Protein AF-A0A7C9FE43-F1 (afdb_monomer_lite)

pLDDT: mean 76.36, std 24.39, range [22.86, 98.88]

Structure (mmCIF, N/CA/C/O backbone):
data_AF-A0A7C9FE43-F1
#
_entry.id   AF-A0A7C9FE43-F1
#
loop_
_atom_site.group_PDB
_atom_site.id
_atom_site.type_symbol
_atom_site.label_atom_id
_atom_site.label_alt_id
_atom_site.label_comp_id
_atom_site.label_asym_id
_atom_site.label_entity_id
_atom_site.label_seq_id
_atom_site.pdbx_PDB_ins_code
_atom_site.Cartn_x
_atom_site.Cartn_y
_atom_site.Cartn_z
_atom_site.occupancy
_atom_site.B_iso_or_equiv
_atom_site.auth_seq_id
_atom_site.auth_comp_id
_atom_site.auth_asym_id
_atom_site.auth_atom_id
_atom_site.pdbx_PDB_model_num
ATOM 1 N N . MET A 1 1 ? -50.542 -3.258 -50.858 1.00 32.03 1 MET A N 1
ATOM 2 C CA . MET A 1 1 ? -50.138 -4.333 -49.931 1.00 32.03 1 MET A CA 1
ATOM 3 C C . MET A 1 1 ? -49.337 -3.635 -48.836 1.00 32.03 1 MET A C 1
ATOM 5 O O . MET A 1 1 ? -48.260 -3.156 -49.149 1.00 32.03 1 MET A O 1
ATOM 9 N N . MET A 1 2 ? -49.884 -3.288 -47.663 1.00 29.30 2 MET A N 1
ATOM 10 C CA . MET A 1 2 ? -50.659 -4.118 -46.715 1.00 29.30 2 MET A CA 1
ATOM 11 C C . MET A 1 2 ? -49.982 -5.481 -46.506 1.00 29.30 2 MET A C 1
ATOM 13 O O . MET A 1 2 ? -49.849 -6.200 -47.491 1.00 29.30 2 MET A O 1
ATOM 17 N N . ASP A 1 3 ? -49.538 -5.910 -45.322 1.00 32.34 3 ASP A N 1
ATOM 18 C CA . ASP A 1 3 ? -49.430 -5.277 -43.983 1.00 32.34 3 ASP A CA 1
ATOM 19 C C . ASP A 1 3 ? -48.302 -6.046 -43.201 1.00 32.34 3 ASP A C 1
ATOM 21 O O . ASP A 1 3 ? -47.615 -6.851 -43.826 1.00 32.34 3 ASP A O 1
ATOM 25 N N . HIS A 1 4 ? -47.954 -5.894 -41.911 1.00 30.30 4 HIS A N 1
ATOM 26 C CA . HIS A 1 4 ? -48.598 -5.265 -40.746 1.00 30.30 4 HIS A CA 1
ATOM 27 C C . HIS A 1 4 ? -47.570 -4.720 -39.716 1.00 30.30 4 HIS A C 1
ATOM 29 O O . HIS A 1 4 ? -46.370 -4.701 -39.981 1.00 30.30 4 HIS A O 1
ATOM 35 N N . CYS A 1 5 ? -48.020 -4.299 -38.523 1.00 26.03 5 CYS A N 1
ATOM 36 C CA . CYS A 1 5 ? -47.181 -3.852 -37.391 1.00 26.03 5 CYS A CA 1
ATOM 37 C C . CYS A 1 5 ? -47.751 -4.346 -36.028 1.00 26.03 5 CYS A C 1
ATOM 39 O O . CYS A 1 5 ? -48.853 -4.902 -36.045 1.00 26.03 5 CYS A O 1
ATOM 41 N N . PRO A 1 6 ? -47.061 -4.191 -34.858 1.00 49.69 6 PRO A N 1
ATOM 42 C CA . PRO A 1 6 ? -47.099 -2.897 -34.144 1.00 49.69 6 PRO A CA 1
ATOM 43 C C . PRO A 1 6 ? -45.821 -2.419 -33.375 1.00 49.69 6 PRO A C 1
ATOM 45 O O . PRO A 1 6 ? -44.986 -1.721 -33.936 1.00 49.69 6 PRO A O 1
ATOM 48 N N . GLU A 1 7 ? -45.716 -2.589 -32.044 1.00 31.44 7 GLU A N 1
ATOM 49 C CA . GLU A 1 7 ? -44.931 -1.692 -31.154 1.00 31.44 7 GLU A CA 1
ATOM 50 C C . GLU A 1 7 ? -44.484 -2.375 -29.834 1.00 31.44 7 GLU A C 1
ATOM 52 O O . GLU A 1 7 ? -44.991 -3.449 -29.533 1.00 31.44 7 GLU A O 1
ATOM 57 N N . LYS A 1 8 ? -43.602 -1.847 -28.954 1.00 27.59 8 LYS A N 1
ATOM 58 C CA . LYS A 1 8 ? -43.123 -0.467 -28.619 1.00 27.59 8 LYS A CA 1
ATOM 59 C C . LYS A 1 8 ? -41.571 -0.363 -28.642 1.00 27.59 8 LYS A C 1
ATOM 61 O O . LYS A 1 8 ? -40.914 -1.383 -28.766 1.00 27.59 8 LYS A O 1
ATOM 66 N N . ARG A 1 9 ? -40.883 0.799 -28.723 1.00 30.06 9 ARG A N 1
ATOM 67 C CA . ARG A 1 9 ? -40.822 2.084 -27.946 1.00 30.06 9 ARG A CA 1
ATOM 68 C C . ARG A 1 9 ? -40.290 1.915 -26.497 1.00 30.06 9 ARG A C 1
ATOM 70 O O . ARG A 1 9 ? -40.691 0.978 -25.831 1.00 30.06 9 ARG A O 1
ATOM 77 N N . ARG A 1 10 ? -39.438 2.794 -25.930 1.00 28.23 10 ARG A N 1
ATOM 78 C CA . ARG A 1 10 ? -39.111 4.209 -26.256 1.00 28.23 10 ARG A CA 1
ATOM 79 C C . ARG A 1 10 ? -37.710 4.625 -25.715 1.00 28.23 10 ARG A C 1
ATOM 81 O O . ARG A 1 10 ? -37.203 3.991 -24.801 1.00 28.23 10 ARG A O 1
ATOM 88 N N . ARG A 1 11 ? -37.114 5.707 -26.250 1.00 29.09 11 ARG A N 1
ATOM 89 C CA . ARG A 1 11 ? -35.860 6.360 -25.774 1.00 29.09 11 ARG A CA 1
ATOM 90 C C . ARG A 1 11 ? -36.154 7.584 -24.880 1.00 29.09 11 ARG A C 1
ATOM 92 O O . ARG A 1 11 ? -37.236 8.144 -25.028 1.00 29.09 11 ARG A O 1
ATOM 99 N N . CYS A 1 12 ? -35.160 8.059 -24.111 1.00 24.59 12 CYS A N 1
ATOM 100 C CA . CYS A 1 12 ? -34.662 9.461 -24.075 1.00 24.59 12 CYS A CA 1
ATOM 101 C C . CYS A 1 12 ? -33.356 9.531 -23.232 1.00 24.59 12 CYS A C 1
ATOM 103 O O . CYS A 1 12 ? -33.316 8.913 -22.179 1.00 24.59 12 CYS A O 1
ATOM 105 N N . LEU A 1 13 ? -32.193 10.031 -23.688 1.00 27.45 13 LEU A N 1
ATOM 106 C CA . LEU A 1 13 ? -31.734 11.376 -24.129 1.00 27.45 13 LEU A CA 1
ATOM 107 C C . LEU A 1 13 ? -31.234 12.295 -22.984 1.00 27.45 13 LEU A C 1
ATOM 109 O O . LEU A 1 13 ? -32.020 12.785 -22.183 1.00 27.45 13 LEU A O 1
ATOM 113 N N . GLN A 1 14 ? -29.919 12.562 -22.965 1.00 24.42 14 GLN A N 1
ATOM 114 C CA . GLN A 1 14 ? -29.228 13.550 -22.114 1.00 24.42 14 GLN A CA 1
ATOM 115 C C . GLN A 1 14 ? -28.867 14.820 -22.912 1.00 24.42 14 GLN A C 1
ATOM 117 O O . GLN A 1 14 ? -28.597 14.739 -24.111 1.00 24.42 14 GLN A O 1
ATOM 122 N N . ARG A 1 15 ? -28.731 15.972 -22.234 1.00 26.06 15 ARG A N 1
ATOM 123 C CA . ARG A 1 15 ? -27.962 17.142 -22.711 1.00 26.06 15 ARG A CA 1
ATOM 124 C C . ARG A 1 15 ? -27.208 17.823 -21.557 1.00 26.06 15 ARG A 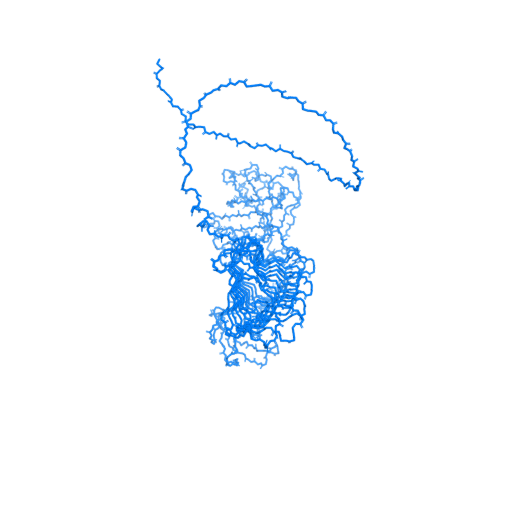C 1
ATOM 126 O O . ARG A 1 15 ? -27.689 17.844 -20.431 1.00 26.06 15 ARG A O 1
ATOM 133 N N . LYS A 1 16 ? -26.023 18.363 -21.869 1.00 27.00 16 LYS A N 1
ATOM 134 C CA . LYS A 1 16 ? -25.124 19.138 -20.985 1.00 27.00 16 LYS A CA 1
ATOM 135 C C . LYS A 1 16 ? -25.452 20.645 -21.043 1.00 27.00 16 LYS A C 1
ATOM 137 O O . LYS A 1 16 ? -25.851 21.087 -22.117 1.00 27.00 16 LYS A O 1
ATOM 142 N N . LEU A 1 17 ? -25.130 21.424 -19.993 1.00 26.48 17 LEU A N 1
ATOM 143 C CA . LEU A 1 17 ? -24.025 22.426 -19.985 1.00 26.48 17 LEU A CA 1
ATOM 144 C C . LEU A 1 17 ? -24.059 23.422 -18.792 1.00 26.48 17 LEU A C 1
ATOM 146 O O . LEU A 1 17 ? -25.024 24.155 -18.635 1.00 26.48 17 LEU A O 1
ATOM 150 N N . CYS A 1 18 ? -22.917 23.498 -18.090 1.00 22.86 18 CYS A N 1
ATOM 151 C CA . CYS A 1 18 ? -22.259 24.656 -17.436 1.00 22.86 18 CYS A CA 1
ATOM 152 C C . CYS A 1 18 ? -22.906 25.482 -16.279 1.00 22.86 18 CYS A C 1
ATOM 154 O O . CYS A 1 18 ? -24.117 25.457 -16.093 1.00 22.86 18 CYS A O 1
ATOM 156 N N . PRO A 1 19 ? -22.072 26.169 -15.447 1.00 40.12 19 PRO A N 1
ATOM 157 C CA . PRO A 1 19 ? -22.417 26.553 -14.065 1.00 40.12 19 PRO A CA 1
ATOM 158 C C . PRO A 1 19 ? -22.415 28.074 -13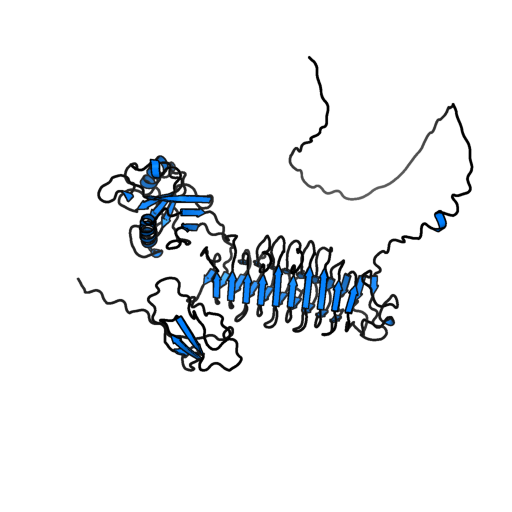.781 1.00 40.12 19 PRO A C 1
ATOM 160 O O . PRO A 1 19 ? -21.889 28.849 -14.575 1.00 40.12 19 PRO A O 1
ATOM 163 N N . PHE A 1 20 ? -22.908 28.493 -12.603 1.00 25.77 20 PHE A N 1
ATOM 164 C CA . PHE A 1 20 ? -22.722 29.853 -12.058 1.00 25.77 20 PHE A CA 1
ATOM 165 C C . PHE A 1 20 ? -22.604 29.889 -10.517 1.00 25.77 20 PHE A C 1
ATOM 167 O O . PHE A 1 20 ? -22.938 28.923 -9.835 1.00 25.77 20 PHE A O 1
ATOM 174 N N . ASN A 1 21 ? -22.066 31.003 -10.002 1.00 26.09 21 ASN A N 1
ATOM 175 C CA . ASN A 1 21 ? -21.496 31.167 -8.655 1.00 26.09 21 ASN A CA 1
ATOM 176 C C . ASN A 1 21 ? -22.487 31.415 -7.497 1.00 26.09 21 ASN A C 1
ATOM 178 O O . ASN A 1 21 ? -23.630 31.823 -7.685 1.00 26.09 21 ASN A O 1
ATOM 182 N N . PHE A 1 22 ? -21.958 31.240 -6.279 1.00 25.00 22 PHE A N 1
ATOM 183 C CA . PHE A 1 22 ? -22.541 31.625 -4.988 1.00 25.00 22 PHE A CA 1
ATOM 184 C C . PHE A 1 22 ? -22.913 33.115 -4.886 1.00 25.00 22 PHE A C 1
ATOM 186 O O . PHE A 1 22 ? -22.130 33.975 -5.282 1.00 25.00 22 PHE A O 1
ATOM 193 N N . PHE A 1 23 ? -24.008 33.404 -4.173 1.00 26.48 23 PHE A N 1
ATOM 194 C CA . PHE A 1 23 ? -24.143 34.604 -3.339 1.00 26.48 23 PHE A CA 1
ATOM 195 C C . PHE A 1 23 ? -24.966 34.292 -2.079 1.00 26.48 23 PHE A C 1
ATOM 197 O O . PHE A 1 23 ? -25.892 33.481 -2.110 1.00 26.48 23 PHE A O 1
ATOM 204 N N . THR A 1 24 ? -24.598 34.911 -0.961 1.00 27.69 24 THR A N 1
ATOM 205 C CA . THR A 1 24 ? -25.235 34.767 0.356 1.00 27.69 24 THR A CA 1
ATOM 206 C C . THR A 1 24 ? -26.388 35.756 0.538 1.00 27.69 24 THR A C 1
ATOM 208 O O . THR A 1 24 ? -26.347 36.863 0.008 1.00 27.69 24 THR A O 1
ATOM 211 N N . LEU A 1 25 ? -27.391 35.398 1.348 1.00 27.55 25 LEU A N 1
ATOM 212 C CA . LEU A 1 25 ? -28.402 36.337 1.846 1.00 27.55 25 LEU A CA 1
ATOM 213 C C . LEU A 1 25 ? -28.779 36.019 3.295 1.00 27.55 25 LEU A C 1
ATOM 215 O O . LEU A 1 25 ? -28.784 34.861 3.710 1.00 27.55 25 LEU A O 1
ATOM 219 N N . ASN A 1 26 ? -29.059 37.070 4.063 1.00 27.86 26 ASN A N 1
ATOM 220 C CA . ASN A 1 26 ? -29.187 37.033 5.515 1.00 27.86 26 ASN A CA 1
ATOM 221 C C . ASN A 1 26 ? -30.472 37.761 5.958 1.00 27.86 26 ASN A C 1
ATOM 223 O O . ASN A 1 26 ? -30.780 38.822 5.430 1.00 27.86 26 ASN A O 1
ATOM 227 N N . ASN A 1 27 ? -31.140 37.208 6.975 1.00 28.42 27 ASN A N 1
ATOM 228 C CA . ASN A 1 27 ? -32.114 37.831 7.886 1.00 28.42 27 ASN A CA 1
ATOM 229 C C . ASN A 1 27 ? -33.459 38.464 7.409 1.00 28.42 27 ASN A C 1
ATOM 231 O O . ASN A 1 27 ? -33.511 39.451 6.690 1.00 28.42 27 ASN A O 1
ATOM 235 N N . GLN A 1 28 ? -34.525 37.991 8.083 1.00 26.64 28 GLN A N 1
ATOM 236 C CA . GLN A 1 28 ? -35.617 38.764 8.729 1.00 26.64 28 GLN A CA 1
ATOM 237 C C . GLN A 1 28 ? -36.642 39.550 7.877 1.00 26.64 28 GLN A C 1
ATOM 239 O O . GLN A 1 28 ? -36.395 40.680 7.470 1.00 26.64 28 GLN A O 1
ATOM 244 N N . SER A 1 29 ? -37.895 39.062 7.817 1.00 29.25 29 SER A N 1
ATOM 245 C CA . SER A 1 29 ? -39.047 39.626 8.580 1.00 29.25 29 SER A CA 1
ATOM 246 C C . SER A 1 29 ? -40.421 39.023 8.172 1.00 29.25 29 SER A C 1
ATOM 248 O O . SER A 1 29 ? -40.570 38.392 7.130 1.00 29.25 29 SER A O 1
ATOM 250 N N . LYS A 1 30 ? -41.420 39.162 9.057 1.00 27.11 30 LYS A N 1
ATOM 251 C CA . LYS A 1 30 ? -42.842 38.704 9.022 1.00 27.11 30 LYS A CA 1
ATOM 252 C C . LYS A 1 30 ? -43.744 39.929 9.365 1.00 27.11 30 LYS A C 1
ATOM 254 O O . LYS A 1 30 ? -43.145 40.919 9.788 1.00 27.11 30 LYS A O 1
ATOM 259 N N . PRO A 1 31 ? -45.109 39.895 9.419 1.00 45.41 31 PRO A N 1
ATOM 260 C CA . PRO A 1 31 ? -46.165 38.996 8.876 1.00 45.41 31 PRO A CA 1
ATOM 261 C C . PRO A 1 31 ? -47.388 39.783 8.255 1.00 45.41 31 PRO A C 1
ATOM 263 O O . PRO A 1 31 ? -47.229 40.934 7.877 1.00 45.41 31 PRO A O 1
ATOM 266 N N . ILE A 1 32 ? -48.612 39.189 8.277 1.00 25.94 32 ILE A N 1
ATOM 267 C CA . ILE A 1 32 ? -49.992 39.757 8.072 1.00 25.94 32 ILE A CA 1
ATOM 268 C C . ILE A 1 32 ? -50.468 39.752 6.592 1.00 25.94 32 ILE A C 1
ATOM 270 O O . ILE A 1 32 ? -49.798 40.337 5.757 1.00 25.94 32 ILE A O 1
ATOM 274 N N . VAL A 1 33 ? -51.520 39.061 6.094 1.00 25.91 33 VAL A N 1
ATOM 275 C CA . VAL A 1 33 ? -52.865 38.550 6.524 1.00 25.91 33 VAL A CA 1
ATOM 276 C C . VAL A 1 33 ? -54.065 39.462 6.176 1.00 25.91 33 VAL A C 1
ATOM 278 O O . VAL A 1 33 ? -54.309 40.435 6.878 1.00 25.91 33 VAL A O 1
ATOM 281 N N . CYS A 1 34 ? -54.867 39.055 5.169 1.00 23.19 34 CYS A N 1
ATOM 282 C CA . CYS A 1 34 ? -56.352 39.123 5.048 1.00 23.19 34 CYS A CA 1
ATOM 283 C C . CYS A 1 34 ? -56.783 38.413 3.728 1.00 23.19 34 CYS A C 1
ATOM 285 O O . CYS A 1 34 ? -56.113 38.587 2.719 1.00 23.19 34 CYS A O 1
ATOM 287 N N . MET A 1 35 ? -57.686 37.412 3.720 1.00 23.66 35 MET A N 1
ATOM 288 C CA . MET A 1 35 ? -59.164 37.494 3.536 1.00 23.66 35 MET A CA 1
ATOM 289 C C . MET A 1 35 ? -59.616 38.170 2.212 1.00 23.66 35 MET A C 1
ATOM 291 O O . MET A 1 35 ? -59.070 39.203 1.865 1.00 23.66 35 MET A O 1
ATOM 295 N N . LYS A 1 36 ? -60.635 37.722 1.447 1.00 26.50 36 LYS A N 1
ATOM 296 C CA . LYS A 1 36 ? -61.649 36.639 1.573 1.00 26.50 36 LYS A CA 1
ATOM 297 C C . LYS A 1 36 ? -62.398 36.485 0.221 1.00 26.50 36 LYS A C 1
ATOM 299 O O . LYS A 1 36 ? -62.630 37.510 -0.409 1.00 26.50 36 LYS A O 1
ATOM 304 N N . ASN A 1 37 ? -62.876 35.287 -0.157 1.00 26.22 37 ASN A N 1
ATOM 305 C CA . ASN A 1 37 ? -64.311 34.984 -0.416 1.00 26.22 37 ASN A CA 1
ATOM 306 C C . ASN A 1 37 ? -64.568 33.675 -1.194 1.00 26.22 37 ASN A C 1
ATOM 308 O O . ASN A 1 37 ? -63.862 33.327 -2.133 1.00 26.22 37 ASN A O 1
ATOM 312 N N . HIS A 1 38 ? -65.645 32.988 -0.798 1.00 27.55 38 HIS A N 1
ATOM 313 C CA . HIS A 1 38 ? -66.269 31.860 -1.501 1.00 27.55 38 HIS A CA 1
ATOM 314 C C . HIS A 1 38 ? -67.332 32.344 -2.497 1.00 27.55 38 HIS A C 1
ATOM 316 O O . HIS A 1 38 ? -67.939 33.378 -2.240 1.00 27.55 38 HIS A O 1
ATOM 322 N N . TYR A 1 39 ? -67.669 31.521 -3.499 1.00 25.41 39 TYR A N 1
ATOM 323 C CA . TYR A 1 39 ? -69.067 31.233 -3.868 1.00 25.41 39 TYR A CA 1
ATOM 324 C C . TYR A 1 39 ? -69.173 29.877 -4.609 1.00 25.41 39 TYR A C 1
ATOM 326 O O . TYR A 1 39 ? -68.462 29.618 -5.575 1.00 25.41 39 TYR A O 1
ATOM 334 N N . THR A 1 40 ? -70.063 29.009 -4.126 1.00 31.44 40 THR A N 1
ATOM 335 C CA . THR A 1 40 ? -70.701 27.862 -4.823 1.00 31.44 40 THR A CA 1
ATOM 336 C C . THR A 1 40 ? -72.190 28.248 -5.052 1.00 31.44 40 THR A C 1
ATOM 338 O O . THR A 1 40 ? -72.526 29.363 -4.651 1.00 31.44 40 THR A O 1
ATOM 341 N N . PRO A 1 41 ? -73.132 27.446 -5.617 1.00 44.09 41 PRO A N 1
ATOM 342 C CA . PRO A 1 41 ? -73.087 26.040 -6.063 1.00 44.09 41 PRO A CA 1
ATOM 343 C C . PRO A 1 41 ? -73.805 25.754 -7.417 1.00 44.09 41 PRO A C 1
ATOM 345 O O . PRO A 1 41 ? -74.392 26.647 -8.013 1.00 44.09 41 PRO A O 1
ATOM 348 N N . GLN A 1 42 ? -73.824 24.492 -7.879 1.00 26.81 42 GLN A N 1
ATOM 349 C CA . GLN A 1 42 ? -75.039 23.646 -8.004 1.00 26.81 42 GLN A CA 1
ATOM 350 C C . GLN A 1 42 ? -74.748 22.275 -8.670 1.00 26.81 42 GLN A C 1
ATOM 352 O O . GLN A 1 42 ? -73.785 22.109 -9.410 1.00 26.81 42 GLN A O 1
ATOM 357 N N . ASN A 1 43 ? -75.590 21.293 -8.335 1.00 31.25 43 ASN A N 1
ATOM 358 C CA . ASN A 1 43 ? -75.670 19.890 -8.805 1.00 31.25 43 ASN A CA 1
ATOM 359 C C . ASN A 1 43 ? -77.090 19.713 -9.448 1.00 31.25 43 ASN A C 1
ATOM 361 O O . ASN A 1 43 ? -77.821 20.706 -9.377 1.00 31.25 43 ASN A O 1
ATOM 365 N N . PRO A 1 44 ? -77.583 18.561 -9.994 1.00 51.41 44 PRO A N 1
ATOM 366 C CA . PRO A 1 44 ? -77.239 17.162 -9.653 1.00 51.41 44 PRO A CA 1
ATOM 367 C C . PRO A 1 44 ? -77.312 16.104 -10.800 1.00 51.41 44 PRO A C 1
ATOM 369 O O . PRO A 1 44 ? -77.649 16.417 -11.937 1.00 51.41 44 PRO A O 1
ATOM 372 N N . THR A 1 45 ? -77.065 14.824 -10.452 1.00 32.19 45 THR A N 1
ATOM 373 C CA . THR A 1 45 ? -77.731 13.539 -10.863 1.00 32.19 45 THR A CA 1
ATOM 374 C C . THR A 1 45 ? -76.720 12.376 -10.932 1.00 32.19 45 THR A C 1
ATOM 376 O O . THR A 1 45 ? -75.546 12.615 -11.173 1.00 32.19 45 THR A O 1
ATOM 379 N N . HIS A 1 46 ? -77.080 11.088 -10.815 1.00 31.98 46 HIS A N 1
ATOM 380 C CA . HIS A 1 46 ? -77.858 10.335 -9.801 1.00 31.98 46 HIS A CA 1
ATOM 381 C C . HIS A 1 46 ? -77.529 8.819 -9.995 1.00 31.98 46 HIS A C 1
ATOM 383 O O . HIS A 1 46 ? -77.060 8.467 -11.071 1.00 31.98 46 HIS A O 1
ATOM 389 N N . LEU A 1 47 ? -77.844 7.944 -9.013 1.00 30.08 47 LEU A N 1
ATOM 390 C CA . LEU A 1 47 ? -77.586 6.469 -8.915 1.00 30.08 47 LEU A CA 1
ATOM 391 C C . LEU A 1 47 ? -76.280 6.096 -8.164 1.00 30.08 47 LEU A C 1
ATOM 393 O O . LEU A 1 47 ? -75.208 6.540 -8.548 1.00 30.08 47 LEU A O 1
ATOM 397 N N . GLY A 1 48 ? -76.247 5.268 -7.109 1.00 30.95 48 GLY A N 1
ATOM 398 C CA . GLY A 1 48 ? -77.315 4.642 -6.313 1.00 30.95 48 GLY A CA 1
ATOM 399 C C . GLY A 1 48 ? -77.163 3.120 -6.175 1.00 30.95 48 GLY A C 1
ATOM 400 O O . GLY A 1 48 ? -77.490 2.415 -7.119 1.00 30.95 48 GLY A O 1
ATOM 401 N N . LEU A 1 49 ? -76.714 2.625 -5.008 1.00 31.34 49 LEU A N 1
ATOM 402 C CA . LEU A 1 49 ? -76.923 1.262 -4.465 1.00 31.34 49 LEU A CA 1
ATOM 403 C C . LEU A 1 49 ? -76.375 1.180 -3.019 1.00 31.34 49 LEU A C 1
ATOM 405 O O . LEU A 1 49 ? -75.535 1.995 -2.638 1.00 31.34 49 LEU A O 1
ATOM 409 N N . ALA A 1 50 ? -76.875 0.253 -2.190 1.00 33.22 50 ALA A N 1
ATOM 410 C CA . ALA A 1 50 ? -76.787 0.358 -0.726 1.00 33.22 50 ALA A CA 1
ATOM 411 C C . ALA A 1 50 ? -76.352 -0.926 0.023 1.00 33.22 50 ALA A C 1
ATOM 413 O O . ALA A 1 50 ? -76.979 -1.964 -0.145 1.00 33.22 50 ALA A O 1
ATOM 414 N N . TRP A 1 51 ? -75.407 -0.749 0.970 1.00 28.36 51 TRP A N 1
ATOM 415 C CA . TRP A 1 51 ? -75.288 -1.429 2.287 1.00 28.36 51 TRP A CA 1
ATOM 416 C C . TRP A 1 51 ? -74.996 -2.959 2.343 1.00 28.36 51 TRP A C 1
ATOM 418 O O . TRP A 1 51 ? -75.166 -3.649 1.344 1.00 28.36 51 TRP A O 1
ATOM 428 N N . PRO A 1 52 ? -74.539 -3.528 3.497 1.00 44.69 52 PRO A N 1
ATOM 429 C CA . PRO A 1 52 ? -74.367 -2.915 4.826 1.00 44.69 52 PRO A CA 1
ATOM 430 C C . PRO A 1 52 ? -72.966 -3.019 5.479 1.00 44.69 52 PRO A C 1
ATOM 432 O O . PRO A 1 52 ? -72.218 -3.986 5.318 1.00 44.69 52 PRO A O 1
ATOM 435 N N . LEU A 1 53 ? -72.668 -2.061 6.366 1.00 38.75 53 LEU A N 1
ATOM 436 C CA . LEU A 1 53 ? -71.563 -2.141 7.329 1.00 38.75 53 LEU A CA 1
ATOM 437 C C . LEU A 1 53 ? -71.868 -3.186 8.419 1.00 38.75 53 LEU A C 1
ATOM 439 O O . LEU A 1 53 ? -72.722 -2.941 9.269 1.00 38.75 53 LEU A O 1
ATOM 443 N N . ARG A 1 54 ? -71.131 -4.309 8.476 1.00 34.16 54 ARG A N 1
ATOM 444 C CA . ARG A 1 54 ? -71.041 -5.121 9.719 1.00 34.16 54 ARG A CA 1
ATOM 445 C C . ARG A 1 54 ? -69.804 -6.015 9.906 1.00 34.16 54 ARG A C 1
ATOM 447 O O . ARG A 1 54 ? -69.766 -6.779 10.863 1.00 34.16 54 ARG A O 1
ATOM 454 N N . LYS A 1 55 ? -68.780 -5.916 9.045 1.00 35.59 55 LYS A N 1
ATOM 455 C CA . LYS A 1 55 ? -67.518 -6.690 9.165 1.00 35.59 55 LYS A CA 1
ATOM 456 C C . LYS A 1 55 ? -66.241 -5.853 9.345 1.00 35.59 55 LYS A C 1
ATOM 458 O O . LYS A 1 55 ? -65.169 -6.424 9.499 1.00 35.59 55 LYS A O 1
ATOM 463 N N . LEU A 1 56 ? -66.333 -4.519 9.371 1.00 35.59 56 LEU A N 1
ATOM 464 C CA . LEU A 1 56 ? -65.146 -3.647 9.401 1.00 35.59 56 LEU A CA 1
ATOM 465 C C . LEU A 1 56 ? -64.544 -3.405 10.802 1.00 35.59 56 LEU A C 1
ATOM 467 O O . LEU A 1 56 ? -63.463 -2.837 10.895 1.00 35.59 56 LEU A O 1
ATOM 471 N N . LEU A 1 57 ? -65.214 -3.830 11.883 1.00 33.69 57 LEU A N 1
ATOM 472 C CA . LEU A 1 57 ? -64.802 -3.502 13.258 1.00 33.69 57 LEU A CA 1
ATOM 473 C C . LEU A 1 57 ? -63.848 -4.519 13.918 1.00 33.69 57 LEU A C 1
ATOM 475 O O . LEU A 1 57 ? -63.267 -4.199 14.947 1.00 33.69 57 LEU A O 1
ATOM 479 N N . LEU A 1 58 ? -63.663 -5.720 13.346 1.00 32.25 58 LEU A N 1
ATOM 480 C CA . LEU A 1 58 ? -62.717 -6.724 13.877 1.00 32.25 58 LEU A CA 1
ATOM 481 C C . LEU A 1 58 ? -61.357 -6.755 13.161 1.00 32.25 58 LEU A C 1
ATOM 483 O O . LEU A 1 58 ? -60.412 -7.327 13.692 1.00 32.25 58 LEU A O 1
ATOM 487 N N . VAL A 1 59 ? -61.224 -6.137 11.983 1.00 36.25 59 VAL A N 1
ATOM 488 C CA . VAL A 1 59 ? -59.950 -6.140 11.235 1.00 36.25 59 VAL A CA 1
ATOM 489 C C . VAL A 1 59 ? -58.956 -5.119 11.811 1.00 36.25 59 VAL A C 1
ATOM 491 O O . VAL A 1 59 ? -57.756 -5.370 11.827 1.00 36.25 59 VAL A O 1
ATOM 494 N N . PHE A 1 60 ? -59.440 -4.013 12.387 1.00 37.34 60 PHE A N 1
ATOM 495 C CA . PHE A 1 60 ? -58.591 -2.985 13.009 1.00 37.34 60 PHE A CA 1
ATOM 496 C C . PHE A 1 60 ? -58.013 -3.354 14.387 1.00 37.34 60 PHE A C 1
ATOM 498 O O . PHE A 1 60 ? -57.150 -2.639 14.881 1.00 37.34 60 PHE A O 1
ATOM 505 N N . LEU A 1 61 ? -58.430 -4.475 14.986 1.00 36.69 61 LEU A N 1
ATOM 506 C CA . LEU A 1 61 ? -57.834 -5.029 16.214 1.00 36.69 61 LEU A CA 1
ATOM 507 C C . LEU A 1 61 ? -56.723 -6.062 15.937 1.00 36.69 61 LEU A C 1
ATOM 509 O O . LEU A 1 61 ? -56.112 -6.563 16.876 1.00 36.69 61 LEU A O 1
ATOM 513 N N . LEU A 1 62 ? -56.457 -6.373 14.660 1.00 39.84 62 LEU A N 1
ATOM 514 C CA . LEU A 1 62 ? -55.442 -7.340 14.218 1.00 39.84 62 LEU A CA 1
ATOM 515 C C . LEU A 1 62 ? -54.424 -6.777 13.210 1.00 39.84 62 LEU A C 1
ATOM 517 O O . LEU A 1 62 ? -53.475 -7.479 12.862 1.00 39.84 62 LEU A O 1
ATOM 521 N N . LEU A 1 63 ? -54.527 -5.499 12.817 1.00 43.72 63 LEU A N 1
ATOM 522 C CA . LEU A 1 63 ? -53.330 -4.748 12.425 1.00 43.72 63 LEU A CA 1
ATOM 523 C C . LEU A 1 63 ? -52.533 -4.451 13.697 1.00 43.72 63 LEU A C 1
ATOM 525 O O . LEU A 1 63 ? -52.682 -3.399 14.317 1.00 43.72 63 LEU A O 1
ATOM 529 N N . GLY A 1 64 ? -51.726 -5.431 14.109 1.00 42.22 64 GLY A N 1
ATOM 530 C CA . GLY A 1 64 ? -50.820 -5.285 15.240 1.00 42.22 64 GLY A CA 1
ATOM 531 C C . GLY A 1 64 ? -49.929 -4.060 15.060 1.00 42.22 64 GLY A C 1
ATOM 532 O O . GLY A 1 64 ? -49.580 -3.699 13.934 1.00 42.22 64 GLY A O 1
ATOM 533 N N . CYS A 1 65 ? -49.548 -3.429 16.173 1.00 43.31 65 CYS A N 1
ATOM 534 C CA . CYS A 1 65 ? -48.577 -2.349 16.122 1.00 43.31 65 CYS A CA 1
ATOM 535 C C . CYS A 1 65 ? -47.252 -2.904 15.590 1.00 43.31 65 CYS A C 1
ATOM 537 O O . CYS A 1 65 ? -46.409 -3.362 16.360 1.00 43.31 65 CYS A O 1
ATOM 539 N N . THR A 1 66 ? -47.004 -2.747 14.289 1.00 43.25 66 THR A N 1
ATOM 540 C CA . THR A 1 66 ? -45.652 -2.509 13.780 1.00 43.25 66 THR A CA 1
ATOM 541 C C . THR A 1 66 ? -45.249 -1.104 14.216 1.00 43.25 66 THR A C 1
ATOM 543 O O . THR A 1 66 ? -45.026 -0.203 13.407 1.00 43.25 66 THR A O 1
ATOM 546 N N . CYS A 1 67 ? -45.216 -0.925 15.537 1.00 40.09 67 CYS A N 1
ATOM 547 C CA . CYS A 1 67 ? -44.469 0.095 16.226 1.00 40.09 67 CYS A CA 1
ATOM 548 C C . CYS A 1 67 ? -43.066 -0.043 15.647 1.00 40.09 67 CYS A C 1
ATOM 550 O O . CYS A 1 67 ? -42.406 -1.054 15.886 1.00 40.09 67 CYS A O 1
ATOM 552 N N . ALA A 1 68 ? -42.669 0.892 14.781 1.00 41.03 68 ALA A N 1
ATOM 553 C CA . ALA A 1 68 ? -41.361 0.831 14.156 1.00 41.03 68 ALA A CA 1
ATOM 554 C C . ALA A 1 68 ? -40.335 0.795 15.289 1.00 41.03 68 ALA A C 1
ATOM 556 O O . ALA A 1 68 ? -40.246 1.760 16.054 1.00 41.03 68 ALA A O 1
ATOM 557 N N . LEU A 1 69 ? -39.630 -0.335 15.414 1.00 43.19 69 LEU A N 1
ATOM 558 C CA . LEU A 1 69 ? -38.538 -0.544 16.358 1.00 43.19 69 LEU A CA 1
ATOM 559 C C . LEU A 1 69 ? -37.415 0.419 15.973 1.00 43.19 69 LEU A C 1
ATOM 561 O O . LEU A 1 69 ? -36.496 0.091 15.226 1.00 43.19 69 LEU A O 1
ATOM 565 N N . HIS A 1 70 ? -37.552 1.656 16.440 1.00 49.59 70 HIS A N 1
ATOM 566 C CA . HIS A 1 70 ? -36.478 2.625 16.442 1.00 49.59 70 HIS A CA 1
ATOM 567 C C . HIS A 1 70 ? -35.395 2.051 17.345 1.00 49.59 70 HIS A C 1
ATOM 569 O O . HIS A 1 70 ? -35.697 1.592 18.446 1.00 49.59 70 HIS A O 1
ATOM 575 N N . ALA A 1 71 ? -34.155 2.055 16.861 1.00 57.38 71 ALA A N 1
ATOM 576 C CA . ALA A 1 71 ? -33.023 1.566 17.631 1.00 57.38 71 ALA A CA 1
ATOM 577 C C . ALA A 1 71 ? -32.959 2.327 18.959 1.00 57.38 71 ALA A C 1
ATOM 579 O O . ALA A 1 71 ? -32.757 3.545 18.971 1.00 57.38 71 ALA A O 1
ATOM 580 N N . GLN A 1 72 ? -33.176 1.616 20.062 1.00 80.06 72 GLN A N 1
ATOM 581 C CA . GLN A 1 72 ? -33.127 2.206 21.385 1.00 80.06 72 GLN A CA 1
ATOM 582 C C . GLN A 1 72 ? -31.660 2.445 21.743 1.00 80.06 72 GLN A C 1
ATOM 584 O O . GLN A 1 72 ? -30.817 1.562 21.579 1.00 80.06 72 GLN A O 1
ATOM 589 N N . THR A 1 73 ? -31.335 3.650 22.211 1.00 91.94 73 THR A N 1
ATOM 590 C CA . THR A 1 73 ? -30.036 3.877 22.846 1.00 91.94 73 THR A CA 1
ATOM 591 C C . THR A 1 73 ? -30.108 3.322 24.260 1.00 91.94 73 THR A C 1
ATOM 593 O O . THR A 1 73 ? -30.930 3.770 25.061 1.00 91.94 73 THR A O 1
ATOM 596 N N . THR A 1 74 ? -29.254 2.350 24.560 1.00 95.62 74 THR A N 1
ATOM 597 C CA . THR A 1 74 ? -29.037 1.840 25.913 1.00 95.62 74 THR A CA 1
ATOM 598 C C . THR A 1 74 ? -27.687 2.332 26.412 1.00 95.62 74 THR A C 1
ATOM 600 O O . THR A 1 74 ? -26.675 2.279 25.709 1.00 95.62 74 THR A O 1
ATOM 603 N N . THR A 1 75 ? -27.683 2.884 27.619 1.00 97.12 75 THR A N 1
ATOM 604 C CA . THR A 1 75 ? -26.536 3.599 28.176 1.00 97.12 75 THR A CA 1
ATOM 605 C C . THR A 1 75 ? -25.991 2.808 29.348 1.00 97.12 75 THR A C 1
ATOM 607 O O . THR A 1 75 ? -26.745 2.419 30.243 1.00 97.12 75 THR A O 1
ATOM 610 N N . TRP A 1 76 ? -24.680 2.592 29.363 1.00 98.19 76 TRP A N 1
ATOM 611 C CA . TRP A 1 76 ? -24.001 1.984 30.496 1.00 98.19 76 TRP A CA 1
ATOM 612 C C . TRP A 1 76 ? -24.055 2.917 31.713 1.00 98.19 76 TRP A C 1
ATOM 614 O O . TRP A 1 76 ? -23.618 4.067 31.655 1.00 98.19 76 TRP A O 1
ATOM 624 N N . THR A 1 77 ? -24.588 2.418 32.824 1.00 96.88 77 THR A N 1
ATOM 625 C CA . THR A 1 77 ? -24.676 3.115 34.115 1.00 96.88 77 THR A CA 1
ATOM 626 C C . THR A 1 77 ? -23.614 2.639 35.103 1.00 96.88 77 THR A C 1
ATOM 628 O O . THR A 1 77 ? -23.285 3.379 36.027 1.00 96.88 77 THR A O 1
ATOM 631 N N . GLY A 1 78 ? -23.095 1.413 34.937 1.00 96.25 78 GLY A N 1
ATOM 632 C CA . GLY A 1 78 ? -22.126 0.791 35.850 1.00 96.25 78 GLY A CA 1
ATOM 633 C C . GLY A 1 78 ? -22.611 0.686 37.302 1.00 96.25 78 GLY A C 1
ATOM 634 O O . GLY A 1 78 ? -21.796 0.646 38.224 1.00 96.25 78 GLY A O 1
ATOM 635 N N . ALA A 1 79 ? -23.928 0.707 37.531 1.00 95.88 79 ALA A N 1
ATOM 636 C CA . ALA A 1 79 ? -24.505 0.900 38.862 1.00 95.88 79 ALA A CA 1
ATOM 637 C C . ALA A 1 79 ? -24.278 -0.274 39.834 1.00 95.88 79 ALA A C 1
ATOM 639 O O . ALA A 1 79 ? -24.449 -0.102 41.037 1.00 95.88 79 ALA A O 1
ATOM 640 N N . THR A 1 80 ? -23.916 -1.461 39.335 1.00 96.75 80 THR A N 1
ATOM 641 C CA . THR A 1 80 ? -23.706 -2.674 40.145 1.00 96.75 80 THR A CA 1
ATOM 642 C C . THR A 1 80 ? -22.250 -3.131 40.144 1.00 96.75 80 THR A C 1
ATOM 644 O O . THR A 1 80 ? -21.676 -3.345 41.209 1.00 96.75 80 THR A O 1
ATOM 647 N N . ASN A 1 81 ? -21.647 -3.310 38.968 1.00 97.19 81 ASN A N 1
ATOM 648 C CA . ASN A 1 81 ? -20.280 -3.817 38.807 1.00 97.19 81 ASN A CA 1
ATOM 649 C C . ASN A 1 81 ? -19.733 -3.448 37.406 1.00 97.19 81 ASN A C 1
ATOM 651 O O . ASN A 1 81 ? -20.320 -2.626 36.706 1.00 97.19 81 ASN A O 1
ATOM 655 N N . ILE A 1 82 ? -18.604 -4.037 37.001 1.00 97.88 82 ILE A N 1
ATOM 656 C CA . ILE A 1 82 ? -17.985 -3.826 35.677 1.00 97.88 82 ILE A CA 1
ATOM 657 C C . ILE A 1 82 ? -18.506 -4.766 34.577 1.00 97.88 82 ILE A C 1
ATOM 659 O O . ILE A 1 82 ? -18.126 -4.604 33.424 1.00 97.88 82 ILE A O 1
ATOM 663 N N . ASP A 1 83 ? -19.303 -5.782 34.901 1.00 97.94 83 ASP A N 1
ATOM 664 C CA . ASP A 1 83 ? -19.591 -6.893 33.991 1.00 97.94 83 ASP A CA 1
ATOM 665 C C . ASP A 1 83 ? -20.723 -6.565 33.010 1.00 97.94 83 ASP A C 1
ATOM 667 O O . ASP A 1 83 ? -21.835 -6.209 33.416 1.00 97.94 83 ASP A O 1
ATOM 671 N N . TRP A 1 84 ? -20.430 -6.677 31.711 1.00 98.00 84 TRP A N 1
ATOM 672 C CA . TRP A 1 84 ? -21.340 -6.316 30.618 1.00 98.00 84 TRP A CA 1
ATOM 673 C C . TRP A 1 84 ? -22.701 -7.024 30.714 1.00 98.00 84 TRP A C 1
ATOM 675 O O . TRP A 1 84 ? -23.736 -6.421 30.425 1.00 98.00 84 TRP A O 1
ATOM 685 N N . ASP A 1 85 ? -22.708 -8.275 31.175 1.00 97.50 85 ASP A N 1
ATOM 686 C CA . ASP A 1 85 ? -23.902 -9.126 31.218 1.00 97.50 85 ASP A CA 1
ATOM 687 C C . ASP A 1 85 ? -24.789 -8.893 32.454 1.00 97.50 85 ASP A C 1
ATOM 689 O O . ASP A 1 85 ? -25.860 -9.488 32.571 1.00 97.50 85 ASP A O 1
ATOM 693 N N . THR A 1 86 ? -24.391 -8.011 33.376 1.00 97.75 86 THR A N 1
ATOM 694 C CA . THR A 1 86 ? -25.207 -7.639 34.541 1.00 97.75 86 THR A CA 1
ATOM 695 C C . THR A 1 86 ? -26.296 -6.627 34.121 1.00 97.75 86 THR A C 1
ATOM 697 O O . THR A 1 86 ? -25.968 -5.476 33.821 1.00 97.75 86 THR A O 1
ATOM 700 N N . PRO A 1 87 ? -27.605 -6.981 34.127 1.00 97.81 87 PRO A N 1
ATOM 701 C CA . PRO A 1 87 ? -28.666 -6.132 33.559 1.00 97.81 87 PRO A CA 1
ATOM 702 C C . PRO A 1 87 ? -28.795 -4.758 34.228 1.00 97.81 87 PRO A C 1
ATOM 704 O O . PRO A 1 87 ? -29.080 -3.763 33.567 1.00 97.81 87 PRO A O 1
ATOM 707 N N . THR A 1 88 ? -28.528 -4.693 35.533 1.00 97.19 88 THR A N 1
ATOM 708 C CA . THR A 1 88 ? -28.598 -3.479 36.359 1.00 97.19 88 THR A CA 1
ATOM 709 C C . THR A 1 88 ? -27.486 -2.463 36.071 1.00 97.19 88 THR A C 1
ATOM 711 O O . THR A 1 88 ? -27.537 -1.350 36.594 1.00 97.19 88 THR A O 1
ATOM 714 N N . ASN A 1 89 ? -26.502 -2.792 35.224 1.00 97.38 89 ASN A N 1
ATOM 715 C CA . ASN A 1 89 ? -25.520 -1.834 34.704 1.00 97.38 89 ASN A CA 1
ATOM 716 C C . ASN A 1 89 ? -26.006 -1.070 33.457 1.00 97.38 89 ASN A C 1
ATOM 718 O O . ASN A 1 89 ? -25.248 -0.268 32.912 1.00 97.38 89 ASN A O 1
ATOM 722 N N . TRP A 1 90 ? -27.241 -1.293 33.000 1.00 97.31 90 TRP A N 1
ATOM 723 C CA . TRP A 1 90 ? -27.804 -0.674 31.798 1.00 97.31 90 TRP A CA 1
ATOM 724 C C . TRP A 1 90 ? -29.007 0.209 32.126 1.00 97.31 90 TRP A C 1
ATOM 726 O O . TRP A 1 90 ? -29.816 -0.120 32.993 1.00 97.31 90 TRP A O 1
ATOM 736 N N . SER A 1 91 ? -29.168 1.325 31.408 1.00 96.06 91 SER A N 1
ATOM 737 C CA . SER A 1 91 ? -30.267 2.281 31.628 1.00 96.06 91 SER A CA 1
ATOM 738 C C . SER A 1 91 ? -31.665 1.691 31.392 1.00 96.06 91 SER A C 1
ATOM 740 O O . SER A 1 91 ? -32.651 2.212 31.908 1.00 96.06 91 SER A O 1
ATOM 742 N N . THR A 1 92 ? -31.750 0.586 30.650 1.00 95.19 92 THR A N 1
ATOM 743 C CA . THR A 1 92 ? -32.968 -0.196 30.391 1.00 95.19 92 THR A CA 1
ATOM 744 C C . THR A 1 92 ? -33.212 -1.317 31.408 1.00 95.19 92 THR A C 1
ATOM 746 O O . THR A 1 92 ? -34.237 -1.991 31.323 1.00 95.19 92 THR A O 1
ATOM 749 N N . ASN A 1 93 ? -32.286 -1.537 32.350 1.00 95.38 93 ASN A N 1
ATOM 750 C CA . ASN A 1 93 ? -32.234 -2.702 33.240 1.00 95.38 93 ASN A CA 1
ATOM 751 C C . ASN A 1 93 ? -32.221 -4.058 32.489 1.00 95.38 93 ASN A C 1
ATOM 753 O O . ASN A 1 93 ? -32.752 -5.059 32.974 1.00 95.38 93 ASN A O 1
ATOM 757 N N . ALA A 1 94 ? -31.641 -4.082 31.284 1.00 96.38 94 ALA A N 1
ATOM 758 C CA . ALA A 1 94 ? -31.532 -5.248 30.409 1.00 96.38 94 ALA A CA 1
ATOM 759 C C . ALA A 1 94 ? -30.217 -5.205 29.610 1.00 96.38 94 ALA A C 1
ATOM 761 O O . ALA A 1 94 ? -29.771 -4.130 29.211 1.00 96.38 94 ALA A O 1
ATOM 762 N N . VAL A 1 95 ? -29.613 -6.371 29.354 1.00 97.19 95 VAL A N 1
ATOM 763 C CA . VAL A 1 95 ? -28.383 -6.476 28.546 1.00 97.19 95 VAL A CA 1
ATOM 764 C C . VAL A 1 95 ? -28.682 -6.094 27.082 1.00 97.19 95 VAL A C 1
ATOM 766 O O . VAL A 1 95 ? -29.696 -6.552 26.549 1.00 97.19 95 VAL A O 1
ATOM 769 N N . PRO A 1 96 ? -27.836 -5.278 26.420 1.00 97.06 96 PRO A N 1
ATOM 770 C CA . PRO A 1 96 ? -28.041 -4.840 25.042 1.00 97.06 96 PRO A CA 1
ATOM 771 C C . PRO A 1 96 ? -28.121 -5.991 24.040 1.00 97.06 96 PRO A C 1
ATOM 773 O O . PRO A 1 96 ? -27.383 -6.974 24.131 1.00 97.06 96 PRO A O 1
ATOM 776 N N . THR A 1 97 ? -28.974 -5.820 23.036 1.00 95.75 97 THR A N 1
ATOM 777 C CA . THR A 1 97 ? -29.188 -6.758 21.933 1.00 95.75 97 THR A CA 1
ATOM 778 C C . THR A 1 97 ? -28.797 -6.142 20.590 1.00 95.75 97 THR A C 1
ATOM 780 O O . THR A 1 97 ? -28.519 -4.948 20.479 1.00 95.75 97 THR A O 1
ATOM 783 N N . VAL A 1 98 ? -28.852 -6.947 19.525 1.00 95.31 98 VAL A N 1
ATOM 784 C CA . VAL A 1 98 ? -28.516 -6.548 18.146 1.00 95.31 98 VAL A CA 1
ATOM 785 C C . VAL A 1 98 ? -29.323 -5.350 17.613 1.00 95.31 98 VAL A C 1
ATOM 787 O O . VAL A 1 98 ? -28.924 -4.730 16.632 1.00 95.31 98 VAL A O 1
ATOM 790 N N . ASN A 1 99 ? -30.440 -5.000 18.257 1.00 94.31 99 ASN A N 1
ATOM 791 C CA . ASN A 1 99 ? -31.280 -3.860 17.881 1.00 94.31 99 ASN A CA 1
ATOM 792 C C . ASN A 1 99 ? -30.883 -2.548 18.580 1.00 94.31 99 ASN A C 1
ATOM 794 O O . ASN A 1 99 ? -31.329 -1.477 18.160 1.00 94.31 99 ASN A O 1
ATOM 798 N N . ASP A 1 100 ? -30.053 -2.623 19.621 1.00 95.56 100 ASP A N 1
ATOM 799 C CA . ASP A 1 100 ? -29.758 -1.516 20.526 1.00 95.56 100 ASP A CA 1
ATOM 800 C C . ASP A 1 100 ? -28.453 -0.807 20.149 1.00 95.56 100 ASP A C 1
ATOM 802 O O . ASP A 1 100 ? -27.433 -1.438 19.855 1.00 95.56 100 ASP A O 1
ATOM 806 N N . ASN A 1 101 ? -28.469 0.526 20.185 1.00 95.38 101 ASN A N 1
ATOM 807 C CA . ASN A 1 101 ? -27.249 1.325 20.126 1.00 95.38 101 ASN A CA 1
ATOM 808 C C . ASN A 1 101 ? -26.680 1.433 21.543 1.00 95.38 101 ASN A C 1
ATOM 810 O O . ASN A 1 101 ? -27.345 1.966 22.430 1.00 95.38 101 ASN A O 1
ATOM 814 N N . VAL A 1 102 ? -25.456 0.961 21.760 1.00 97.31 102 VAL A N 1
ATOM 815 C CA . VAL A 1 102 ? -24.792 1.056 23.064 1.00 97.31 102 VAL A CA 1
ATOM 816 C C . VAL A 1 102 ? -24.032 2.366 23.192 1.00 97.31 102 VAL A C 1
ATOM 818 O O . VAL A 1 102 ? -23.238 2.716 22.322 1.00 97.31 102 VAL A O 1
ATOM 821 N N . GLU A 1 103 ? -24.206 3.044 24.323 1.00 97.88 103 GLU A N 1
ATOM 822 C CA . GLU A 1 103 ? -23.402 4.196 24.719 1.00 97.88 103 GLU A CA 1
ATOM 823 C C . GLU A 1 103 ? -22.702 3.950 26.063 1.00 97.88 103 GLU A C 1
ATOM 825 O O . GLU A 1 103 ? -23.346 3.651 27.068 1.00 97.88 103 GLU A O 1
ATOM 830 N N . VAL A 1 104 ? -21.377 4.100 26.085 1.00 98.12 104 VAL A N 1
ATOM 831 C CA . VAL A 1 104 ? -20.541 4.040 27.290 1.00 98.12 104 VAL A CA 1
ATOM 832 C C . VAL A 1 104 ? -20.097 5.464 27.650 1.00 98.12 104 VAL A C 1
ATOM 834 O O . VAL A 1 104 ? -19.215 6.008 26.975 1.00 98.12 104 VAL A O 1
ATOM 837 N N . PRO A 1 105 ? -20.711 6.103 28.663 1.00 97.50 105 PRO A N 1
ATOM 838 C CA . PRO A 1 105 ? -20.334 7.434 29.118 1.00 97.50 105 PRO A CA 1
ATOM 839 C C . PRO A 1 105 ? -19.142 7.403 30.083 1.00 97.50 105 PRO A C 1
ATOM 841 O O . PRO A 1 105 ? -18.794 6.369 30.653 1.00 97.50 105 PRO A O 1
ATOM 844 N N . SER A 1 106 ? -18.527 8.564 30.309 1.00 93.44 106 SER A N 1
ATOM 845 C CA . SER A 1 106 ? -17.386 8.723 31.226 1.00 93.44 106 SER A CA 1
ATOM 846 C C . SER A 1 106 ? -17.764 8.810 32.710 1.00 93.44 106 SER A C 1
ATOM 848 O O . SER A 1 106 ? -16.900 8.667 33.568 1.00 93.44 106 SER A O 1
ATOM 850 N N . ALA A 1 107 ? -19.041 9.037 33.029 1.00 86.81 107 ALA A N 1
ATOM 851 C CA . ALA A 1 107 ? -19.515 9.249 34.401 1.00 86.81 107 ALA A CA 1
ATOM 852 C C . ALA A 1 107 ? -19.523 8.003 35.329 1.00 86.81 107 ALA A C 1
ATOM 854 O O . ALA A 1 107 ? -19.294 8.179 36.527 1.00 86.81 107 ALA A O 1
ATOM 855 N N . PRO A 1 108 ? -19.795 6.765 34.861 1.00 85.06 108 PRO A N 1
ATOM 856 C CA . PRO A 1 108 ? -19.791 5.572 35.708 1.00 85.06 108 PRO A CA 1
ATOM 857 C C . PRO A 1 108 ? -18.411 5.240 36.280 1.00 85.06 108 PRO A C 1
ATOM 859 O O . PRO A 1 108 ? -17.439 5.117 35.535 1.00 85.06 108 PRO A O 1
ATOM 862 N N . ALA A 1 109 ? -18.346 5.011 37.595 1.00 83.69 109 ALA A N 1
ATOM 863 C CA . ALA A 1 109 ? -17.125 4.564 38.271 1.00 83.69 109 ALA A CA 1
ATOM 864 C C . ALA A 1 109 ? -16.715 3.139 37.853 1.00 83.69 109 ALA A C 1
ATOM 866 O O . ALA A 1 109 ? -15.534 2.864 37.648 1.00 83.69 109 ALA A O 1
ATOM 867 N N . ASN A 1 110 ? -17.692 2.244 37.677 1.00 96.19 110 ASN A N 1
ATOM 868 C CA . ASN A 1 110 ? -17.470 0.933 37.075 1.00 96.19 110 ASN A CA 1
ATOM 869 C C . ASN A 1 110 ? -17.584 1.071 35.553 1.00 96.19 110 ASN A C 1
ATOM 871 O O . ASN A 1 110 ? -18.691 1.185 35.030 1.00 96.19 110 ASN A O 1
ATOM 875 N N . GLN A 1 111 ? -16.461 1.081 34.841 1.00 97.25 111 GLN A N 1
ATOM 876 C CA . GLN A 1 111 ? -16.436 1.074 33.373 1.00 97.25 111 GLN A CA 1
ATOM 877 C C . GLN A 1 111 ? -16.540 -0.374 32.838 1.00 97.25 111 GLN A C 1
ATOM 879 O O . GLN A 1 111 ? -16.049 -1.296 33.496 1.00 97.25 111 GLN A O 1
ATOM 884 N N . PRO A 1 112 ? -17.201 -0.608 31.688 1.00 98.12 112 PRO A N 1
ATOM 885 C CA . PRO A 1 112 ? -17.589 -1.947 31.251 1.00 98.12 112 PRO A CA 1
ATOM 886 C C . PRO A 1 112 ? -16.417 -2.844 30.842 1.00 98.12 112 PRO A C 1
ATOM 888 O O . PRO A 1 112 ? -15.501 -2.446 30.115 1.00 98.12 112 PRO A O 1
ATOM 891 N N . THR A 1 113 ? -16.526 -4.111 31.235 1.00 98.31 113 THR A N 1
ATOM 892 C CA . THR A 1 113 ? -15.739 -5.236 30.735 1.00 98.31 113 THR A CA 1
ATOM 893 C C . THR A 1 113 ? -16.673 -6.279 30.126 1.00 98.31 113 THR A C 1
ATOM 895 O O . THR A 1 113 ? -17.564 -6.798 30.795 1.00 98.31 113 THR A O 1
ATOM 898 N N . LEU A 1 114 ? -16.463 -6.588 28.849 1.00 98.38 114 LEU A N 1
ATOM 899 C CA . LEU A 1 114 ? -17.209 -7.583 28.085 1.00 98.38 114 LEU A CA 1
ATOM 900 C C . LEU A 1 114 ? -16.431 -8.904 28.097 1.00 98.38 114 LEU A C 1
ATOM 902 O O . LEU A 1 114 ? -15.324 -8.991 27.558 1.00 98.38 114 LEU A O 1
ATOM 906 N N . ASN A 1 115 ? -17.015 -9.921 28.736 1.00 96.88 115 ASN A N 1
ATOM 907 C CA . ASN A 1 115 ? -16.364 -11.206 29.020 1.00 96.88 115 ASN A CA 1
ATOM 908 C C . ASN A 1 115 ? -16.878 -12.381 28.170 1.00 96.88 115 ASN A C 1
ATOM 910 O O . ASN A 1 115 ? -16.251 -13.440 28.150 1.00 96.88 115 ASN A O 1
ATOM 914 N N . THR A 1 116 ? -18.004 -12.203 27.482 1.00 96.38 116 THR A N 1
ATOM 915 C CA . THR A 1 116 ? -18.770 -13.248 26.785 1.00 96.38 116 THR A CA 1
ATOM 916 C C . THR A 1 116 ? -19.084 -12.821 25.342 1.00 96.38 116 THR A C 1
ATOM 918 O O . THR A 1 116 ? -18.463 -11.899 24.813 1.00 96.38 116 THR A O 1
ATOM 921 N N . ALA A 1 117 ? -20.018 -13.492 24.662 1.00 97.62 117 ALA A N 1
ATOM 922 C CA . ALA A 1 117 ? -20.476 -13.079 23.339 1.00 97.62 117 ALA A CA 1
ATOM 923 C C . ALA A 1 117 ? -21.665 -12.106 23.435 1.00 97.62 117 ALA A C 1
ATOM 925 O O . ALA A 1 117 ? -22.724 -12.478 23.935 1.00 97.62 117 ALA A O 1
ATOM 926 N N . ALA A 1 118 ? -21.518 -10.905 22.872 1.00 97.62 118 ALA A N 1
ATOM 927 C CA . ALA A 1 118 ? -22.580 -9.909 22.755 1.00 97.62 118 ALA A CA 1
ATOM 928 C C . ALA A 1 118 ? -22.762 -9.470 21.294 1.00 97.62 118 ALA A C 1
ATOM 930 O O . ALA A 1 118 ? -21.810 -9.392 20.517 1.00 97.62 118 ALA A O 1
ATOM 931 N N . SER A 1 119 ? -23.997 -9.155 20.910 1.00 97.38 119 SER A N 1
ATOM 932 C CA . SER A 1 119 ? -24.325 -8.564 19.607 1.00 97.38 119 SER A CA 1
ATOM 933 C C . SER A 1 119 ? -25.102 -7.281 19.836 1.00 97.38 119 SER A C 1
ATOM 935 O O . SER A 1 119 ? -26.090 -7.312 20.563 1.00 97.38 119 SER A O 1
ATOM 937 N N . VAL A 1 120 ? -24.674 -6.179 19.222 1.00 96.69 120 VAL A N 1
ATOM 938 C CA . VAL A 1 120 ? -25.291 -4.848 19.368 1.00 96.69 120 VAL A CA 1
ATOM 939 C C . VAL A 1 120 ? -25.429 -4.173 18.012 1.00 96.69 120 VAL A C 1
ATOM 941 O O . VAL A 1 120 ? -24.709 -4.523 17.079 1.00 96.69 120 VAL A O 1
ATOM 944 N N . LYS A 1 121 ? -26.330 -3.197 17.877 1.00 94.75 121 LYS A N 1
ATOM 945 C CA . LYS A 1 121 ? -26.515 -2.504 16.595 1.00 94.75 121 LYS A CA 1
ATOM 946 C C . LYS A 1 121 ? -25.297 -1.661 16.235 1.00 94.75 121 LYS A C 1
ATOM 948 O O . LYS A 1 121 ? -24.798 -1.743 15.117 1.00 94.75 121 LYS A O 1
ATOM 953 N N . GLY A 1 122 ? -24.854 -0.857 17.198 1.00 95.19 122 GLY A N 1
ATOM 954 C CA . GLY A 1 122 ? -23.768 0.114 17.106 1.00 95.19 122 GLY A CA 1
ATOM 955 C C . GLY A 1 122 ? -23.202 0.402 18.498 1.00 95.19 122 GLY A C 1
ATOM 956 O O . GLY A 1 122 ? -23.875 0.159 19.501 1.00 95.19 122 GLY A O 1
ATOM 957 N N . LEU A 1 123 ? -21.976 0.918 18.567 1.00 97.50 123 LEU A N 1
ATOM 958 C CA . LEU A 1 123 ? -21.286 1.214 19.829 1.00 97.50 123 LEU A CA 1
ATOM 959 C C . LEU A 1 123 ? -20.713 2.633 19.824 1.00 97.50 123 LEU A C 1
ATOM 961 O O . LEU A 1 123 ? -19.992 3.008 18.903 1.00 97.50 123 LEU A O 1
ATOM 965 N N . ARG A 1 124 ? -20.939 3.387 20.900 1.00 97.75 124 ARG A N 1
ATOM 966 C CA . ARG A 1 124 ? -20.211 4.615 21.214 1.00 97.75 124 ARG A CA 1
ATOM 967 C C . ARG A 1 124 ? -19.498 4.498 22.556 1.00 97.75 124 ARG A C 1
ATOM 969 O O . ARG A 1 124 ? -20.145 4.292 23.575 1.00 97.75 124 ARG A O 1
ATOM 976 N N . VAL A 1 125 ? -18.187 4.719 22.569 1.00 98.44 125 VAL A N 1
ATOM 977 C CA . VAL A 1 125 ? -17.407 4.963 23.792 1.00 98.44 125 VAL A CA 1
ATOM 978 C C . VAL A 1 125 ? -17.094 6.455 23.844 1.00 98.44 125 VAL A C 1
ATOM 980 O O . VAL A 1 125 ? -16.403 6.962 22.964 1.00 98.44 125 VAL A O 1
ATOM 983 N N . GLN A 1 126 ? -17.649 7.175 24.821 1.00 98.06 126 GLN A N 1
ATOM 984 C CA . GLN A 1 126 ? -17.485 8.628 24.942 1.00 98.06 126 GLN A CA 1
ATOM 985 C C . GLN A 1 126 ? -16.076 9.022 25.416 1.00 98.06 126 GLN A C 1
ATOM 987 O O . GLN A 1 126 ? -15.340 8.220 25.989 1.00 98.06 126 GLN A O 1
ATOM 992 N N . SER A 1 127 ? -15.708 10.294 25.233 1.00 96.69 127 SER A N 1
ATOM 993 C CA . SER A 1 127 ? -14.438 10.822 25.739 1.00 96.69 127 SER A CA 1
ATOM 994 C C . SER A 1 127 ? -14.353 10.714 27.265 1.00 96.69 127 SER A C 1
ATOM 996 O O . SER A 1 127 ? -15.287 11.081 27.978 1.00 96.69 127 SER A O 1
ATOM 998 N N . GLY A 1 128 ? -13.241 10.162 27.756 1.00 95.75 128 GLY A N 1
ATOM 999 C CA . GLY A 1 128 ? -13.034 9.812 29.167 1.00 95.75 128 GLY A CA 1
ATOM 1000 C C . GLY A 1 128 ? -13.633 8.466 29.604 1.00 95.75 128 GLY A C 1
ATOM 1001 O 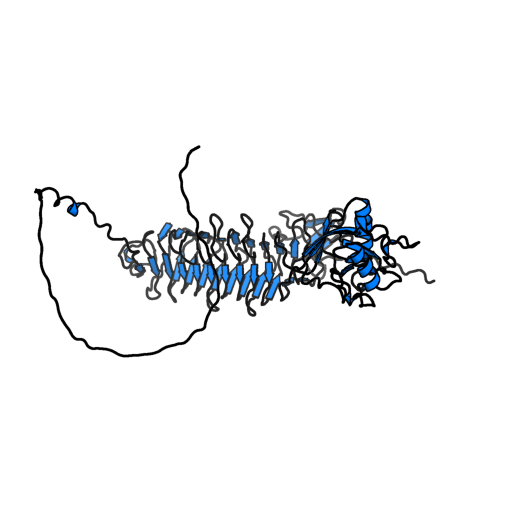O . GLY A 1 128 ? -13.338 8.020 30.708 1.00 95.75 128 GLY A O 1
ATOM 1002 N N . ALA A 1 129 ? -14.436 7.799 28.768 1.00 98.12 129 ALA A N 1
ATOM 1003 C CA . ALA A 1 129 ? -14.942 6.455 29.043 1.00 98.12 129 ALA A CA 1
ATOM 1004 C C . ALA A 1 129 ? -13.917 5.371 28.663 1.00 98.12 129 ALA A C 1
ATOM 1006 O O . ALA A 1 129 ? -12.981 5.617 27.896 1.00 98.12 129 ALA A O 1
ATOM 1007 N N . THR A 1 130 ? -14.101 4.157 29.186 1.00 97.94 130 THR A N 1
ATOM 1008 C CA . THR A 1 130 ? -13.269 2.986 28.879 1.00 97.94 130 THR A CA 1
ATOM 1009 C C . THR A 1 130 ? -14.134 1.761 28.596 1.00 97.94 130 THR A C 1
ATOM 1011 O O . THR A 1 130 ? -15.050 1.470 29.352 1.00 97.94 130 THR A O 1
ATOM 1014 N N . LEU A 1 131 ? -13.820 1.000 27.549 1.00 98.44 131 LEU A N 1
ATOM 1015 C CA . LEU A 1 131 ? -14.383 -0.334 27.318 1.00 98.44 131 LEU A CA 1
ATOM 1016 C C . LEU A 1 131 ? -13.256 -1.358 27.176 1.00 98.44 131 LEU A C 1
ATOM 1018 O O . LEU A 1 131 ? -12.328 -1.170 26.385 1.00 98.44 131 LEU A O 1
ATOM 1022 N N . ILE A 1 132 ? -13.356 -2.464 27.908 1.00 98.50 132 ILE A N 1
ATOM 1023 C CA . ILE A 1 132 ? -12.428 -3.593 27.805 1.00 98.50 132 ILE A CA 1
ATOM 1024 C C . ILE A 1 132 ? -13.190 -4.812 27.285 1.00 98.50 132 ILE A C 1
ATOM 1026 O O . ILE A 1 132 ? -14.204 -5.201 27.852 1.00 98.50 132 ILE A O 1
ATOM 1030 N N . LEU A 1 133 ? -12.690 -5.454 26.232 1.00 98.56 133 LEU A N 1
ATOM 1031 C CA . LEU A 1 133 ? -13.071 -6.824 25.894 1.00 98.56 133 LEU A CA 1
ATOM 1032 C C . LEU A 1 133 ? -11.996 -7.748 26.460 1.00 98.56 133 LEU A C 1
ATOM 1034 O O . LEU A 1 133 ? -10.805 -7.544 26.195 1.00 98.56 133 LEU A O 1
ATOM 1038 N N . SER A 1 134 ? -12.401 -8.749 27.239 1.00 98.06 134 SER A N 1
ATOM 1039 C CA . SER A 1 134 ? -11.493 -9.794 27.722 1.00 98.06 134 SER A CA 1
ATOM 1040 C C . SER A 1 134 ? -11.095 -10.739 26.577 1.00 98.06 134 SER A C 1
ATOM 1042 O O . SER A 1 134 ? -11.627 -10.647 25.472 1.00 98.06 134 SER A O 1
ATOM 1044 N N . ALA A 1 135 ? -10.171 -11.674 26.821 1.00 96.50 135 ALA A N 1
ATOM 1045 C CA . ALA A 1 135 ? -9.765 -12.658 25.811 1.00 96.50 135 ALA A CA 1
ATOM 1046 C C . ALA A 1 135 ? -10.909 -13.590 25.352 1.00 96.50 135 ALA A C 1
ATOM 1048 O O . ALA A 1 135 ? -10.845 -14.140 24.255 1.00 96.50 135 ALA A O 1
ATOM 1049 N N . THR A 1 136 ? -11.958 -13.752 26.166 1.00 96.38 136 THR A N 1
ATOM 1050 C CA . THR A 1 136 ? -13.179 -14.506 25.825 1.00 96.38 136 THR A CA 1
ATOM 1051 C C . THR A 1 136 ? -14.308 -13.618 25.297 1.00 96.38 136 THR A C 1
ATOM 1053 O O . THR A 1 136 ? -15.320 -14.139 24.831 1.00 96.38 136 THR A O 1
ATOM 1056 N N . GLY A 1 137 ? -14.143 -12.292 25.343 1.00 97.88 137 GLY A N 1
ATOM 1057 C CA . GLY A 1 137 ? -15.119 -11.341 24.832 1.00 97.88 137 GLY A CA 1
ATOM 1058 C C . GLY A 1 137 ? -15.256 -11.416 23.310 1.00 97.88 137 GLY A C 1
ATOM 1059 O O . GLY A 1 137 ? -14.261 -11.406 22.586 1.00 97.88 137 GLY A O 1
ATOM 1060 N N . ASN A 1 138 ? -16.487 -11.468 22.810 1.00 98.12 138 ASN A N 1
ATOM 1061 C CA . ASN A 1 138 ? -16.795 -11.481 21.382 1.00 98.12 138 ASN A CA 1
ATOM 1062 C C . ASN A 1 138 ? -17.935 -10.500 21.084 1.00 98.12 138 ASN A C 1
ATOM 1064 O O . ASN A 1 138 ? -19.097 -10.799 21.349 1.00 98.12 138 ASN A O 1
ATOM 1068 N N . LEU A 1 139 ? -17.604 -9.330 20.541 1.00 98.38 139 LEU A N 1
ATOM 1069 C CA . LEU A 1 139 ? -18.562 -8.285 20.197 1.00 98.38 139 LEU A CA 1
ATOM 1070 C C . LEU A 1 139 ? -18.869 -8.301 18.696 1.00 98.38 139 LEU A C 1
ATOM 1072 O O . LEU A 1 139 ? -17.979 -8.118 17.864 1.00 98.38 139 LEU A O 1
ATOM 1076 N N . MET A 1 140 ? -20.143 -8.456 18.349 1.00 97.69 140 MET A N 1
ATOM 1077 C CA . MET A 1 140 ? -20.627 -8.391 16.971 1.00 97.69 140 MET A CA 1
ATOM 1078 C C . MET A 1 140 ? -21.455 -7.126 16.728 1.00 97.69 140 MET A C 1
ATOM 1080 O O . MET A 1 140 ? -22.380 -6.834 17.484 1.00 97.69 140 MET A O 1
ATOM 1084 N N . LEU A 1 141 ? -21.153 -6.415 15.639 1.00 96.69 141 LEU A N 1
ATOM 1085 C CA . LEU A 1 141 ? -21.904 -5.255 15.155 1.00 96.69 141 LEU A CA 1
ATOM 1086 C C . LEU A 1 141 ? -22.319 -5.483 13.685 1.00 96.69 141 LEU A C 1
ATOM 1088 O O . LEU A 1 141 ? -21.535 -5.208 12.770 1.00 96.69 141 LEU A O 1
ATOM 1092 N N . PRO A 1 142 ? -23.506 -6.067 13.422 1.00 92.44 142 PRO A N 1
ATOM 1093 C CA . PRO A 1 142 ? -23.914 -6.482 12.078 1.00 92.44 142 PRO A CA 1
ATOM 1094 C C . PRO A 1 142 ? -24.650 -5.400 11.268 1.00 92.44 142 PRO A C 1
ATOM 1096 O O . PRO A 1 142 ? -24.955 -5.640 10.106 1.00 92.44 142 PRO A O 1
ATOM 1099 N N . ASP A 1 143 ? -24.932 -4.238 11.865 1.00 87.06 143 ASP A N 1
ATOM 1100 C CA . ASP A 1 143 ? -25.787 -3.190 11.286 1.00 87.06 143 ASP A CA 1
ATOM 1101 C C . ASP A 1 143 ? -25.048 -1.849 11.147 1.00 87.06 143 ASP A C 1
ATOM 1103 O O . ASP A 1 143 ? -24.977 -1.287 10.049 1.00 87.06 143 ASP A O 1
ATOM 1107 N N . ALA A 1 144 ? -24.505 -1.340 12.261 1.00 92.00 144 ALA A N 1
ATOM 1108 C CA . ALA A 1 144 ? -23.761 -0.089 12.358 1.00 92.00 144 ALA A CA 1
ATOM 1109 C C . ALA A 1 144 ? -22.326 -0.324 12.877 1.00 92.00 144 ALA A C 1
ATOM 1111 O O . ALA A 1 144 ? -21.989 -1.382 13.402 1.00 92.00 144 ALA A O 1
ATOM 1112 N N . GLY A 1 145 ? -21.455 0.666 12.685 1.00 94.00 145 GLY A N 1
ATOM 1113 C CA . GLY A 1 145 ? -20.075 0.645 13.161 1.00 94.00 145 GLY A CA 1
ATOM 1114 C C . GLY A 1 145 ? -19.942 1.088 14.618 1.00 94.00 145 GLY A C 1
ATOM 1115 O O . GLY A 1 145 ? -20.914 1.170 15.375 1.00 94.00 145 GLY A O 1
ATOM 1116 N N . MET A 1 146 ? -18.711 1.417 14.997 1.00 96.50 146 MET A N 1
ATOM 1117 C CA . MET A 1 146 ? -18.368 1.915 16.327 1.00 96.50 146 MET A CA 1
ATOM 1118 C C . MET A 1 146 ? -17.689 3.288 16.278 1.00 96.50 146 MET A C 1
ATOM 1120 O O . MET A 1 146 ? -16.863 3.549 15.406 1.00 96.50 146 MET A O 1
ATOM 1124 N N . SER A 1 147 ? -18.008 4.140 17.253 1.00 97.31 147 SER A N 1
ATOM 1125 C CA . SER A 1 147 ? -17.364 5.433 17.502 1.00 97.31 147 SER A CA 1
ATOM 1126 C C . SER A 1 147 ? -16.592 5.368 18.818 1.00 97.31 147 SER A C 1
ATOM 1128 O O . SER A 1 147 ? -17.188 5.137 19.871 1.00 97.31 147 SER A O 1
ATOM 1130 N N . ASN A 1 148 ? -15.278 5.575 18.778 1.00 98.25 148 ASN A N 1
ATOM 1131 C CA . ASN A 1 148 ? -14.422 5.582 19.962 1.00 98.25 148 ASN A CA 1
ATOM 1132 C C . ASN A 1 148 ? -13.821 6.972 20.191 1.00 98.25 148 ASN A C 1
ATOM 1134 O O . ASN A 1 148 ? -12.836 7.346 19.554 1.00 98.25 148 ASN A O 1
ATOM 1138 N N . ASP A 1 149 ? -14.408 7.707 21.133 1.00 97.88 149 ASP A N 1
ATOM 1139 C CA . ASP A 1 149 ? -13.910 8.989 21.636 1.00 97.88 149 ASP A CA 1
ATOM 1140 C C . ASP A 1 149 ? -13.095 8.823 22.941 1.00 97.88 149 ASP A C 1
ATOM 1142 O O . ASP A 1 149 ? -12.402 9.748 23.367 1.00 97.88 149 ASP A O 1
ATOM 1146 N N . GLY A 1 150 ? -13.182 7.649 23.582 1.00 97.88 150 GLY A N 1
ATOM 1147 C CA . GLY A 1 150 ? -12.508 7.292 24.836 1.00 97.88 150 GLY A CA 1
ATOM 1148 C C . GLY A 1 150 ? -11.371 6.284 24.652 1.00 97.88 150 GLY A C 1
ATOM 1149 O O . GLY A 1 150 ? -10.590 6.374 23.705 1.00 97.88 150 GLY A O 1
ATOM 1150 N N . THR A 1 151 ? -11.259 5.329 25.578 1.00 98.38 151 THR A N 1
ATOM 1151 C CA . THR A 1 151 ? -10.299 4.215 25.500 1.00 98.38 151 THR A CA 1
ATOM 1152 C C . THR A 1 151 ? -11.020 2.899 25.233 1.00 98.38 151 THR A C 1
ATOM 1154 O O . THR A 1 151 ? -11.912 2.515 25.983 1.00 98.38 151 THR A O 1
ATOM 1157 N N . LEU A 1 152 ? -10.593 2.149 24.219 1.00 98.62 152 LEU A N 1
ATOM 1158 C CA . LEU A 1 152 ? -11.103 0.806 23.961 1.00 98.62 152 LEU A CA 1
ATOM 1159 C C . LEU A 1 152 ? -9.954 -0.191 23.848 1.00 98.62 152 LEU A C 1
ATOM 1161 O O . LEU A 1 152 ? -9.063 -0.031 23.017 1.00 98.62 152 LEU A O 1
ATOM 1165 N N . THR A 1 153 ? -9.992 -1.231 24.680 1.00 98.69 153 THR A N 1
ATOM 1166 C CA . THR A 1 153 ? -8.994 -2.308 24.699 1.00 98.69 153 THR A CA 1
ATOM 1167 C C . THR A 1 153 ? -9.637 -3.623 24.277 1.00 98.69 153 THR A C 1
ATOM 1169 O O . THR A 1 153 ? -10.439 -4.188 25.015 1.00 98.69 153 THR A O 1
ATOM 1172 N N . ASN A 1 154 ? -9.272 -4.132 23.102 1.00 98.75 154 ASN A N 1
ATOM 1173 C CA . ASN A 1 154 ? -9.713 -5.429 22.607 1.00 98.75 154 ASN A CA 1
ATOM 1174 C C . ASN A 1 154 ? -8.667 -6.514 22.892 1.00 98.75 154 ASN A C 1
ATOM 1176 O O . ASN A 1 154 ? -7.621 -6.534 22.246 1.00 98.75 154 ASN A O 1
ATOM 1180 N N . ASN A 1 155 ? -8.959 -7.436 23.812 1.00 98.56 155 ASN A N 1
ATOM 1181 C CA . ASN A 1 155 ? -8.201 -8.685 23.965 1.00 98.56 155 ASN A CA 1
ATOM 1182 C C . ASN A 1 155 ? -8.896 -9.880 23.290 1.00 98.56 155 ASN A C 1
ATOM 1184 O O . ASN A 1 155 ? -8.273 -10.931 23.163 1.00 98.56 155 ASN A O 1
ATOM 1188 N N . GLY A 1 156 ? -10.162 -9.733 22.892 1.00 98.44 156 GLY A N 1
ATOM 1189 C CA . GLY A 1 156 ? -11.009 -10.790 22.346 1.00 98.44 156 GLY A CA 1
ATOM 1190 C C . GLY A 1 156 ? -11.290 -10.582 20.860 1.00 98.44 156 GLY A C 1
ATOM 1191 O O . GLY A 1 156 ? -10.388 -10.274 20.085 1.00 98.44 156 GLY A O 1
ATOM 1192 N N . THR A 1 157 ? -12.539 -10.748 20.432 1.00 98.62 157 THR A N 1
ATOM 1193 C CA . THR A 1 157 ? -12.947 -10.533 19.036 1.00 98.62 157 THR A CA 1
ATOM 1194 C C . THR A 1 157 ? -13.938 -9.378 18.907 1.00 98.62 157 THR A C 1
ATOM 1196 O O . THR A 1 157 ? -14.920 -9.310 19.639 1.00 98.62 157 THR A O 1
ATOM 1199 N N . ILE A 1 158 ? -13.713 -8.499 17.930 1.00 98.62 158 ILE A N 1
ATOM 1200 C CA . ILE A 1 158 ? -14.685 -7.518 17.438 1.00 98.62 158 ILE A CA 1
ATOM 1201 C C . ILE A 1 158 ? -14.952 -7.836 15.968 1.00 98.62 158 ILE A C 1
ATOM 1203 O O . ILE A 1 158 ? -14.024 -7.840 15.160 1.00 98.62 158 ILE A O 1
ATOM 1207 N N . THR A 1 159 ? -16.209 -8.087 15.609 1.00 97.88 159 THR A N 1
ATOM 1208 C CA . THR A 1 159 ? -16.630 -8.328 14.220 1.00 97.88 159 THR A CA 1
ATOM 1209 C C . THR A 1 159 ? -17.667 -7.298 13.798 1.00 97.88 159 THR A C 1
ATOM 1211 O O . THR A 1 159 ? -18.773 -7.269 14.330 1.00 97.88 159 THR A O 1
ATOM 1214 N N . ILE A 1 160 ? -17.322 -6.482 12.806 1.00 96.50 160 ILE A N 1
ATOM 1215 C CA . ILE A 1 160 ? -18.161 -5.422 12.248 1.00 96.50 160 ILE A CA 1
ATOM 1216 C C . ILE A 1 160 ? -18.549 -5.812 10.819 1.00 96.50 160 ILE A C 1
ATOM 1218 O O . ILE A 1 160 ? -17.678 -6.036 9.980 1.00 96.50 160 ILE A O 1
ATOM 1222 N N . SER A 1 161 ? -19.848 -5.888 10.532 1.00 91.75 161 SER A N 1
ATOM 1223 C CA . SER A 1 161 ? -20.405 -6.173 9.196 1.00 91.75 161 SER A CA 1
ATOM 1224 C C . SER A 1 161 ? -21.375 -5.067 8.773 1.00 91.75 161 SER A C 1
ATOM 1226 O O . SER A 1 161 ? -22.519 -5.325 8.422 1.00 91.75 161 SER A O 1
ATOM 1228 N N . THR A 1 162 ? -20.926 -3.821 8.886 1.00 82.19 162 THR A N 1
ATOM 1229 C CA . THR A 1 162 ? -21.787 -2.635 8.955 1.00 82.19 162 THR A CA 1
ATOM 1230 C C . THR A 1 162 ? -22.257 -2.104 7.596 1.00 82.19 162 THR A C 1
ATOM 1232 O O . THR A 1 162 ? -21.562 -2.232 6.593 1.00 82.19 162 THR A O 1
ATOM 1235 N N . THR A 1 163 ? -23.397 -1.406 7.584 1.00 82.88 163 THR A N 1
ATOM 1236 C CA . THR A 1 163 ? -23.825 -0.520 6.481 1.00 82.88 163 THR A CA 1
ATOM 1237 C C . THR A 1 163 ? -23.675 0.975 6.807 1.00 82.88 163 THR A C 1
ATOM 1239 O O . THR A 1 163 ? -24.056 1.832 6.008 1.00 82.88 163 THR A O 1
ATOM 1242 N N . SER A 1 164 ? -23.089 1.319 7.959 1.00 85.81 164 SER A N 1
ATOM 1243 C CA . SER A 1 164 ? -22.659 2.684 8.289 1.00 85.81 164 SER A CA 1
ATOM 1244 C C . SER A 1 164 ? -21.487 3.147 7.422 1.00 85.81 164 SER A C 1
ATOM 1246 O O . SER A 1 164 ? -20.870 2.366 6.695 1.00 85.81 164 SER A O 1
ATOM 1248 N N . GLN A 1 165 ? -21.188 4.447 7.509 1.00 89.25 165 GLN A N 1
ATOM 1249 C CA . GLN A 1 165 ? -20.078 5.061 6.788 1.00 89.25 165 GLN A CA 1
ATOM 1250 C C . GLN A 1 165 ? -18.766 4.347 7.115 1.00 89.25 165 GLN A C 1
ATOM 1252 O O . GLN A 1 165 ? -18.169 3.757 6.226 1.00 89.25 165 GLN A O 1
ATOM 1257 N N . ASP A 1 166 ? -18.365 4.312 8.381 1.00 94.31 166 ASP A N 1
ATOM 1258 C CA . ASP A 1 166 ? -17.114 3.675 8.786 1.00 94.31 166 ASP A CA 1
ATOM 1259 C C . ASP A 1 166 ? -17.368 2.459 9.680 1.00 94.31 166 ASP A C 1
ATOM 1261 O O . ASP A 1 166 ? -18.392 2.387 10.367 1.00 94.31 166 ASP A O 1
ATOM 1265 N N . GLY A 1 167 ? -16.439 1.500 9.662 1.00 96.31 167 GLY A N 1
ATOM 1266 C CA . GLY A 1 167 ? -16.421 0.379 10.602 1.00 96.31 167 GLY A CA 1
ATOM 1267 C C . GLY A 1 167 ? -16.024 0.847 11.998 1.00 96.31 167 GLY A C 1
ATOM 1268 O O . GLY A 1 167 ? -16.790 0.696 12.946 1.00 96.31 167 GLY A O 1
ATOM 1269 N N . VAL A 1 168 ? -14.849 1.472 12.098 1.00 97.75 168 VAL A N 1
ATOM 1270 C CA . VAL A 1 168 ? -14.343 2.130 13.309 1.00 97.75 168 VAL A CA 1
ATOM 1271 C C . VAL A 1 168 ? -14.081 3.603 13.013 1.00 97.75 168 VAL A C 1
ATOM 1273 O O . VAL A 1 168 ? -13.184 3.929 12.239 1.00 97.75 168 VAL A O 1
ATOM 1276 N N . TYR A 1 169 ? -14.820 4.491 13.668 1.00 97.69 169 TYR A N 1
ATOM 1277 C CA . TYR A 1 169 ? -14.542 5.923 13.724 1.00 97.69 169 TYR A CA 1
ATOM 1278 C C . TYR A 1 169 ? -13.809 6.223 15.037 1.00 97.69 169 TYR A C 1
ATOM 1280 O O . TYR A 1 169 ? -14.391 6.111 16.116 1.00 97.69 169 TYR A O 1
ATOM 1288 N N . ASN A 1 170 ? -12.515 6.535 14.972 1.00 98.56 170 ASN A N 1
ATOM 1289 C CA . ASN A 1 170 ? -11.667 6.708 16.150 1.00 98.56 170 ASN A CA 1
ATOM 1290 C C . ASN A 1 170 ? -11.222 8.165 16.313 1.00 98.56 170 ASN A C 1
ATOM 1292 O O . ASN A 1 170 ? -10.556 8.722 15.439 1.00 98.56 170 ASN A O 1
ATOM 1296 N N . THR A 1 171 ? -11.541 8.755 17.465 1.00 98.12 171 THR A N 1
ATOM 1297 C CA . THR A 1 171 ? -11.016 10.055 17.910 1.00 98.12 171 THR A CA 1
ATOM 1298 C C . THR A 1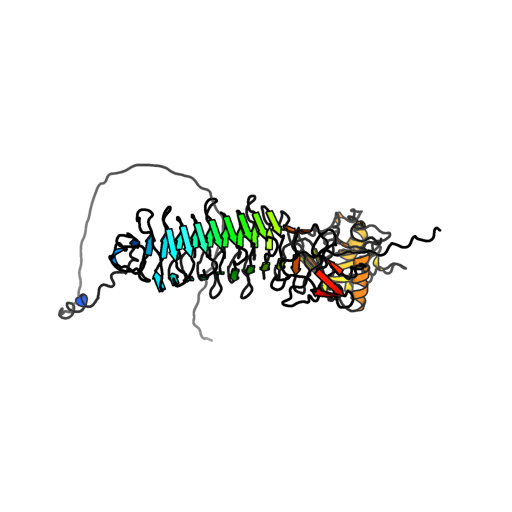 171 ? -10.176 9.939 19.191 1.00 98.12 171 THR A C 1
ATOM 1300 O O . THR A 1 171 ? -9.330 10.798 19.433 1.00 98.12 171 THR A O 1
ATOM 1303 N N . GLY A 1 172 ? -10.351 8.853 19.958 1.00 98.06 172 GLY A N 1
ATOM 1304 C CA . GLY A 1 172 ? -9.598 8.521 21.171 1.00 98.06 172 GLY A CA 1
ATOM 1305 C C . GLY A 1 172 ? -8.516 7.449 20.968 1.00 98.06 172 GLY A C 1
ATOM 1306 O O . GLY A 1 172 ? -7.821 7.417 19.949 1.00 98.06 172 GLY A O 1
ATOM 1307 N N . LEU A 1 173 ? -8.359 6.566 21.958 1.00 98.56 173 LEU A N 1
ATOM 1308 C CA . LEU A 1 173 ? -7.367 5.489 21.993 1.00 98.56 173 LEU A CA 1
ATOM 1309 C C . LEU A 1 173 ? -8.024 4.127 21.729 1.00 98.56 173 LEU A C 1
ATOM 1311 O O . LEU A 1 173 ? -8.819 3.651 22.538 1.00 98.56 173 LEU A O 1
ATOM 1315 N N . PHE A 1 174 ? -7.646 3.466 20.638 1.00 98.81 174 PHE A N 1
ATOM 1316 C CA . PHE A 1 174 ? -8.030 2.087 20.335 1.00 98.81 174 PHE A CA 1
ATOM 1317 C C . PHE A 1 174 ? -6.804 1.168 20.424 1.00 98.81 174 PHE A C 1
ATOM 1319 O O . PHE A 1 174 ? -5.791 1.405 19.765 1.00 98.81 174 PHE A O 1
ATOM 1326 N N . GLN A 1 175 ? -6.889 0.110 21.230 1.00 98.75 175 GLN A N 1
ATOM 1327 C CA . GLN A 1 175 ? -5.827 -0.877 21.425 1.00 98.75 175 GLN A CA 1
ATOM 1328 C C . GLN A 1 175 ? -6.332 -2.283 21.097 1.00 98.75 175 GLN A C 1
ATOM 1330 O O . GLN A 1 175 ? -7.139 -2.841 21.836 1.00 98.75 175 GLN A O 1
ATOM 1335 N N . ASN A 1 176 ? -5.816 -2.890 20.031 1.00 98.81 176 ASN A N 1
ATOM 1336 C CA . ASN A 1 176 ? -6.035 -4.303 19.730 1.00 98.81 176 ASN A CA 1
ATOM 1337 C C . ASN A 1 176 ? -4.847 -5.112 20.265 1.00 98.81 176 ASN A C 1
ATOM 1339 O O . ASN A 1 176 ? -3.761 -5.056 19.696 1.00 98.81 176 ASN A O 1
ATOM 1343 N N . LYS A 1 177 ? -5.027 -5.801 21.393 1.00 98.62 177 LYS A N 1
ATOM 1344 C CA . LYS A 1 177 ? -3.972 -6.515 22.137 1.00 98.62 177 LYS A CA 1
ATOM 1345 C C . LYS A 1 177 ? -3.533 -7.807 21.431 1.00 98.62 177 LYS A C 1
ATOM 1347 O O . LYS A 1 177 ? -4.195 -8.193 20.477 1.00 98.62 177 LYS A O 1
ATOM 1352 N N . PRO A 1 178 ? -2.446 -8.493 21.847 1.00 97.81 178 PRO A N 1
ATOM 1353 C CA . PRO A 1 178 ? -1.895 -9.636 21.102 1.00 97.81 178 PRO A CA 1
ATOM 1354 C C . PRO A 1 178 ? -2.879 -10.773 20.779 1.00 97.81 178 PRO A C 1
ATOM 1356 O O . PRO A 1 178 ? -2.772 -11.397 19.727 1.00 97.81 178 PRO A O 1
ATOM 1359 N N . THR A 1 179 ? -3.856 -11.033 21.652 1.00 96.69 179 THR A N 1
ATOM 1360 C CA . THR A 1 179 ? -4.947 -12.000 21.415 1.00 96.69 179 THR A CA 1
ATOM 1361 C C . THR A 1 179 ? -6.141 -11.398 20.663 1.00 96.69 179 THR A C 1
ATOM 1363 O O . THR A 1 179 ? -6.987 -12.130 20.152 1.00 96.69 179 THR A O 1
ATOM 1366 N N . GLY A 1 180 ? -6.199 -10.069 20.579 1.00 98.62 180 GLY A N 1
ATOM 1367 C CA . GLY A 1 180 ? -7.264 -9.289 19.974 1.00 98.62 180 GLY A CA 1
ATOM 1368 C C . GLY A 1 180 ? -7.377 -9.506 18.467 1.00 98.62 180 GLY A C 1
ATOM 1369 O O . GLY A 1 180 ? -6.403 -9.387 17.721 1.00 98.62 180 GLY A O 1
ATOM 1370 N N . THR A 1 181 ? -8.589 -9.786 18.003 1.00 98.75 181 THR A N 1
ATOM 1371 C CA . THR A 1 181 ? -8.954 -9.814 16.586 1.00 98.75 181 THR A CA 1
ATOM 1372 C C . THR A 1 181 ? -10.022 -8.764 16.302 1.00 98.75 181 THR A C 1
ATOM 1374 O O . THR A 1 181 ? -11.069 -8.751 16.942 1.00 98.75 181 THR A O 1
ATOM 1377 N N . LEU A 1 182 ? -9.785 -7.918 15.305 1.00 98.69 182 LEU A N 1
ATOM 1378 C CA . LEU A 1 182 ? -10.761 -7.002 14.723 1.00 98.69 182 LEU A CA 1
ATOM 1379 C C . LEU A 1 182 ? -11.040 -7.447 13.283 1.00 98.69 182 LEU A C 1
ATOM 1381 O O . LEU A 1 182 ? -10.105 -7.572 12.495 1.00 98.69 182 LEU A O 1
ATOM 1385 N N . ARG A 1 183 ? -12.306 -7.674 12.922 1.00 98.12 183 ARG A N 1
ATOM 1386 C CA . ARG A 1 183 ? -12.746 -7.922 11.538 1.00 98.12 183 ARG A CA 1
ATOM 1387 C C . ARG A 1 183 ? -13.745 -6.858 11.108 1.00 98.12 183 ARG A C 1
ATOM 1389 O O . ARG A 1 183 ? -14.682 -6.580 11.851 1.00 98.12 183 ARG A O 1
ATOM 1396 N N . ILE A 1 184 ? -13.567 -6.286 9.919 1.00 97.38 184 ILE A N 1
ATOM 1397 C CA . ILE A 1 184 ? -14.430 -5.225 9.384 1.00 97.38 184 ILE A CA 1
ATOM 1398 C C . ILE A 1 184 ? -14.789 -5.519 7.930 1.00 97.38 184 ILE A C 1
ATOM 1400 O O . ILE A 1 184 ? -13.915 -5.585 7.069 1.00 97.38 184 ILE A O 1
ATOM 1404 N N . ASN A 1 185 ? -16.082 -5.625 7.643 1.00 94.25 185 ASN A N 1
ATOM 1405 C CA . ASN A 1 185 ? -16.627 -5.830 6.305 1.00 94.25 185 ASN A CA 1
ATOM 1406 C C . ASN A 1 185 ? -17.837 -4.911 6.069 1.00 94.25 185 ASN A C 1
ATOM 1408 O O . ASN A 1 185 ? -18.521 -4.532 7.020 1.00 94.25 185 ASN A O 1
ATOM 1412 N N . LYS A 1 186 ? -18.096 -4.573 4.797 1.00 92.25 186 LYS A N 1
ATOM 1413 C CA . LYS A 1 186 ? -19.235 -3.768 4.297 1.00 92.25 186 LYS A CA 1
ATOM 1414 C C . LYS A 1 186 ? -19.329 -2.242 4.556 1.00 92.25 186 LYS A C 1
ATOM 1416 O O . LYS A 1 186 ? -20.235 -1.670 3.942 1.00 92.25 186 LYS A O 1
ATOM 1421 N N . PRO A 1 187 ? -18.455 -1.519 5.302 1.00 93.06 187 PRO A N 1
ATOM 1422 C CA . PRO A 1 187 ? -18.606 -0.065 5.428 1.00 93.06 187 PRO A CA 1
ATOM 1423 C C . PRO A 1 187 ? -18.511 0.601 4.051 1.00 93.06 187 PRO A C 1
ATOM 1425 O O . PRO A 1 187 ? -17.670 0.215 3.238 1.00 93.06 187 PRO A O 1
ATOM 1428 N N . TRP A 1 188 ? -19.355 1.597 3.769 1.00 89.56 188 TRP A N 1
ATOM 1429 C CA . TRP A 1 188 ? -19.357 2.282 2.461 1.00 89.56 188 TRP A CA 1
ATOM 1430 C C . TRP A 1 188 ? -18.388 3.474 2.387 1.00 89.56 188 TRP A C 1
ATOM 1432 O O . TRP A 1 188 ? -18.007 3.886 1.290 1.00 89.56 188 TRP A O 1
ATOM 1442 N N . GLY A 1 189 ? -17.962 3.976 3.545 1.00 91.94 189 GLY A N 1
ATOM 1443 C CA . GLY A 1 189 ? -16.775 4.793 3.793 1.00 91.94 189 GLY A CA 1
ATOM 1444 C C . GLY A 1 189 ? -15.578 3.897 4.124 1.00 91.94 189 GLY A C 1
ATOM 1445 O O . GLY A 1 189 ? -15.189 3.090 3.282 1.00 91.94 189 GLY A O 1
ATOM 1446 N N . ASN A 1 190 ? -14.956 4.040 5.296 1.00 95.56 190 ASN A N 1
ATOM 1447 C CA . ASN A 1 190 ? -13.677 3.389 5.602 1.00 95.56 190 ASN A CA 1
ATOM 1448 C C . ASN A 1 190 ? -13.809 2.166 6.526 1.00 95.56 190 ASN A C 1
ATOM 1450 O O . ASN A 1 190 ? -14.737 2.062 7.326 1.00 95.56 190 ASN A O 1
ATOM 1454 N N . GLY A 1 191 ? -12.842 1.247 6.479 1.00 97.19 191 GLY A N 1
ATOM 1455 C CA . GLY A 1 191 ? -12.704 0.213 7.510 1.00 97.19 191 GLY A CA 1
ATOM 1456 C C . GLY A 1 191 ? -12.422 0.847 8.875 1.00 97.19 191 GLY A C 1
ATOM 1457 O O . GLY A 1 191 ? -13.236 0.750 9.791 1.00 97.19 191 GLY A O 1
ATOM 1458 N N . ILE A 1 192 ? -11.304 1.567 8.974 1.00 98.25 192 ILE A N 1
ATOM 1459 C CA . ILE A 1 192 ? -10.936 2.399 10.127 1.00 98.25 192 ILE A CA 1
ATOM 1460 C C . ILE A 1 192 ? -10.711 3.835 9.647 1.00 98.25 192 ILE A C 1
ATOM 1462 O O . ILE A 1 192 ? -9.898 4.058 8.751 1.00 98.25 192 ILE A O 1
ATOM 1466 N N . TRP A 1 193 ? -11.368 4.812 10.271 1.00 98.00 193 TRP A N 1
ATOM 1467 C CA . TRP A 1 193 ? -11.033 6.231 10.157 1.00 98.00 193 TRP A CA 1
ATOM 1468 C C . TRP A 1 193 ? -10.468 6.720 11.495 1.00 98.00 193 TRP A C 1
ATOM 1470 O O . TRP A 1 193 ? -11.194 6.868 12.475 1.00 98.00 193 TRP A O 1
ATOM 1480 N N . ASN A 1 194 ? -9.156 6.950 11.539 1.00 98.25 194 ASN A N 1
ATOM 1481 C CA . ASN A 1 194 ? -8.460 7.541 12.683 1.00 98.25 194 ASN A CA 1
ATOM 1482 C C . ASN A 1 194 ? -8.384 9.057 12.444 1.00 98.25 194 ASN A C 1
ATOM 1484 O O . ASN A 1 194 ? -7.655 9.488 11.553 1.00 98.25 194 ASN A O 1
ATOM 1488 N N . LEU A 1 195 ? -9.226 9.845 13.118 1.00 96.25 195 LEU A N 1
ATOM 1489 C CA . LEU A 1 195 ? -9.719 11.136 12.613 1.00 96.25 195 LEU A CA 1
ATOM 1490 C C . LEU A 1 195 ? -8.754 12.327 12.726 1.00 96.25 195 LEU A C 1
ATOM 1492 O O . LEU A 1 195 ? -8.829 13.248 11.914 1.00 96.25 195 LEU A O 1
ATOM 1496 N N . ASN A 1 196 ? -7.918 12.383 13.761 1.00 92.50 196 ASN A N 1
ATOM 1497 C CA . ASN A 1 196 ? -7.213 13.612 14.147 1.00 92.50 196 ASN A CA 1
ATOM 1498 C C . ASN A 1 196 ? -5.876 13.337 14.857 1.00 92.50 196 ASN A C 1
ATOM 1500 O O . ASN A 1 196 ? -5.595 12.210 15.252 1.00 92.50 196 ASN A O 1
ATOM 1504 N N . SER A 1 197 ? -5.058 14.368 15.071 1.00 92.50 197 SER A N 1
ATOM 1505 C CA . SER A 1 197 ? -3.714 14.229 15.658 1.00 92.50 197 SER A CA 1
ATOM 1506 C C . SER A 1 197 ? -3.677 13.629 17.073 1.00 92.50 197 SER A C 1
ATOM 1508 O O . SER A 1 197 ? -2.668 13.030 17.434 1.00 92.50 197 SER A O 1
ATOM 1510 N N . SER A 1 198 ? -4.755 13.741 17.859 1.00 92.00 198 SER A N 1
ATOM 1511 C CA . SER A 1 198 ? -4.899 13.076 19.167 1.00 92.00 198 SER A CA 1
ATOM 1512 C C . SER A 1 198 ? -5.342 11.608 19.070 1.00 92.00 198 SER A C 1
ATOM 1514 O O . SER A 1 198 ? -5.071 10.821 19.978 1.00 92.00 198 SER A O 1
ATOM 1516 N N . SER A 1 199 ? -6.003 11.222 17.977 1.00 97.38 199 SER A N 1
ATOM 1517 C CA . SER A 1 199 ? -6.531 9.871 17.787 1.00 97.38 199 SER A CA 1
ATOM 1518 C C . SER A 1 199 ? -5.407 8.855 17.578 1.00 97.38 199 SER A C 1
ATOM 1520 O O . SER A 1 199 ? -4.491 9.054 16.773 1.00 97.38 199 SER A O 1
ATOM 1522 N N . THR A 1 200 ? -5.456 7.766 18.343 1.00 98.56 200 THR A N 1
ATOM 1523 C CA . THR A 1 200 ? -4.387 6.767 18.414 1.00 98.56 200 THR A CA 1
ATOM 1524 C C . THR A 1 200 ? -4.943 5.361 18.224 1.00 98.56 200 THR A C 1
ATOM 1526 O O . THR A 1 200 ? -5.817 4.928 18.974 1.00 98.56 200 THR A O 1
ATOM 1529 N N . VAL A 1 201 ? -4.386 4.621 17.265 1.00 98.88 201 VAL A N 1
ATOM 1530 C CA . VAL A 1 201 ? -4.645 3.190 17.056 1.00 98.88 201 VAL A CA 1
ATOM 1531 C C . VAL A 1 201 ? -3.356 2.408 17.284 1.00 98.88 201 VAL A C 1
ATOM 1533 O O . VAL A 1 201 ? -2.350 2.651 16.617 1.00 98.88 201 VAL A O 1
ATOM 1536 N N . ILE A 1 202 ? -3.389 1.440 18.200 1.00 98.88 202 ILE A N 1
ATOM 1537 C CA . ILE A 1 202 ? -2.286 0.508 18.459 1.00 98.88 202 ILE A CA 1
ATOM 1538 C C . ILE A 1 202 ? -2.770 -0.909 18.156 1.00 98.88 202 ILE A C 1
ATOM 1540 O O . ILE A 1 202 ? -3.714 -1.392 18.780 1.00 98.88 202 ILE A O 1
ATOM 1544 N N . ASN A 1 203 ? -2.105 -1.585 17.222 1.00 98.88 203 ASN A N 1
ATOM 1545 C CA . ASN A 1 203 ? -2.330 -2.991 16.924 1.00 98.88 203 ASN A CA 1
ATOM 1546 C C . ASN A 1 203 ? -1.149 -3.846 17.388 1.00 98.88 203 ASN A C 1
ATOM 1548 O O . ASN A 1 203 ? -0.032 -3.697 16.904 1.00 98.88 203 ASN A O 1
ATOM 1552 N N . GLU A 1 204 ? -1.415 -4.760 18.306 1.00 98.50 204 GLU A N 1
ATOM 1553 C CA . GLU A 1 204 ? -0.526 -5.829 18.760 1.00 98.50 204 GLU A CA 1
ATOM 1554 C C . GLU A 1 204 ? -1.068 -7.213 18.347 1.00 98.50 204 GLU A C 1
ATOM 1556 O O . GLU A 1 204 ? -0.303 -8.173 18.343 1.00 98.50 204 GLU A O 1
ATOM 1561 N N . GLY A 1 205 ? -2.360 -7.312 18.007 1.00 98.38 205 GLY A N 1
ATOM 1562 C CA . GLY A 1 205 ? -3.043 -8.518 17.527 1.00 98.38 205 GLY A CA 1
ATOM 1563 C C . GLY A 1 205 ? -3.367 -8.473 16.031 1.00 98.38 205 GLY A C 1
ATOM 1564 O O . GLY A 1 205 ? -2.572 -7.999 15.222 1.00 98.38 205 GLY A O 1
ATOM 1565 N N . LYS A 1 206 ? -4.541 -8.973 15.633 1.00 98.75 206 LYS A N 1
ATOM 1566 C CA . LYS A 1 206 ? -4.936 -9.103 14.219 1.00 98.75 206 LYS A CA 1
ATOM 1567 C C . LYS A 1 206 ? -6.036 -8.128 13.811 1.00 98.75 206 LYS A C 1
ATOM 1569 O O . LYS A 1 206 ? -7.074 -8.060 14.464 1.00 98.75 206 LYS A O 1
ATOM 1574 N N . ILE A 1 207 ? -5.847 -7.442 12.689 1.00 98.81 207 ILE A N 1
ATOM 1575 C CA . ILE A 1 207 ? -6.858 -6.620 12.017 1.00 98.81 207 ILE A CA 1
ATOM 1576 C C . ILE A 1 207 ? -7.106 -7.206 10.625 1.00 98.81 207 ILE A C 1
ATOM 1578 O O . ILE A 1 207 ? -6.169 -7.365 9.847 1.00 98.81 207 ILE A O 1
ATOM 1582 N N . PHE A 1 208 ? -8.363 -7.496 10.300 1.00 98.31 208 PHE A N 1
ATOM 1583 C CA . PHE A 1 208 ? -8.819 -7.917 8.976 1.00 98.31 208 PHE A CA 1
ATOM 1584 C C . PHE A 1 208 ? -9.854 -6.921 8.455 1.00 98.31 208 PHE A C 1
ATOM 1586 O O . PHE A 1 208 ? -10.833 -6.623 9.140 1.00 98.31 208 PHE A O 1
ATOM 1593 N N . ILE A 1 209 ? -9.655 -6.408 7.245 1.00 97.94 209 ILE A N 1
ATOM 1594 C CA . ILE A 1 209 ? -10.542 -5.429 6.618 1.00 97.94 209 ILE A CA 1
ATOM 1595 C C . ILE A 1 209 ? -10.853 -5.901 5.198 1.00 97.94 209 ILE A C 1
ATOM 1597 O O . ILE A 1 209 ? -9.954 -6.034 4.375 1.00 97.94 209 ILE A O 1
ATOM 1601 N N . GLY A 1 210 ? -12.126 -6.165 4.916 1.00 95.00 210 GLY A N 1
ATOM 1602 C CA . GLY A 1 210 ? -12.594 -6.623 3.607 1.00 95.00 210 GLY A CA 1
ATOM 1603 C C . GLY A 1 210 ? -12.208 -8.060 3.242 1.00 95.00 210 GLY A C 1
ATOM 1604 O O . GLY A 1 210 ? -12.110 -8.403 2.061 1.00 95.00 210 GLY A O 1
ATOM 1605 N N . ASP A 1 211 ? -11.976 -8.905 4.251 1.00 90.44 211 ASP A N 1
ATOM 1606 C CA . ASP A 1 211 ? -11.565 -10.306 4.098 1.00 90.44 211 ASP A CA 1
ATOM 1607 C C . ASP A 1 211 ? -12.646 -11.188 3.450 1.00 90.44 211 ASP A C 1
ATOM 1609 O O . ASP A 1 211 ? -12.322 -12.125 2.714 1.00 90.44 211 ASP A O 1
ATOM 1613 N N . THR A 1 212 ? -13.919 -10.841 3.647 1.00 89.50 212 THR A N 1
ATOM 1614 C CA . THR A 1 212 ? -15.087 -11.586 3.154 1.00 89.50 212 THR A CA 1
ATOM 1615 C C . THR A 1 212 ? -15.978 -10.766 2.224 1.00 89.50 212 THR A C 1
ATOM 1617 O O . THR A 1 212 ? -16.535 -11.330 1.286 1.00 89.50 212 THR A O 1
ATOM 1620 N N . ASP A 1 213 ? -16.064 -9.448 2.414 1.00 87.31 213 ASP A N 1
ATOM 1621 C CA . ASP A 1 213 ? -16.929 -8.556 1.635 1.00 87.31 213 ASP A CA 1
ATOM 1622 C C . ASP A 1 213 ? -16.246 -7.207 1.360 1.00 87.31 213 ASP A C 1
ATOM 1624 O O . ASP A 1 213 ? -15.287 -6.837 2.030 1.00 87.31 213 ASP A O 1
ATOM 1628 N N . ASN A 1 214 ? -16.714 -6.444 0.370 1.00 81.00 214 ASN A N 1
ATOM 1629 C CA . ASN A 1 214 ? -16.036 -5.198 -0.014 1.00 81.00 214 ASN A CA 1
ATOM 1630 C C . ASN A 1 214 ? -16.026 -4.156 1.119 1.00 81.00 214 ASN A C 1
ATOM 1632 O O . ASN A 1 214 ? -17.022 -3.971 1.821 1.00 81.00 214 ASN A O 1
ATOM 1636 N N . THR A 1 215 ? -14.929 -3.404 1.219 1.00 80.31 215 THR A N 1
ATOM 1637 C CA . THR A 1 215 ? -14.891 -2.136 1.961 1.00 80.31 215 THR A CA 1
ATOM 1638 C C . THR A 1 215 ? -14.998 -0.960 0.997 1.00 80.31 215 THR A C 1
ATOM 1640 O O . THR A 1 215 ? -14.684 -1.077 -0.187 1.00 80.31 215 THR A O 1
ATOM 1643 N N . GLY A 1 216 ? -15.539 0.154 1.480 1.00 80.56 216 GLY A N 1
ATOM 1644 C CA . GLY A 1 216 ? -15.977 1.287 0.676 1.00 80.56 216 GLY A CA 1
ATOM 1645 C C . GLY A 1 216 ? -14.836 2.079 0.055 1.00 80.56 216 GLY A C 1
ATOM 1646 O O . GLY A 1 216 ? -14.277 1.679 -0.960 1.00 80.56 216 GLY A O 1
ATOM 1647 N N . VAL A 1 217 ? -14.529 3.241 0.620 1.00 87.69 217 VAL A N 1
ATOM 1648 C CA . VAL A 1 217 ? -13.447 4.115 0.162 1.00 87.69 217 VAL A CA 1
ATOM 1649 C C . VAL A 1 217 ? -12.099 3.497 0.528 1.00 87.69 217 VAL A C 1
ATOM 1651 O O . VAL A 1 217 ? -11.440 2.957 -0.361 1.00 87.69 217 VAL A O 1
ATOM 1654 N N . SER A 1 218 ? -11.712 3.526 1.808 1.00 94.88 218 SER A N 1
ATOM 1655 C CA . SER A 1 218 ? -10.386 3.070 2.251 1.00 94.88 218 SER A CA 1
ATOM 1656 C C . SER A 1 218 ? -10.457 1.910 3.239 1.00 94.88 218 SER A C 1
ATOM 1658 O O . SER A 1 218 ? -11.403 1.809 4.018 1.00 94.88 218 SER A O 1
ATOM 1660 N N . GLY A 1 219 ? -9.425 1.069 3.283 1.00 97.25 219 GLY A N 1
ATOM 1661 C CA . GLY A 1 219 ? -9.274 0.107 4.378 1.00 97.25 219 GLY A CA 1
ATOM 1662 C C . GLY A 1 219 ? -8.987 0.833 5.695 1.00 97.25 219 GLY A C 1
ATOM 1663 O O . GLY A 1 219 ? -9.751 0.736 6.653 1.00 97.25 219 GLY A O 1
ATOM 1664 N N . ILE A 1 220 ? -7.927 1.640 5.706 1.00 98.50 220 ILE A N 1
ATOM 1665 C CA . ILE A 1 220 ? -7.538 2.536 6.795 1.00 98.50 220 ILE A CA 1
ATOM 1666 C C . ILE A 1 220 ? -7.357 3.945 6.222 1.00 98.50 220 ILE A C 1
ATOM 1668 O O . ILE A 1 220 ? -6.592 4.137 5.278 1.00 98.50 220 ILE A O 1
ATOM 1672 N N . LEU A 1 221 ? -8.029 4.927 6.821 1.00 98.00 221 LEU A N 1
ATOM 1673 C CA . LEU A 1 221 ? -7.842 6.355 6.583 1.00 98.00 221 LEU A CA 1
ATOM 1674 C C . LEU A 1 221 ? -7.263 6.990 7.856 1.00 98.00 221 LEU A C 1
ATOM 1676 O O . LEU A 1 221 ? -7.954 7.080 8.874 1.00 98.00 221 LEU A O 1
ATOM 1680 N N . ASN A 1 222 ? -5.988 7.385 7.824 1.00 98.50 222 ASN A N 1
ATOM 1681 C CA . ASN A 1 222 ? -5.246 7.804 9.015 1.00 98.50 222 ASN A CA 1
ATOM 1682 C C . ASN A 1 222 ? -4.852 9.287 9.012 1.00 98.50 222 ASN A C 1
ATOM 1684 O O . ASN A 1 222 ? -3.913 9.678 8.325 1.00 98.50 222 ASN A O 1
ATOM 1688 N N . TYR A 1 223 ? -5.499 10.068 9.876 1.00 98.00 223 TYR A N 1
ATOM 1689 C CA . TYR A 1 223 ? -5.158 11.450 10.233 1.00 98.00 223 TYR A CA 1
ATOM 1690 C C . TYR A 1 223 ? -4.515 11.570 11.632 1.00 98.00 223 TYR A C 1
ATOM 1692 O O . TYR A 1 223 ? -4.098 12.661 12.026 1.00 98.00 223 TYR A O 1
ATOM 1700 N N . GLY A 1 224 ? -4.404 10.467 12.377 1.00 97.81 224 GLY A N 1
ATOM 1701 C CA . GLY A 1 224 ? -3.800 10.412 13.710 1.00 97.81 224 GLY A CA 1
ATOM 1702 C C . GLY A 1 224 ? -2.530 9.570 13.779 1.00 97.81 224 GLY A C 1
ATOM 1703 O O . GLY A 1 224 ? -1.824 9.399 12.788 1.00 97.81 224 GLY A O 1
ATOM 1704 N N . THR A 1 225 ? -2.246 9.026 14.960 1.00 98.56 225 THR A N 1
ATOM 1705 C CA . THR A 1 225 ? -1.151 8.068 15.152 1.00 98.56 225 THR A CA 1
ATOM 1706 C C . THR A 1 225 ? -1.665 6.647 14.954 1.00 98.56 225 THR A C 1
ATOM 1708 O O . THR A 1 225 ? -2.549 6.199 15.684 1.00 98.56 225 THR A O 1
ATOM 1711 N N . PHE A 1 226 ? -1.091 5.912 14.003 1.00 98.81 226 PHE A N 1
ATOM 1712 C CA . PHE A 1 226 ? -1.350 4.487 13.814 1.00 98.81 226 PHE A CA 1
ATOM 1713 C C . PHE A 1 226 ? -0.058 3.697 14.039 1.00 98.81 226 PHE A C 1
ATOM 1715 O O . PHE A 1 226 ? 0.983 4.003 13.460 1.00 98.81 226 PHE A O 1
ATOM 1722 N N . THR A 1 227 ? -0.094 2.667 14.882 1.00 98.75 227 THR A N 1
ATOM 1723 C CA . THR A 1 227 ? 1.071 1.816 15.157 1.00 98.75 227 THR A CA 1
ATOM 1724 C C . THR A 1 227 ? 0.712 0.340 15.092 1.00 98.75 227 THR A C 1
ATOM 1726 O O . THR A 1 227 ? -0.028 -0.160 15.936 1.00 98.75 227 THR A O 1
ATOM 1729 N N . ASN A 1 228 ? 1.307 -0.384 14.147 1.00 98.75 228 ASN A N 1
ATOM 1730 C CA . ASN A 1 228 ? 1.319 -1.843 14.131 1.00 98.75 228 ASN A CA 1
ATOM 1731 C C . ASN A 1 228 ? 2.597 -2.342 14.825 1.00 98.75 228 ASN A C 1
ATOM 1733 O O . ASN A 1 228 ? 3.694 -2.117 14.324 1.00 98.75 228 ASN A O 1
ATOM 1737 N N . LYS A 1 229 ? 2.483 -2.968 15.996 1.00 97.69 229 LYS A N 1
ATOM 1738 C CA . LYS A 1 229 ? 3.610 -3.499 16.783 1.00 97.69 229 LYS A CA 1
ATOM 1739 C C . LYS A 1 229 ? 4.115 -4.828 16.208 1.00 97.69 229 LYS A C 1
ATOM 1741 O O . LYS A 1 229 ? 3.506 -5.386 15.306 1.00 97.69 229 LYS A O 1
ATOM 1746 N N . ALA A 1 230 ? 5.226 -5.346 16.736 1.00 90.56 230 ALA A N 1
ATOM 1747 C CA . ALA A 1 230 ? 5.929 -6.515 16.188 1.00 90.56 230 ALA A CA 1
ATOM 1748 C C . ALA A 1 230 ? 5.077 -7.797 16.068 1.00 90.56 230 ALA A C 1
ATOM 1750 O O . ALA A 1 230 ? 5.239 -8.554 15.115 1.00 90.56 230 ALA A O 1
ATOM 1751 N N . THR A 1 231 ? 4.150 -8.027 17.000 1.00 91.19 231 THR A N 1
ATOM 1752 C CA . THR A 1 231 ? 3.185 -9.143 16.955 1.00 91.19 231 THR A CA 1
ATOM 1753 C C . THR A 1 231 ? 1.946 -8.843 16.105 1.00 91.19 231 THR A C 1
ATOM 1755 O O . THR A 1 231 ? 1.148 -9.741 15.850 1.00 91.19 231 THR A O 1
ATOM 1758 N N . GLY A 1 232 ? 1.777 -7.589 15.682 1.00 96.94 232 GLY A N 1
ATOM 1759 C CA . GLY A 1 232 ? 0.596 -7.095 14.997 1.00 96.94 232 GLY A CA 1
ATOM 1760 C C . GLY A 1 232 ? 0.526 -7.536 13.537 1.00 96.94 232 GLY A C 1
ATOM 1761 O O . GLY A 1 232 ? 1.460 -7.338 12.753 1.00 96.94 232 GLY A O 1
ATOM 1762 N N . GLU A 1 233 ? -0.618 -8.092 13.155 1.00 98.06 233 GLU A N 1
ATOM 1763 C CA . GLU A 1 233 ? -0.971 -8.431 11.780 1.00 98.06 233 GLU A CA 1
ATOM 1764 C C . GLU A 1 233 ? -2.090 -7.516 11.270 1.00 98.06 233 GLU A C 1
ATOM 1766 O O . GLU A 1 233 ? -3.123 -7.369 11.924 1.00 98.06 233 GLU A O 1
ATOM 1771 N N . ILE A 1 234 ? -1.922 -6.957 10.073 1.00 98.81 234 ILE A N 1
ATOM 1772 C CA . ILE A 1 234 ? -2.960 -6.211 9.355 1.00 98.81 234 ILE A CA 1
ATOM 1773 C C . ILE A 1 234 ? -3.158 -6.856 7.985 1.00 98.81 234 ILE A C 1
ATOM 1775 O O . ILE A 1 234 ? -2.207 -6.994 7.217 1.00 98.81 234 ILE A O 1
ATOM 1779 N N . HIS A 1 235 ? -4.398 -7.215 7.671 1.00 97.94 235 HIS A N 1
ATOM 1780 C CA . HIS A 1 235 ? -4.817 -7.802 6.401 1.00 97.94 235 HIS A CA 1
ATOM 1781 C C . HIS A 1 235 ? -5.915 -6.926 5.793 1.00 97.94 235 HIS A C 1
ATOM 1783 O O . HIS A 1 235 ? -6.941 -6.708 6.438 1.00 97.94 235 HIS A O 1
ATOM 1789 N N . ILE A 1 236 ? -5.702 -6.392 4.586 1.00 97.81 236 ILE A N 1
ATOM 1790 C CA . ILE A 1 236 ? -6.677 -5.522 3.902 1.00 97.81 236 ILE A CA 1
ATOM 1791 C C . ILE A 1 236 ? -6.910 -6.004 2.473 1.00 97.81 236 ILE A C 1
ATOM 1793 O O . ILE A 1 236 ? -5.987 -6.034 1.662 1.00 97.81 236 ILE A O 1
ATOM 1797 N N . ASP A 1 237 ? -8.158 -6.296 2.136 1.00 93.88 237 ASP A N 1
ATOM 1798 C CA . ASP A 1 237 ? -8.601 -6.688 0.801 1.00 93.88 237 ASP A CA 1
ATOM 1799 C C . ASP A 1 237 ? -9.839 -5.870 0.385 1.00 93.88 237 ASP A C 1
ATOM 1801 O O . ASP A 1 237 ? -10.510 -5.237 1.205 1.00 93.88 237 ASP A O 1
ATOM 1805 N N . ARG A 1 238 ? -10.159 -5.872 -0.915 1.00 91.25 238 ARG A N 1
ATOM 1806 C CA . ARG A 1 238 ? -11.444 -5.379 -1.463 1.00 91.25 238 ARG A CA 1
ATOM 1807 C C . ARG A 1 238 ? -11.853 -3.926 -1.127 1.00 91.25 238 ARG A C 1
ATOM 1809 O O . ARG A 1 238 ? -13.043 -3.608 -1.193 1.00 91.25 238 ARG A O 1
ATOM 1816 N N . SER A 1 239 ? -10.925 -3.025 -0.796 1.00 91.56 239 SER A N 1
ATOM 1817 C CA . SER A 1 239 ? -11.205 -1.575 -0.736 1.00 91.56 239 SER A CA 1
ATOM 1818 C C . SER A 1 239 ? -11.377 -0.995 -2.147 1.00 91.56 239 SER A C 1
ATOM 1820 O O . SER A 1 239 ? -10.607 -1.339 -3.046 1.00 91.56 239 SER A O 1
ATOM 1822 N N . ARG A 1 240 ? -12.358 -0.109 -2.390 1.00 88.19 240 ARG A N 1
ATOM 1823 C CA . ARG A 1 240 ? -12.576 0.455 -3.746 1.00 88.19 240 ARG A CA 1
ATOM 1824 C C . ARG A 1 240 ? -11.545 1.521 -4.122 1.00 88.19 240 ARG A C 1
ATOM 1826 O O . ARG A 1 240 ? -11.253 1.672 -5.304 1.00 88.19 240 ARG A O 1
ATOM 1833 N N . SER A 1 241 ? -11.012 2.248 -3.140 1.00 89.31 241 SER A N 1
ATOM 1834 C CA . SER A 1 241 ? -9.882 3.171 -3.291 1.00 89.31 241 SER A CA 1
ATOM 1835 C C . SER A 1 241 ? -8.642 2.572 -2.609 1.00 89.31 241 SER A C 1
ATOM 1837 O O . SER A 1 241 ? -8.355 1.394 -2.818 1.00 89.31 241 SER A O 1
ATOM 1839 N N . ASN A 1 242 ? -7.882 3.352 -1.841 1.00 91.88 242 ASN A N 1
ATOM 1840 C CA . ASN A 1 242 ? -6.638 2.914 -1.210 1.00 91.88 242 ASN A CA 1
ATOM 1841 C C . ASN A 1 242 ? -6.875 1.966 -0.024 1.00 91.88 242 ASN A C 1
ATOM 1843 O O . ASN A 1 242 ? -7.742 2.212 0.809 1.00 91.88 242 ASN A O 1
ATOM 1847 N N . ALA A 1 243 ? -6.060 0.924 0.129 1.00 96.44 243 ALA A N 1
ATOM 1848 C CA . ALA A 1 243 ? -6.121 0.088 1.330 1.00 96.44 243 ALA A CA 1
ATOM 1849 C C . ALA A 1 243 ? -5.609 0.841 2.572 1.00 96.44 243 ALA A C 1
ATOM 1851 O O . ALA A 1 243 ? -6.284 0.825 3.596 1.00 96.44 243 ALA A O 1
ATOM 1852 N N . ILE A 1 244 ? -4.486 1.562 2.475 1.00 98.12 244 ILE A N 1
ATOM 1853 C CA . ILE A 1 244 ? -4.028 2.519 3.496 1.00 98.12 244 ILE A CA 1
ATOM 1854 C C . ILE A 1 244 ? -3.857 3.900 2.853 1.00 98.12 244 ILE A C 1
ATOM 1856 O O . ILE A 1 244 ? -2.987 4.099 2.008 1.00 98.12 244 ILE A O 1
ATOM 1860 N N . ALA A 1 245 ? -4.682 4.855 3.279 1.00 96.81 245 ALA A N 1
ATOM 1861 C CA . ALA A 1 245 ? -4.571 6.275 2.969 1.00 96.81 245 ALA A CA 1
ATOM 1862 C C . ALA A 1 245 ? -4.064 7.012 4.217 1.00 96.81 245 ALA A C 1
ATOM 1864 O O . ALA A 1 245 ? -4.787 7.135 5.208 1.00 96.81 245 ALA A O 1
ATOM 1865 N N . ASN A 1 246 ? -2.816 7.475 4.193 1.00 97.75 246 ASN A N 1
ATOM 1866 C CA . ASN A 1 246 ? -2.160 8.080 5.349 1.00 97.75 246 ASN A CA 1
ATOM 1867 C C . ASN A 1 246 ? -1.929 9.585 5.149 1.00 97.75 246 ASN A C 1
ATOM 1869 O O . ASN A 1 246 ? -1.371 10.014 4.144 1.00 97.75 246 ASN A O 1
ATOM 1873 N N . THR A 1 247 ? -2.324 10.399 6.122 1.00 96.56 247 THR A N 1
ATOM 1874 C CA . THR A 1 247 ? -2.109 11.856 6.140 1.00 96.56 247 THR A CA 1
ATOM 1875 C C . THR A 1 247 ? -1.381 12.320 7.408 1.00 96.56 247 THR A C 1
ATOM 1877 O O . THR A 1 247 ? -1.323 13.518 7.672 1.00 96.56 247 THR A O 1
ATOM 1880 N N . SER A 1 248 ? -0.878 11.387 8.219 1.00 97.50 248 SER A N 1
ATOM 1881 C CA . SER A 1 248 ? -0.267 11.635 9.530 1.00 97.50 248 SER A CA 1
ATOM 1882 C C . SER A 1 248 ? 0.760 10.531 9.835 1.00 97.50 248 SER A C 1
ATOM 1884 O O . SER A 1 248 ? 1.386 10.026 8.905 1.00 97.50 248 SER A O 1
ATOM 1886 N N . SER A 1 249 ? 0.972 10.158 11.098 1.00 97.50 249 SER A N 1
ATOM 1887 C CA . SER A 1 249 ? 1.975 9.154 11.482 1.00 97.50 249 SER A CA 1
ATOM 1888 C C . SER A 1 249 ? 1.449 7.720 11.382 1.00 97.50 249 SER A C 1
ATOM 1890 O O . SER A 1 249 ? 0.478 7.357 12.052 1.00 97.50 249 SER A O 1
ATOM 1892 N N . PHE A 1 250 ? 2.126 6.886 10.590 1.00 98.69 250 PHE A N 1
ATOM 1893 C CA . PHE A 1 250 ? 1.909 5.443 10.512 1.00 98.69 250 PHE A CA 1
ATOM 1894 C C . PHE A 1 250 ? 3.236 4.693 10.712 1.00 98.69 250 PHE A C 1
ATOM 1896 O O . PHE A 1 250 ? 4.166 4.822 9.917 1.00 98.69 250 PHE A O 1
ATOM 1903 N N . THR A 1 251 ? 3.320 3.853 11.743 1.00 98.62 251 THR A N 1
ATOM 1904 C CA . THR A 1 251 ? 4.502 3.021 12.029 1.00 98.62 251 THR A CA 1
ATOM 1905 C C . THR A 1 251 ? 4.147 1.540 11.961 1.00 98.62 251 THR A C 1
ATOM 1907 O O . THR A 1 251 ? 3.247 1.081 12.666 1.00 98.62 251 THR A O 1
ATOM 1910 N N . ASN A 1 252 ? 4.876 0.772 11.152 1.00 98.31 252 ASN A N 1
ATOM 1911 C CA . ASN A 1 252 ? 4.796 -0.683 11.104 1.00 98.31 252 ASN A CA 1
ATOM 1912 C C . ASN A 1 252 ? 6.073 -1.321 11.655 1.00 98.31 252 ASN A C 1
ATOM 1914 O O . ASN A 1 252 ? 7.133 -1.177 11.063 1.00 98.31 252 ASN A O 1
ATOM 1918 N N . SER A 1 253 ? 5.953 -2.087 12.734 1.00 92.69 253 SER A N 1
ATOM 1919 C CA . SER A 1 253 ? 6.973 -3.013 13.244 1.00 92.69 253 SER A CA 1
ATOM 1920 C C . SER A 1 253 ? 6.588 -4.485 13.035 1.00 92.69 253 SER A C 1
ATOM 1922 O O . SER A 1 253 ? 7.398 -5.364 13.313 1.00 92.69 253 SER A O 1
ATOM 1924 N N . GLY A 1 254 ? 5.352 -4.759 12.601 1.00 88.00 254 GLY A N 1
ATOM 1925 C CA . GLY A 1 254 ? 4.783 -6.099 12.430 1.00 88.00 254 GLY A CA 1
ATOM 1926 C C . GLY A 1 254 ? 4.569 -6.477 10.964 1.00 88.00 254 GLY A C 1
ATOM 1927 O O . GLY A 1 254 ? 5.353 -6.113 10.085 1.00 88.00 254 GLY A O 1
ATOM 1928 N N . THR A 1 255 ? 3.492 -7.217 10.688 1.00 92.62 255 THR A N 1
ATOM 1929 C CA . THR A 1 255 ? 3.130 -7.665 9.333 1.00 92.62 255 THR A CA 1
ATOM 1930 C C . THR A 1 255 ? 1.916 -6.921 8.784 1.00 92.62 255 THR A C 1
ATOM 1932 O O . THR A 1 255 ? 0.874 -6.855 9.430 1.00 92.62 255 THR A O 1
ATOM 1935 N N . ILE A 1 256 ? 2.026 -6.439 7.548 1.00 97.94 256 ILE A N 1
ATOM 1936 C CA . ILE A 1 256 ? 0.939 -5.870 6.749 1.00 97.94 256 ILE A CA 1
ATOM 1937 C C . ILE A 1 256 ? 0.835 -6.662 5.440 1.00 97.94 256 ILE A C 1
ATOM 1939 O O . ILE A 1 256 ? 1.807 -6.777 4.694 1.00 97.94 256 ILE A O 1
ATOM 1943 N N . THR A 1 257 ? -0.344 -7.195 5.137 1.00 91.88 257 THR A N 1
ATOM 1944 C CA . THR A 1 257 ? -0.658 -7.869 3.871 1.00 91.88 257 THR A CA 1
ATOM 1945 C C . THR A 1 257 ? -1.860 -7.188 3.228 1.00 91.88 257 THR A C 1
ATOM 1947 O O . THR A 1 257 ? -2.887 -6.997 3.870 1.00 91.88 257 THR A O 1
ATOM 1950 N N . ILE A 1 258 ? -1.733 -6.781 1.966 1.00 95.06 258 ILE A N 1
ATOM 1951 C CA . ILE A 1 258 ? -2.746 -5.986 1.269 1.00 95.06 258 ILE A CA 1
ATOM 1952 C C . ILE A 1 258 ? -3.018 -6.568 -0.111 1.00 95.06 258 ILE A C 1
ATOM 1954 O O . ILE A 1 258 ? -2.121 -6.590 -0.954 1.00 95.06 258 ILE A O 1
ATOM 1958 N N . GLY A 1 259 ? -4.262 -6.965 -0.367 1.00 89.50 259 GLY A N 1
ATOM 1959 C CA . GLY A 1 259 ? -4.719 -7.435 -1.671 1.00 89.50 259 GLY A CA 1
ATOM 1960 C C . GLY A 1 259 ? -4.374 -8.888 -1.996 1.00 89.50 259 GLY A C 1
ATOM 1961 O O . GLY A 1 259 ? -4.370 -9.255 -3.168 1.00 89.50 259 GLY A O 1
ATOM 1962 N N . ALA A 1 260 ? -4.032 -9.700 -0.991 1.00 86.75 260 ALA A N 1
ATOM 1963 C CA . ALA A 1 260 ? -3.635 -11.094 -1.189 1.00 86.75 260 ALA A CA 1
ATOM 1964 C C . ALA A 1 260 ? -4.800 -12.001 -1.621 1.00 86.75 260 ALA A C 1
ATOM 1966 O O . ALA A 1 260 ? -4.557 -13.032 -2.248 1.00 86.75 260 ALA A O 1
ATOM 1967 N N . LEU A 1 261 ? -6.042 -11.626 -1.299 1.00 87.25 261 LEU A N 1
ATOM 1968 C CA . LEU A 1 261 ? -7.254 -12.253 -1.825 1.00 87.25 261 LEU A CA 1
ATOM 1969 C C . LEU A 1 261 ? -7.779 -11.471 -3.031 1.00 87.25 261 LEU A C 1
ATOM 1971 O O . LEU A 1 261 ? -8.056 -12.059 -4.074 1.00 87.25 261 LEU A O 1
ATOM 1975 N N . VAL A 1 262 ? -7.931 -10.150 -2.882 1.00 87.25 262 VAL A N 1
ATOM 1976 C CA . VAL A 1 262 ? -8.403 -9.244 -3.939 1.00 87.25 262 VAL A CA 1
ATOM 1977 C C . VAL A 1 262 ? -7.757 -7.865 -3.751 1.00 87.25 262 VAL A C 1
ATOM 1979 O O . VAL A 1 262 ? -8.066 -7.188 -2.761 1.00 87.25 262 VAL A O 1
ATOM 1982 N N . PRO A 1 263 ? -6.914 -7.406 -4.698 1.00 86.50 263 PRO A N 1
ATOM 1983 C CA . PRO A 1 263 ? -6.295 -6.086 -4.650 1.00 86.50 263 PRO A CA 1
ATOM 1984 C C . PRO A 1 263 ? -7.288 -4.929 -4.462 1.00 86.50 263 PRO A C 1
ATOM 1986 O O . PRO A 1 263 ? -8.400 -4.981 -4.996 1.00 86.50 263 PRO A O 1
ATOM 1989 N N . PRO A 1 264 ? -6.895 -3.860 -3.744 1.00 88.81 264 PRO A N 1
ATOM 1990 C CA . PRO A 1 264 ? -7.676 -2.630 -3.694 1.00 88.81 264 PRO A CA 1
ATOM 1991 C C . PRO A 1 264 ? -7.759 -1.973 -5.083 1.00 88.81 264 PRO A C 1
ATOM 1993 O O . PRO A 1 264 ? -6.832 -2.084 -5.887 1.00 88.81 264 PRO A O 1
ATOM 1996 N N . GLY A 1 265 ? -8.849 -1.251 -5.365 1.00 81.56 265 GLY A N 1
ATOM 1997 C CA . GLY A 1 265 ? -9.024 -0.532 -6.641 1.00 81.56 265 GLY A CA 1
ATOM 1998 C C . GLY A 1 265 ? -8.087 0.678 -6.803 1.00 81.56 265 GLY A C 1
ATOM 1999 O O . GLY A 1 265 ? -7.706 1.056 -7.921 1.00 81.56 265 GLY A O 1
ATOM 2000 N N . GLY A 1 266 ? -7.686 1.270 -5.675 1.00 84.31 266 GLY A N 1
ATOM 2001 C CA . GLY A 1 266 ? -6.627 2.268 -5.571 1.00 84.31 266 GLY A CA 1
ATOM 2002 C C . GLY A 1 266 ? -5.261 1.640 -5.284 1.00 84.31 266 GLY A C 1
ATOM 2003 O O . GLY A 1 266 ? -4.908 0.582 -5.805 1.00 84.31 266 GLY A O 1
ATOM 2004 N N . ASN A 1 267 ? -4.476 2.328 -4.465 1.00 85.94 267 ASN A N 1
ATOM 2005 C CA . ASN A 1 267 ? -3.138 1.922 -4.055 1.00 85.94 267 ASN A CA 1
ATOM 2006 C C . ASN A 1 267 ? -3.200 1.014 -2.811 1.00 85.94 267 ASN A C 1
ATOM 2008 O O . ASN A 1 267 ? -4.143 1.073 -2.022 1.00 85.94 267 ASN A O 1
ATOM 2012 N N . ALA A 1 268 ? -2.195 0.166 -2.601 1.00 91.00 268 ALA A N 1
ATOM 2013 C CA . ALA A 1 268 ? -2.053 -0.558 -1.342 1.00 91.00 268 ALA A CA 1
ATOM 2014 C C . ALA A 1 268 ? -1.733 0.406 -0.189 1.00 91.00 268 ALA A C 1
ATOM 2016 O O . ALA A 1 268 ? -2.382 0.361 0.852 1.00 91.00 268 ALA A O 1
ATOM 2017 N N . ILE A 1 269 ? -0.765 1.302 -0.386 1.00 93.25 269 ILE A N 1
ATOM 2018 C CA . ILE A 1 269 ? -0.376 2.317 0.600 1.00 93.25 269 ILE A CA 1
ATOM 2019 C C . ILE A 1 269 ? -0.123 3.627 -0.139 1.00 93.25 269 ILE A C 1
ATOM 2021 O O . ILE A 1 269 ? 0.544 3.623 -1.172 1.00 93.25 269 ILE A O 1
ATOM 2025 N N . GLU A 1 270 ? -0.637 4.737 0.384 1.00 90.56 270 GLU A N 1
ATOM 2026 C CA . GLU A 1 270 ? -0.346 6.074 -0.129 1.00 90.56 270 GLU A CA 1
ATOM 2027 C C . GLU A 1 270 ? -0.304 7.119 0.993 1.00 90.56 270 GLU A C 1
ATOM 2029 O O . GLU A 1 270 ? -1.269 7.271 1.748 1.00 90.56 270 GLU A O 1
ATOM 2034 N N . ASN A 1 271 ? 0.795 7.874 1.063 1.00 92.81 271 ASN A N 1
ATOM 2035 C CA . ASN A 1 271 ? 0.865 9.107 1.849 1.00 92.81 271 ASN A CA 1
ATOM 2036 C C . ASN A 1 271 ? 0.299 10.293 1.051 1.00 92.81 271 ASN A C 1
ATOM 2038 O O . ASN A 1 271 ? 0.700 10.523 -0.089 1.00 92.81 271 ASN A O 1
ATOM 2042 N N . LEU A 1 272 ? -0.607 11.058 1.666 1.00 90.69 272 LEU A N 1
ATOM 2043 C CA . LEU A 1 272 ? -1.468 12.061 1.021 1.00 90.69 272 LEU A CA 1
ATOM 2044 C C . LEU A 1 272 ? -1.389 13.471 1.642 1.00 90.69 272 LEU A C 1
ATOM 2046 O O . LEU A 1 272 ? -2.106 14.368 1.201 1.00 90.69 272 LEU A O 1
ATOM 2050 N N . ALA A 1 273 ? -0.539 13.699 2.649 1.00 91.44 273 ALA A N 1
ATOM 2051 C CA . ALA A 1 273 ? -0.327 15.019 3.255 1.00 91.44 273 ALA A CA 1
ATOM 2052 C C . ALA A 1 273 ? 1.157 15.303 3.512 1.00 91.44 273 ALA A C 1
ATOM 2054 O O . ALA A 1 273 ? 1.943 14.384 3.712 1.00 91.44 273 ALA A O 1
ATOM 2055 N N . ASP A 1 274 ? 1.544 16.579 3.532 1.00 91.19 274 ASP A N 1
ATOM 2056 C CA . ASP A 1 274 ? 2.954 16.996 3.628 1.00 91.19 274 ASP A CA 1
ATOM 2057 C C . ASP A 1 274 ? 3.583 16.690 5.003 1.00 91.19 274 ASP A C 1
ATOM 2059 O O . ASP A 1 274 ? 4.800 16.601 5.125 1.00 91.19 274 ASP A O 1
ATOM 2063 N N . VAL A 1 275 ? 2.745 16.471 6.024 1.00 93.19 275 VAL A N 1
ATOM 2064 C CA . VAL A 1 275 ? 3.130 16.015 7.374 1.00 93.19 275 VAL A CA 1
ATOM 2065 C C . VAL A 1 275 ? 3.006 14.498 7.564 1.00 93.19 275 VAL A C 1
ATOM 2067 O O . VAL A 1 275 ? 3.262 14.001 8.659 1.00 93.19 275 VAL A O 1
ATOM 2070 N N . ALA A 1 276 ? 2.571 13.756 6.540 1.00 95.38 276 ALA A N 1
ATOM 2071 C CA . ALA A 1 276 ? 2.404 12.313 6.641 1.00 95.38 276 ALA A CA 1
ATOM 2072 C C . ALA A 1 276 ? 3.768 11.628 6.758 1.00 95.38 276 ALA A C 1
ATOM 2074 O O . ALA A 1 276 ? 4.674 11.906 5.974 1.00 95.38 276 ALA A O 1
ATOM 2075 N N . THR A 1 277 ? 3.898 10.700 7.698 1.00 96.56 277 THR A N 1
ATOM 2076 C CA . THR A 1 277 ? 5.067 9.832 7.825 1.00 96.56 277 THR A CA 1
ATOM 2077 C C . THR A 1 277 ? 4.606 8.382 7.778 1.00 96.56 277 THR A C 1
ATOM 2079 O O . THR A 1 277 ? 3.649 7.996 8.449 1.00 96.56 277 THR A O 1
ATOM 2082 N N . PHE A 1 278 ? 5.271 7.568 6.964 1.00 97.56 278 PHE A N 1
ATOM 2083 C CA . PHE A 1 278 ? 5.081 6.123 6.949 1.00 97.56 278 PHE A CA 1
ATOM 2084 C C . PHE A 1 278 ? 6.427 5.446 7.178 1.00 97.56 278 PHE A C 1
ATOM 2086 O O . PHE A 1 278 ? 7.310 5.526 6.326 1.00 97.56 278 PHE A O 1
ATOM 2093 N N . THR A 1 279 ? 6.583 4.758 8.306 1.00 95.94 279 THR A N 1
ATOM 2094 C CA . THR A 1 279 ? 7.810 4.020 8.625 1.00 95.94 279 THR A CA 1
ATOM 2095 C C . THR A 1 279 ? 7.522 2.529 8.677 1.00 95.94 279 THR A C 1
ATOM 2097 O O . THR A 1 279 ? 6.776 2.068 9.539 1.00 95.94 279 THR A O 1
ATOM 2100 N N . ASN A 1 280 ? 8.140 1.763 7.779 1.00 92.06 280 ASN A N 1
ATOM 2101 C CA . ASN A 1 280 ? 8.263 0.316 7.917 1.00 92.06 280 ASN A CA 1
ATOM 2102 C C . ASN A 1 280 ? 9.585 0.016 8.631 1.00 92.06 280 ASN A C 1
ATOM 2104 O O . ASN A 1 280 ? 10.648 0.155 8.033 1.00 92.06 280 ASN A O 1
ATOM 2108 N N . GLU A 1 281 ? 9.524 -0.330 9.912 1.00 86.06 281 GLU A N 1
ATOM 2109 C CA . GLU A 1 281 ? 10.690 -0.516 10.777 1.00 86.06 281 GLU A CA 1
ATOM 2110 C C . GLU A 1 281 ? 11.530 -1.744 10.407 1.00 86.06 281 GLU A C 1
ATOM 2112 O O . GLU A 1 281 ? 11.116 -2.610 9.634 1.00 86.06 281 GLU A O 1
ATOM 2117 N N . ALA A 1 282 ? 12.724 -1.844 10.995 1.00 76.75 282 ALA A N 1
ATOM 2118 C CA . ALA A 1 282 ? 13.539 -3.048 10.886 1.00 76.75 282 ALA A CA 1
ATOM 2119 C C . ALA A 1 282 ? 12.733 -4.292 11.312 1.00 76.75 282 ALA A C 1
ATOM 2121 O O . ALA A 1 282 ? 11.943 -4.248 12.255 1.00 76.75 282 ALA A O 1
ATOM 2122 N N . CYS A 1 283 ? 12.948 -5.410 10.614 1.00 75.69 283 CYS A N 1
ATOM 2123 C CA . CYS A 1 283 ? 12.206 -6.677 10.758 1.00 75.69 283 CYS A CA 1
ATOM 2124 C C . CYS A 1 283 ? 10.717 -6.642 10.338 1.00 75.69 283 CYS A C 1
ATOM 2126 O O . CYS A 1 283 ? 10.098 -7.705 10.250 1.00 75.69 283 CYS A O 1
ATOM 2128 N N . ALA A 1 284 ? 10.138 -5.473 10.044 1.00 75.88 284 ALA A N 1
ATOM 2129 C CA . ALA A 1 284 ? 8.735 -5.343 9.663 1.00 75.88 284 ALA A CA 1
ATOM 2130 C C . ALA A 1 284 ? 8.481 -5.788 8.211 1.00 75.88 284 ALA A C 1
ATOM 2132 O O . ALA A 1 284 ? 9.314 -5.595 7.320 1.00 75.88 284 ALA A O 1
ATOM 2133 N N . LEU A 1 285 ? 7.311 -6.380 7.963 1.00 81.44 285 LEU A N 1
ATOM 2134 C CA . LEU A 1 285 ? 6.941 -7.011 6.694 1.00 81.44 285 LEU A CA 1
ATOM 2135 C C . LEU A 1 285 ? 5.738 -6.312 6.057 1.00 81.44 285 LEU A C 1
ATOM 2137 O O . LEU A 1 285 ? 4.670 -6.256 6.659 1.00 81.44 285 LEU A O 1
ATOM 2141 N N . ILE A 1 286 ? 5.874 -5.888 4.801 1.00 87.50 286 ILE A N 1
ATOM 2142 C CA . ILE A 1 286 ? 4.763 -5.457 3.944 1.00 87.50 286 ILE A CA 1
ATOM 2143 C C . ILE A 1 286 ? 4.683 -6.373 2.717 1.00 87.50 286 ILE A C 1
ATOM 2145 O O . ILE A 1 286 ? 5.676 -6.604 2.027 1.00 87.50 286 ILE A O 1
ATOM 2149 N N . ARG A 1 287 ? 3.490 -6.893 2.422 1.00 83.19 287 ARG A N 1
ATOM 2150 C CA . ARG A 1 287 ? 3.166 -7.641 1.197 1.00 83.19 287 ARG A CA 1
ATOM 2151 C C . ARG A 1 287 ? 2.004 -6.950 0.493 1.00 83.19 287 ARG A C 1
ATOM 2153 O O . ARG A 1 287 ? 0.858 -7.120 0.895 1.00 83.19 287 ARG A O 1
ATOM 2160 N N . ALA A 1 288 ? 2.300 -6.171 -0.538 1.00 86.12 288 ALA A N 1
ATOM 2161 C CA . ALA A 1 288 ? 1.325 -5.382 -1.277 1.00 86.12 288 ALA A CA 1
ATOM 2162 C C . ALA A 1 288 ? 1.088 -5.965 -2.677 1.00 86.12 288 ALA A C 1
ATOM 2164 O O . ALA A 1 288 ? 2.012 -6.071 -3.477 1.00 86.12 288 ALA A O 1
ATOM 2165 N N . PHE A 1 289 ? -0.162 -6.296 -2.996 1.00 82.62 289 PHE A N 1
ATOM 2166 C CA . PHE A 1 289 ? -0.605 -6.733 -4.328 1.00 82.62 289 PHE A CA 1
ATOM 2167 C C . PHE A 1 289 ? -1.228 -5.573 -5.143 1.00 82.62 289 PHE A C 1
ATOM 2169 O O . PHE A 1 289 ? -2.013 -5.765 -6.067 1.00 82.62 289 PHE A O 1
ATOM 2176 N N . SER A 1 290 ? -0.891 -4.339 -4.760 1.00 79.12 290 SER A N 1
ATOM 2177 C CA . SER A 1 290 ? -1.153 -3.079 -5.463 1.00 79.12 290 SER A CA 1
ATOM 2178 C C . SER A 1 290 ? -0.042 -2.083 -5.079 1.00 79.12 290 SER A C 1
ATOM 2180 O O . SER A 1 290 ? 0.901 -2.436 -4.369 1.00 79.12 290 SER A O 1
ATOM 2182 N N . ASN A 1 291 ? -0.117 -0.846 -5.558 1.00 78.00 291 ASN A N 1
ATOM 2183 C CA . ASN A 1 291 ? 0.950 0.149 -5.451 1.00 78.00 291 ASN A CA 1
ATOM 2184 C C . ASN A 1 291 ? 1.259 0.605 -4.021 1.00 78.00 291 ASN A C 1
ATOM 2186 O O . ASN A 1 291 ? 0.355 0.866 -3.234 1.00 78.00 291 ASN A O 1
ATOM 2190 N N . VAL A 1 292 ? 2.542 0.810 -3.734 1.00 84.12 292 VAL A N 1
ATOM 2191 C CA . VAL A 1 292 ? 3.021 1.534 -2.550 1.00 84.12 292 VAL A CA 1
ATOM 2192 C C . VAL A 1 292 ? 3.577 2.869 -3.039 1.00 84.12 292 VAL A C 1
ATOM 2194 O O . VAL A 1 292 ? 4.541 2.874 -3.801 1.00 84.12 292 VAL A O 1
ATOM 2197 N N . LEU A 1 293 ? 2.937 3.977 -2.660 1.00 78.75 293 LEU A N 1
ATOM 2198 C CA . LEU A 1 293 ? 3.244 5.333 -3.124 1.00 78.75 293 LEU A CA 1
ATOM 2199 C C . LEU A 1 293 ? 3.518 6.291 -1.960 1.00 78.75 293 LEU A C 1
ATOM 2201 O O . LEU A 1 293 ? 2.977 6.152 -0.863 1.00 78.75 293 LEU A O 1
ATOM 2205 N N . ASN A 1 294 ? 4.295 7.330 -2.251 1.00 83.62 294 ASN A N 1
ATOM 2206 C CA . ASN A 1 294 ? 4.534 8.460 -1.364 1.00 83.62 294 ASN A CA 1
ATOM 2207 C C . ASN A 1 294 ? 4.217 9.761 -2.120 1.00 83.62 294 ASN A C 1
ATOM 2209 O O . ASN A 1 294 ? 5.093 10.370 -2.722 1.00 83.62 294 ASN A O 1
ATOM 2213 N N . THR A 1 295 ? 2.938 10.141 -2.169 1.00 81.81 295 THR A N 1
ATOM 2214 C CA . THR A 1 295 ? 2.470 11.302 -2.952 1.00 81.81 295 THR A CA 1
ATOM 2215 C C . THR A 1 295 ? 2.724 12.629 -2.224 1.00 81.81 295 THR A C 1
ATOM 2217 O O . THR A 1 295 ? 2.738 13.683 -2.854 1.00 81.81 295 THR A O 1
ATOM 2220 N N . LYS A 1 296 ? 2.929 12.588 -0.899 1.00 83.94 296 LYS A N 1
ATOM 2221 C CA . LYS A 1 296 ? 3.356 13.698 -0.031 1.00 83.94 296 LYS A CA 1
ATOM 2222 C C . LYS A 1 296 ? 4.040 13.162 1.234 1.00 83.94 296 LYS A C 1
ATOM 2224 O O . LYS A 1 296 ? 3.846 12.000 1.573 1.00 83.94 296 LYS A O 1
ATOM 2229 N N . GLY A 1 297 ? 4.763 14.009 1.968 1.00 89.56 297 GLY A N 1
ATOM 2230 C CA . GLY A 1 297 ? 5.325 13.652 3.279 1.00 89.56 297 GLY A CA 1
ATOM 2231 C C . GLY A 1 297 ? 6.583 12.784 3.180 1.00 89.56 297 GLY A C 1
ATOM 2232 O O . GLY A 1 297 ? 7.437 13.037 2.337 1.00 89.56 297 GLY A O 1
ATOM 2233 N N . SER A 1 298 ? 6.738 11.772 4.033 1.00 89.44 298 SER A N 1
ATOM 2234 C CA . SER A 1 298 ? 7.883 10.854 3.990 1.00 89.44 298 SER A CA 1
ATOM 2235 C C . SER A 1 298 ? 7.476 9.388 4.114 1.00 89.44 298 SER A C 1
ATOM 2237 O O . SER A 1 298 ? 6.610 9.014 4.907 1.00 89.44 298 SER A O 1
ATOM 2239 N N . PHE A 1 299 ? 8.149 8.534 3.343 1.00 90.00 299 PHE A N 1
ATOM 2240 C CA . PHE A 1 299 ? 8.068 7.085 3.477 1.00 90.00 299 PHE A CA 1
ATOM 2241 C C . PHE A 1 299 ? 9.479 6.542 3.698 1.00 90.00 299 PHE A C 1
ATOM 2243 O O . PHE A 1 299 ? 10.350 6.717 2.846 1.00 90.00 299 PHE A O 1
ATOM 2250 N N . THR A 1 300 ? 9.686 5.848 4.813 1.00 84.88 300 THR A N 1
ATOM 2251 C CA . THR A 1 300 ? 10.949 5.191 5.160 1.00 84.88 300 THR A CA 1
ATOM 2252 C C . THR A 1 300 ? 10.735 3.685 5.257 1.00 84.88 300 THR A C 1
ATOM 2254 O O . THR A 1 300 ? 9.886 3.219 6.018 1.00 84.88 300 THR A O 1
ATOM 2257 N N . ASN A 1 301 ? 11.522 2.908 4.514 1.00 81.19 301 ASN A N 1
ATOM 2258 C CA . ASN A 1 301 ? 11.592 1.460 4.660 1.00 81.19 301 ASN A CA 1
ATOM 2259 C C . ASN A 1 301 ? 12.937 1.028 5.252 1.00 81.19 301 ASN A C 1
ATOM 2261 O O . ASN A 1 301 ? 13.954 1.088 4.570 1.00 81.19 301 ASN A O 1
ATOM 2265 N N . ASN A 1 302 ? 12.901 0.519 6.480 1.00 76.19 302 ASN A N 1
ATOM 2266 C CA . ASN A 1 302 ? 13.990 -0.176 7.172 1.00 76.19 302 ASN A CA 1
ATOM 2267 C C . ASN A 1 302 ? 13.764 -1.708 7.191 1.00 76.19 302 ASN A C 1
ATOM 2269 O O . ASN A 1 302 ? 14.659 -2.468 7.554 1.00 76.19 302 ASN A O 1
ATOM 2273 N N . GLY A 1 303 ? 12.558 -2.165 6.836 1.00 70.06 303 GLY A N 1
ATOM 2274 C CA . GLY A 1 303 ? 12.150 -3.571 6.819 1.00 70.06 303 GLY A CA 1
ATOM 2275 C C . GLY A 1 303 ? 12.098 -4.181 5.415 1.00 70.06 303 GLY A C 1
ATOM 2276 O O . GLY A 1 303 ? 12.828 -3.790 4.503 1.00 70.06 303 GLY A O 1
ATOM 2277 N N . TYR A 1 304 ? 11.211 -5.157 5.225 1.00 70.50 304 TYR A N 1
ATOM 2278 C CA . TYR A 1 304 ? 10.981 -5.810 3.935 1.00 70.50 304 TYR A CA 1
ATOM 2279 C C . TYR A 1 304 ? 9.628 -5.408 3.339 1.00 70.50 304 TYR A C 1
ATOM 2281 O O . TYR A 1 304 ? 8.586 -5.566 3.978 1.00 70.50 304 TYR A O 1
ATOM 2289 N N . ILE A 1 305 ? 9.633 -4.986 2.075 1.00 76.50 305 ILE A N 1
ATOM 2290 C CA . ILE A 1 305 ? 8.433 -4.749 1.268 1.00 76.50 305 ILE A CA 1
ATOM 2291 C C . ILE A 1 305 ? 8.486 -5.651 0.034 1.00 76.50 305 ILE A C 1
ATOM 2293 O O . ILE A 1 305 ? 9.429 -5.590 -0.752 1.00 76.50 305 ILE A O 1
ATOM 2297 N N . SER A 1 306 ? 7.448 -6.453 -0.194 1.00 73.31 306 SER A N 1
ATOM 2298 C CA . SER A 1 306 ? 7.196 -7.027 -1.517 1.00 73.31 306 SER A CA 1
ATOM 2299 C C . SER A 1 306 ? 6.022 -6.325 -2.174 1.00 73.31 306 SER A C 1
ATOM 2301 O O . SER A 1 306 ? 4.953 -6.213 -1.572 1.00 73.31 306 SER A O 1
ATOM 2303 N N . VAL A 1 307 ? 6.234 -5.874 -3.411 1.00 73.12 307 VAL A N 1
ATOM 2304 C CA . VAL A 1 307 ? 5.193 -5.299 -4.264 1.00 73.12 307 VAL A CA 1
ATOM 2305 C C . VAL A 1 307 ? 4.978 -6.219 -5.461 1.00 73.12 307 VAL A C 1
ATOM 2307 O O . VAL A 1 307 ? 5.909 -6.535 -6.199 1.00 73.12 307 VAL A O 1
ATOM 2310 N N . ASN A 1 308 ? 3.733 -6.643 -5.639 1.00 70.62 308 ASN A N 1
ATOM 2311 C CA . ASN A 1 308 ? 3.240 -7.402 -6.779 1.00 70.62 308 ASN A CA 1
ATOM 2312 C C . ASN A 1 308 ? 2.068 -6.623 -7.395 1.00 70.62 308 ASN A C 1
ATOM 2314 O O . ASN A 1 308 ? 0.906 -6.982 -7.221 1.00 70.62 308 ASN A O 1
ATOM 2318 N N . SER A 1 309 ? 2.379 -5.481 -8.012 1.00 61.50 309 SER A N 1
ATOM 2319 C CA . SER A 1 309 ? 1.387 -4.587 -8.613 1.00 61.50 309 SER A CA 1
ATOM 2320 C C . SER A 1 309 ? 1.360 -4.740 -10.129 1.00 61.50 309 SER A C 1
ATOM 2322 O O . SER A 1 309 ? 2.400 -4.740 -10.780 1.00 61.50 309 SER A O 1
ATOM 2324 N N . VAL A 1 310 ? 0.153 -4.783 -10.692 1.00 48.75 310 VAL A N 1
ATOM 2325 C CA . VAL A 1 310 ? -0.094 -4.761 -12.145 1.00 48.75 310 VAL A CA 1
ATOM 2326 C C . VAL A 1 310 ? -0.222 -3.317 -12.672 1.00 48.75 310 VAL A C 1
ATOM 2328 O O . VAL A 1 310 ? -0.263 -3.081 -13.876 1.00 48.75 310 VAL A O 1
ATOM 2331 N N . LYS A 1 311 ? -0.299 -2.318 -11.782 1.00 47.03 311 LYS A N 1
ATOM 2332 C CA . LYS A 1 311 ? -0.688 -0.937 -12.103 1.00 47.03 311 LYS A CA 1
ATOM 2333 C C . LYS A 1 311 ? 0.505 0.007 -11.989 1.00 47.03 311 LYS A C 1
ATOM 2335 O O . LYS A 1 311 ? 0.638 0.697 -10.986 1.00 47.03 311 LYS A O 1
ATOM 2340 N N . VAL A 1 312 ? 1.362 0.034 -13.006 1.00 44.38 312 VAL A N 1
ATOM 2341 C CA . VAL A 1 312 ? 2.660 0.729 -12.970 1.00 44.38 312 VAL A CA 1
ATOM 2342 C C . VAL A 1 312 ? 2.557 2.161 -12.425 1.00 44.38 312 VAL A C 1
ATOM 2344 O O . VAL A 1 312 ? 1.984 3.030 -13.092 1.00 44.38 312 VAL A O 1
ATOM 2347 N N . PRO A 1 313 ? 3.163 2.456 -11.262 1.00 43.56 313 PRO A N 1
ATOM 2348 C CA . PRO A 1 313 ? 3.414 3.812 -10.860 1.00 43.56 313 PRO A CA 1
ATOM 2349 C C . PRO A 1 313 ? 4.686 4.264 -11.580 1.00 43.56 313 PRO A C 1
ATOM 2351 O O . PRO A 1 313 ? 5.791 4.249 -11.088 1.00 43.56 313 PRO A O 1
ATOM 2354 N N . SER A 1 314 ? 4.509 4.671 -12.813 1.00 44.41 314 SER A N 1
ATOM 2355 C CA . SER A 1 314 ? 4.674 6.086 -13.050 1.00 44.41 314 SER A CA 1
ATOM 2356 C C . SER A 1 314 ? 6.104 6.730 -13.174 1.00 44.41 314 SER A C 1
ATOM 2358 O O . SER A 1 314 ? 6.272 7.808 -12.660 1.00 44.41 314 SER A O 1
ATOM 2360 N N . VAL A 1 315 ? 7.103 6.248 -13.944 1.00 48.03 315 VAL A N 1
ATOM 2361 C CA . VAL A 1 315 ? 8.196 7.082 -14.569 1.00 48.03 315 VAL A CA 1
ATOM 2362 C C . VAL A 1 315 ? 8.048 7.181 -16.108 1.00 48.03 315 VAL A C 1
ATOM 2364 O O . VAL A 1 315 ? 7.596 6.181 -16.660 1.00 48.03 315 VAL A O 1
ATOM 2367 N N . PRO A 1 316 ? 8.379 8.284 -16.850 1.00 51.84 316 PRO A N 1
ATOM 2368 C CA . PRO A 1 316 ? 8.537 8.168 -18.302 1.00 51.84 316 PRO A CA 1
ATOM 2369 C C . PRO A 1 316 ? 9.618 7.121 -18.548 1.00 51.84 316 PRO A C 1
ATOM 2371 O O . PRO A 1 316 ? 10.721 7.289 -18.038 1.00 51.84 316 PRO A O 1
ATOM 2374 N N . ASP A 1 317 ? 9.288 6.036 -19.243 1.00 69.56 317 ASP A N 1
ATOM 2375 C CA . ASP A 1 317 ? 10.116 4.824 -19.290 1.00 69.56 317 ASP A CA 1
ATOM 2376 C C . ASP A 1 317 ? 10.257 4.291 -20.719 1.00 69.56 317 ASP A C 1
ATOM 2378 O O . ASP A 1 317 ? 9.345 4.427 -21.546 1.00 69.56 317 ASP A O 1
ATOM 2382 N N . VAL A 1 318 ? 11.394 3.644 -20.980 1.00 79.19 318 VAL A N 1
ATOM 2383 C CA . VAL A 1 318 ? 11.629 2.820 -22.166 1.00 79.19 318 VAL A CA 1
ATOM 2384 C C . VAL A 1 318 ? 11.635 1.366 -21.710 1.00 79.19 318 VAL A C 1
ATOM 2386 O O . VAL A 1 318 ? 12.658 0.820 -21.300 1.00 79.19 318 VAL A O 1
ATOM 2389 N N . LEU A 1 319 ? 10.463 0.743 -21.770 1.00 78.88 319 LEU A N 1
ATOM 2390 C CA . LEU A 1 319 ? 10.240 -0.625 -21.320 1.00 78.88 319 LEU A CA 1
ATOM 2391 C C . LEU A 1 319 ? 10.328 -1.584 -22.509 1.00 78.88 319 LEU A C 1
ATOM 2393 O O . LEU A 1 319 ? 9.513 -1.524 -23.428 1.00 78.88 319 LEU A O 1
ATOM 2397 N N . VAL A 1 320 ? 11.285 -2.509 -22.489 1.00 78.56 320 VAL A N 1
ATOM 2398 C CA . VAL A 1 320 ? 11.283 -3.655 -23.406 1.00 78.56 320 VAL A CA 1
ATOM 2399 C C . VAL A 1 320 ? 10.362 -4.726 -22.823 1.00 78.56 320 VAL A C 1
ATOM 2401 O O . VAL A 1 320 ? 10.607 -5.248 -21.738 1.00 78.56 320 VAL A O 1
ATOM 2404 N N . ASN A 1 321 ? 9.294 -5.054 -23.548 1.00 72.50 321 ASN A N 1
ATOM 2405 C CA . ASN A 1 321 ? 8.260 -5.999 -23.119 1.00 72.50 321 ASN A CA 1
ATOM 2406 C C . ASN A 1 321 ? 8.628 -7.455 -23.448 1.00 72.50 321 ASN A C 1
ATOM 2408 O O . ASN A 1 321 ? 8.217 -8.384 -22.755 1.00 72.50 321 ASN A O 1
ATOM 2412 N N . SER A 1 322 ? 9.368 -7.673 -24.539 1.00 67.69 322 SER A N 1
ATOM 2413 C CA . SER A 1 322 ? 9.784 -8.999 -25.009 1.00 67.69 322 SER A CA 1
ATOM 2414 C C . SER A 1 322 ? 10.940 -8.891 -26.017 1.00 67.69 322 SER A C 1
ATOM 2416 O O . SER A 1 322 ? 11.075 -7.842 -26.650 1.00 67.69 322 SER A O 1
ATOM 2418 N N . PRO A 1 323 ? 11.757 -9.949 -26.212 1.00 69.81 323 PRO A N 1
ATOM 2419 C CA . PRO A 1 323 ? 11.742 -11.242 -25.522 1.00 69.81 323 PRO A CA 1
ATOM 2420 C C . PRO A 1 323 ? 12.333 -11.166 -24.104 1.00 69.81 323 PRO A C 1
ATOM 2422 O O . PRO A 1 323 ? 13.080 -10.250 -23.775 1.00 69.81 323 PRO A O 1
ATOM 2425 N N . ALA A 1 324 ? 12.025 -12.161 -23.266 1.00 58.78 324 ALA A N 1
ATOM 2426 C CA . ALA A 1 324 ? 12.345 -12.153 -21.832 1.00 58.78 324 ALA A CA 1
ATOM 2427 C C . ALA A 1 324 ? 13.839 -11.955 -21.495 1.00 58.78 324 ALA A C 1
ATOM 2429 O O . ALA A 1 324 ? 14.150 -11.402 -20.447 1.00 58.78 324 ALA A O 1
ATOM 2430 N N . GLY A 1 325 ? 14.761 -12.358 -22.380 1.00 66.88 325 GLY A N 1
ATOM 2431 C CA . GLY A 1 325 ? 16.208 -12.178 -22.184 1.00 66.88 325 GLY A CA 1
ATOM 2432 C C . GLY A 1 325 ? 16.700 -10.724 -22.237 1.00 66.88 325 GLY A C 1
ATOM 2433 O O . GLY A 1 325 ? 17.832 -10.466 -21.843 1.00 66.88 325 GLY A O 1
ATOM 2434 N N . VAL A 1 326 ? 15.870 -9.788 -22.709 1.00 73.06 326 VAL A N 1
ATOM 2435 C CA . VAL A 1 326 ? 16.137 -8.334 -22.721 1.00 73.06 326 VAL A CA 1
ATOM 2436 C C . VAL A 1 326 ? 14.948 -7.519 -22.199 1.00 73.06 326 VAL A C 1
ATOM 2438 O O . VAL A 1 326 ? 14.881 -6.315 -22.421 1.00 73.06 326 VAL A O 1
ATOM 2441 N N . ALA A 1 327 ? 13.980 -8.158 -21.538 1.00 66.69 327 ALA A N 1
ATOM 2442 C CA . ALA A 1 327 ? 12.812 -7.460 -21.012 1.00 66.69 327 ALA A CA 1
ATOM 2443 C C . ALA A 1 327 ? 13.166 -6.687 -19.730 1.00 66.69 327 ALA A C 1
ATOM 2445 O O . ALA A 1 327 ? 13.778 -7.240 -18.815 1.00 66.69 327 ALA A O 1
ATOM 2446 N N . GLY A 1 328 ? 12.764 -5.418 -19.651 1.00 58.69 328 GLY A N 1
ATOM 2447 C CA . GLY A 1 328 ? 13.116 -4.526 -18.545 1.00 58.69 328 GLY A CA 1
ATOM 2448 C C . GLY A 1 328 ? 12.977 -3.042 -18.886 1.00 58.69 328 GLY A C 1
ATOM 2449 O O . GLY A 1 328 ? 12.796 -2.681 -20.049 1.00 58.69 328 GLY A O 1
ATOM 2450 N N . SER A 1 329 ? 13.044 -2.199 -17.855 1.00 70.38 329 SER A N 1
ATOM 2451 C CA . SER A 1 329 ? 13.168 -0.740 -17.978 1.00 70.38 329 SER A CA 1
ATOM 2452 C C . SER A 1 329 ? 14.603 -0.368 -18.366 1.00 70.38 329 SER A C 1
ATOM 2454 O O . SER A 1 329 ? 15.556 -1.014 -17.920 1.00 70.38 329 SER A O 1
ATOM 2456 N N . TYR A 1 330 ? 14.755 0.663 -19.197 1.00 74.50 330 TYR A N 1
ATOM 2457 C CA . TYR A 1 330 ? 16.043 1.154 -19.678 1.00 74.50 330 TYR A CA 1
ATOM 2458 C C . TYR A 1 330 ? 16.185 2.661 -19.451 1.00 74.50 330 TYR A C 1
ATOM 2460 O O . TYR A 1 330 ? 15.424 3.458 -20.000 1.00 74.50 330 TYR A O 1
ATOM 2468 N N . THR A 1 331 ? 17.227 3.060 -18.717 1.00 74.56 331 THR A N 1
ATOM 2469 C CA . THR A 1 331 ? 17.604 4.466 -18.522 1.00 74.56 331 THR A CA 1
ATOM 2470 C C . THR A 1 331 ? 17.905 5.145 -19.858 1.00 74.56 331 THR A C 1
ATOM 2472 O O . THR A 1 331 ? 18.704 4.647 -20.658 1.00 74.56 331 THR A O 1
ATOM 2475 N N . PHE A 1 332 ? 17.296 6.310 -20.088 1.00 82.62 332 PHE A N 1
ATOM 2476 C CA . PHE A 1 332 ? 17.406 7.055 -21.340 1.00 82.62 332 PHE A CA 1
ATOM 2477 C C . PHE A 1 332 ? 17.629 8.555 -21.125 1.00 82.62 332 PHE A C 1
ATOM 2479 O O . PHE A 1 332 ? 17.340 9.106 -20.066 1.00 82.62 332 PHE A O 1
ATOM 2486 N N . SER A 1 333 ? 18.087 9.231 -22.179 1.00 85.19 333 SER A N 1
ATOM 2487 C CA . SER A 1 333 ? 18.060 10.694 -22.291 1.00 85.19 333 SER A CA 1
ATOM 2488 C C . SER A 1 333 ? 17.095 11.117 -23.398 1.00 85.19 333 SER A C 1
ATOM 2490 O O . SER A 1 333 ? 17.119 10.559 -24.495 1.00 85.19 333 SER A O 1
ATOM 2492 N N . GLN A 1 334 ? 16.214 12.080 -23.129 1.00 88.50 334 GLN A N 1
ATOM 2493 C CA . GLN A 1 334 ? 15.273 12.596 -24.126 1.00 88.50 334 GLN A CA 1
ATOM 2494 C C . GLN A 1 334 ? 15.984 13.526 -25.129 1.00 88.50 334 GLN A C 1
ATOM 2496 O O . GLN A 1 334 ? 16.958 14.203 -24.794 1.00 88.50 334 GLN A O 1
ATOM 2501 N N . ALA A 1 335 ? 15.493 13.591 -26.368 1.00 90.06 335 ALA A N 1
ATOM 2502 C CA . ALA A 1 335 ? 15.882 14.646 -27.301 1.00 90.06 335 ALA A CA 1
ATOM 2503 C C . ALA A 1 335 ? 15.336 16.022 -26.882 1.00 90.06 335 ALA A C 1
ATOM 2505 O O . ALA A 1 335 ? 14.198 16.136 -26.428 1.00 90.06 335 ALA A O 1
ATOM 2506 N N . ASN A 1 336 ? 16.095 17.087 -27.159 1.00 90.06 336 ASN A N 1
ATOM 2507 C CA . ASN A 1 336 ? 15.621 18.474 -27.028 1.00 90.06 336 ASN A CA 1
ATOM 2508 C C . ASN A 1 336 ? 14.768 18.923 -28.240 1.00 90.06 336 ASN A C 1
ATOM 2510 O O . ASN A 1 336 ? 14.755 20.098 -28.598 1.00 90.06 336 ASN A O 1
ATOM 2514 N N . PHE A 1 337 ? 14.108 17.977 -28.911 1.00 92.25 337 PHE A N 1
ATOM 2515 C CA . PHE A 1 337 ? 13.263 18.163 -30.093 1.00 92.25 337 PHE A CA 1
ATOM 2516 C C . PHE A 1 337 ? 12.301 16.970 -30.237 1.00 92.25 337 PHE A C 1
ATOM 2518 O O . PHE A 1 337 ? 12.494 15.931 -29.601 1.00 92.25 337 PHE A O 1
ATOM 2525 N N . GLY A 1 338 ? 11.293 17.091 -31.103 1.00 91.25 338 GLY A N 1
ATOM 2526 C CA . GLY A 1 338 ? 10.263 16.062 -31.272 1.00 91.25 338 GLY A CA 1
ATOM 2527 C C . GLY A 1 338 ? 9.174 16.100 -30.198 1.00 91.25 338 GLY A C 1
ATOM 2528 O O . GLY A 1 338 ? 9.102 17.030 -29.391 1.00 91.25 338 GLY A O 1
ATOM 2529 N N . ALA A 1 339 ? 8.298 15.091 -30.189 1.00 88.06 339 ALA A N 1
ATOM 2530 C CA . ALA A 1 339 ? 7.248 15.018 -29.175 1.00 88.06 339 ALA A CA 1
ATOM 2531 C C . ALA A 1 339 ? 7.833 14.785 -27.781 1.00 88.06 339 ALA A C 1
ATOM 2533 O O . ALA A 1 339 ? 8.750 13.985 -27.579 1.00 88.06 339 ALA A O 1
ATOM 2534 N N . ASN A 1 340 ? 7.234 15.451 -26.796 1.00 80.38 340 ASN A N 1
ATOM 2535 C CA . ASN A 1 340 ? 7.604 15.257 -25.410 1.00 80.38 340 ASN A CA 1
ATOM 2536 C C . ASN A 1 340 ? 7.196 13.847 -24.958 1.00 80.38 340 ASN A C 1
ATOM 2538 O O . ASN A 1 340 ? 6.002 13.532 -24.941 1.00 80.38 340 ASN A O 1
ATOM 2542 N N . VAL A 1 341 ? 8.160 13.017 -24.541 1.00 77.44 341 VAL A N 1
ATOM 2543 C CA . VAL A 1 341 ? 7.876 11.670 -24.003 1.00 77.44 341 VAL A CA 1
ATOM 2544 C C . VAL A 1 341 ? 6.962 11.739 -22.780 1.00 77.44 341 VAL A C 1
ATOM 2546 O O . VAL A 1 341 ? 6.191 10.814 -22.547 1.00 77.44 341 VAL A O 1
ATOM 2549 N N . ASN A 1 342 ? 6.937 12.891 -22.093 1.00 67.62 342 ASN A N 1
ATOM 2550 C CA . ASN A 1 342 ? 6.004 13.224 -21.017 1.00 67.62 342 ASN A CA 1
ATOM 2551 C C . ASN A 1 342 ? 4.547 13.457 -21.480 1.00 67.62 342 ASN A C 1
ATOM 2553 O O . ASN A 1 342 ? 3.729 13.958 -20.715 1.00 67.62 342 ASN A O 1
ATOM 2557 N N . SER A 1 343 ? 4.195 13.069 -22.709 1.00 67.31 343 SER A N 1
ATOM 2558 C CA . SER A 1 343 ? 2.824 13.116 -23.238 1.00 67.31 343 SER A CA 1
ATOM 2559 C C . SER A 1 343 ? 2.457 11.939 -24.155 1.00 67.31 343 SER A C 1
ATOM 2561 O O . SER A 1 343 ? 1.419 11.977 -24.813 1.00 67.31 343 SER A O 1
ATOM 2563 N N . VAL A 1 344 ? 3.283 10.885 -24.209 1.00 71.12 344 VAL A N 1
ATOM 2564 C CA . VAL A 1 344 ? 3.129 9.784 -25.176 1.00 71.12 344 VAL A CA 1
ATOM 2565 C C . VAL A 1 344 ? 2.934 8.438 -24.480 1.00 71.12 344 VAL A C 1
ATOM 2567 O O . VAL A 1 344 ? 3.617 8.118 -23.516 1.00 71.12 344 VAL A O 1
ATOM 2570 N N . ASN A 1 345 ? 2.026 7.617 -25.005 1.00 79.12 345 ASN A N 1
ATOM 2571 C CA . ASN A 1 345 ? 1.942 6.191 -24.702 1.00 79.12 345 ASN A CA 1
ATOM 2572 C C . ASN A 1 345 ? 2.051 5.434 -26.029 1.00 79.12 345 ASN A C 1
ATOM 2574 O O . ASN A 1 345 ? 1.106 5.405 -26.817 1.00 79.12 345 ASN A O 1
ATOM 2578 N N . LEU A 1 346 ? 3.240 4.899 -26.298 1.00 84.88 346 LEU A N 1
ATOM 2579 C CA . LEU A 1 346 ? 3.597 4.249 -27.550 1.00 84.88 346 LEU A CA 1
ATOM 2580 C C . LEU A 1 346 ? 4.086 2.836 -27.255 1.00 84.88 346 LEU A C 1
ATOM 2582 O O . LEU A 1 346 ? 4.995 2.672 -26.454 1.00 84.88 346 LEU A O 1
ATOM 2586 N N . THR A 1 347 ? 3.537 1.825 -27.929 1.00 88.62 347 THR A N 1
ATOM 2587 C CA . THR A 1 347 ? 4.053 0.447 -27.881 1.00 88.62 347 THR A CA 1
ATOM 2588 C C . THR A 1 347 ? 4.105 -0.135 -29.287 1.00 88.62 347 THR A C 1
ATOM 2590 O O . THR A 1 347 ? 3.081 -0.207 -29.964 1.00 88.62 347 THR A O 1
ATOM 2593 N N . ALA A 1 348 ? 5.288 -0.552 -29.735 1.00 91.88 348 ALA A N 1
ATOM 2594 C CA . ALA A 1 348 ? 5.495 -1.171 -31.042 1.00 91.88 348 ALA A CA 1
ATOM 2595 C C . ALA A 1 348 ? 6.758 -2.044 -31.044 1.00 91.88 348 ALA A C 1
ATOM 2597 O O . ALA A 1 348 ? 7.542 -2.038 -30.100 1.00 91.88 348 ALA A O 1
ATOM 2598 N N . ASN A 1 349 ? 6.981 -2.797 -32.120 1.00 97.25 349 ASN A N 1
ATOM 2599 C CA . ASN A 1 349 ? 8.247 -3.513 -32.274 1.00 97.25 349 ASN A CA 1
ATOM 2600 C C . ASN A 1 349 ? 9.354 -2.537 -32.692 1.00 97.25 349 ASN A C 1
ATOM 2602 O O . ASN A 1 349 ? 9.101 -1.630 -33.489 1.00 97.25 349 ASN A O 1
ATOM 2606 N N . GLY A 1 350 ? 10.563 -2.749 -32.174 1.00 97.12 350 GLY A N 1
ATOM 2607 C CA . GLY A 1 350 ? 11.768 -2.058 -32.620 1.00 97.12 350 GLY A CA 1
ATOM 2608 C C . GLY A 1 350 ? 12.265 -2.621 -33.953 1.00 97.12 350 GLY A C 1
ATOM 2609 O O . GLY A 1 350 ? 12.317 -3.838 -34.129 1.00 97.12 350 GLY A O 1
ATOM 2610 N N . VAL A 1 351 ? 12.632 -1.745 -34.888 1.00 98.12 351 VAL A N 1
ATOM 2611 C CA . VAL A 1 351 ? 13.219 -2.099 -36.191 1.00 98.12 351 VAL A CA 1
ATOM 2612 C C . VAL A 1 351 ? 14.404 -1.178 -36.456 1.00 98.12 351 VAL A C 1
ATOM 2614 O O . VAL A 1 351 ? 14.260 0.040 -36.377 1.00 98.12 351 VAL A O 1
ATOM 2617 N N . PHE A 1 352 ? 15.575 -1.737 -36.768 1.00 97.88 352 PHE A N 1
ATOM 2618 C CA . PHE A 1 352 ? 16.725 -0.926 -37.174 1.00 97.88 352 PHE A CA 1
ATOM 2619 C C . PHE A 1 352 ? 16.466 -0.227 -38.509 1.00 97.88 352 PHE A C 1
ATOM 2621 O O . PHE A 1 352 ? 15.940 -0.827 -39.446 1.00 97.88 352 PHE A O 1
ATOM 2628 N N . VAL A 1 353 ? 16.863 1.041 -38.594 1.00 97.50 353 VAL A N 1
ATOM 2629 C CA . VAL A 1 353 ? 16.990 1.738 -39.877 1.00 97.50 353 VAL A CA 1
ATOM 2630 C C . VAL A 1 353 ? 18.039 1.028 -40.734 1.00 97.50 353 VAL A C 1
ATOM 2632 O O . VAL A 1 353 ? 19.072 0.609 -40.220 1.00 97.50 353 VAL A O 1
ATOM 2635 N N . ASP A 1 354 ? 17.779 0.922 -42.032 1.00 97.44 354 ASP A N 1
ATOM 2636 C CA . ASP A 1 354 ? 18.779 0.609 -43.050 1.00 97.44 354 ASP A CA 1
ATOM 2637 C C . ASP A 1 354 ? 18.740 1.721 -44.102 1.00 97.44 354 ASP A C 1
ATOM 2639 O O . ASP A 1 354 ? 17.745 1.869 -44.812 1.00 97.44 354 ASP A O 1
ATOM 2643 N N . ASP A 1 355 ? 19.795 2.533 -44.169 1.00 95.38 355 ASP A N 1
ATOM 2644 C CA . ASP A 1 355 ? 19.972 3.599 -45.160 1.00 95.38 355 ASP A CA 1
ATOM 2645 C C . ASP A 1 355 ? 20.944 3.227 -46.300 1.00 95.38 355 ASP A C 1
ATOM 2647 O O . ASP A 1 355 ? 21.332 4.090 -47.089 1.00 95.38 355 ASP A O 1
ATOM 2651 N N . ALA A 1 356 ? 21.338 1.949 -46.377 1.00 95.62 356 ALA A N 1
ATOM 2652 C CA . ALA A 1 356 ? 22.312 1.379 -47.308 1.00 95.62 356 ALA A CA 1
ATOM 2653 C C . ALA A 1 356 ? 23.728 2.009 -47.293 1.00 95.62 356 ALA A C 1
ATOM 2655 O O . ALA A 1 356 ? 24.556 1.687 -48.152 1.00 95.62 356 ALA A O 1
ATOM 2656 N N . THR A 1 357 ? 24.065 2.864 -46.319 1.00 94.00 357 THR A N 1
ATOM 2657 C CA . THR A 1 357 ? 25.390 3.501 -46.231 1.00 94.00 357 THR A CA 1
ATOM 2658 C C . THR A 1 357 ? 26.442 2.518 -45.720 1.00 94.00 357 THR A C 1
ATOM 2660 O O . THR A 1 357 ? 26.456 2.137 -44.552 1.00 94.00 357 THR A O 1
ATOM 2663 N N . VAL A 1 358 ? 27.399 2.141 -46.567 1.00 90.12 358 VAL A N 1
ATOM 2664 C CA . VAL A 1 358 ? 28.521 1.271 -46.172 1.00 90.12 358 VAL A CA 1
ATOM 2665 C C . VAL A 1 358 ? 29.581 2.081 -45.399 1.00 90.12 358 VAL A C 1
ATOM 2667 O O . VAL A 1 358 ? 29.944 3.168 -45.848 1.00 90.12 358 VAL A O 1
ATOM 2670 N N . PRO A 1 359 ? 30.127 1.589 -44.264 1.00 90.62 359 PRO A N 1
ATOM 2671 C CA . PRO A 1 359 ? 29.865 0.297 -43.618 1.00 90.62 359 PRO A CA 1
ATOM 2672 C C . PRO A 1 359 ? 28.798 0.337 -42.503 1.00 90.62 359 PRO A C 1
ATOM 2674 O O . PRO A 1 359 ? 28.631 -0.658 -41.806 1.00 90.62 359 PRO A O 1
ATOM 2677 N N . ASN A 1 360 ? 28.102 1.462 -42.296 1.00 92.44 360 ASN A N 1
ATOM 2678 C CA . ASN A 1 360 ? 27.231 1.695 -41.137 1.00 92.44 360 ASN A CA 1
ATOM 2679 C C . ASN A 1 360 ? 25.768 2.033 -41.529 1.00 92.44 360 ASN A C 1
ATOM 2681 O O . ASN A 1 360 ? 25.320 3.152 -41.257 1.00 92.44 360 ASN A O 1
ATOM 2685 N N . PRO A 1 361 ? 24.999 1.092 -42.115 1.00 95.12 361 PRO A N 1
ATOM 2686 C CA . PRO A 1 361 ? 23.656 1.361 -42.655 1.00 95.12 361 PRO A CA 1
ATOM 2687 C C . PRO A 1 361 ? 22.623 1.753 -41.585 1.00 95.12 361 PRO A C 1
ATOM 2689 O O . PRO A 1 361 ? 21.604 2.380 -41.867 1.00 95.12 361 PRO A O 1
ATOM 2692 N N . THR A 1 362 ? 22.896 1.413 -40.325 1.00 96.50 362 THR A N 1
ATOM 2693 C CA . THR A 1 362 ? 22.042 1.690 -39.164 1.00 96.50 362 THR A CA 1
ATOM 2694 C C . THR A 1 362 ? 22.178 3.108 -38.611 1.00 96.50 362 THR A C 1
ATOM 2696 O O . THR A 1 362 ? 21.554 3.438 -37.600 1.00 96.50 362 THR A O 1
ATOM 2699 N N . GLN A 1 363 ? 22.980 3.972 -39.245 1.00 95.88 363 GLN A N 1
ATOM 2700 C CA . GLN A 1 363 ? 23.140 5.356 -38.802 1.00 95.88 363 GLN A CA 1
ATOM 2701 C C . GLN A 1 363 ? 22.033 6.295 -39.299 1.00 95.88 363 GLN A C 1
ATOM 2703 O O . GLN A 1 363 ? 21.865 7.341 -38.677 1.00 95.88 363 GLN A O 1
ATOM 2708 N N . GLY A 1 364 ? 21.267 5.973 -40.345 1.00 94.94 364 GLY A N 1
ATOM 2709 C CA . GLY A 1 364 ? 20.160 6.825 -40.811 1.00 94.94 364 GLY A CA 1
ATOM 2710 C C . GLY A 1 364 ? 20.599 8.221 -41.275 1.00 94.94 364 GLY A C 1
ATOM 2711 O O . GLY A 1 364 ? 19.914 9.210 -41.030 1.00 94.94 364 GLY A O 1
ATOM 2712 N N . CYS A 1 365 ? 21.777 8.326 -41.882 1.00 95.56 365 CYS A N 1
ATOM 2713 C CA . CYS A 1 365 ? 22.292 9.553 -42.478 1.00 95.56 365 CYS A CA 1
ATOM 2714 C C . CYS A 1 365 ? 21.666 9.857 -43.848 1.00 95.56 365 CYS A C 1
ATOM 2716 O O . CYS A 1 365 ? 21.673 11.019 -44.262 1.00 95.56 365 CYS A O 1
ATOM 2718 N N . SER A 1 366 ? 21.090 8.842 -44.497 1.00 95.62 366 SER A N 1
ATOM 2719 C CA . SER A 1 366 ? 20.306 8.938 -45.736 1.00 95.62 366 SER A CA 1
ATOM 2720 C C . SER A 1 366 ? 18.855 8.458 -45.515 1.00 95.62 366 SER A C 1
ATOM 2722 O O . SER A 1 366 ? 18.564 7.846 -44.483 1.00 95.62 366 SER A O 1
ATOM 2724 N N . PRO A 1 367 ? 17.920 8.703 -46.458 1.00 97.38 367 PRO A N 1
ATOM 2725 C CA . PRO A 1 367 ? 16.583 8.108 -46.417 1.00 97.38 367 PRO A CA 1
ATOM 2726 C C . PRO A 1 367 ? 16.623 6.563 -46.346 1.00 97.38 367 PRO A C 1
ATOM 2728 O O . PRO A 1 367 ? 17.293 5.953 -47.180 1.00 97.38 367 PRO A O 1
ATOM 2731 N N . PRO A 1 368 ? 15.909 5.916 -45.398 1.00 97.38 368 PRO A N 1
ATOM 2732 C CA . PRO A 1 368 ? 15.923 4.465 -45.246 1.00 97.38 368 PRO A CA 1
ATOM 2733 C C . PRO A 1 368 ? 15.408 3.715 -46.478 1.00 97.38 368 PRO A C 1
ATOM 2735 O O . PRO A 1 368 ? 14.297 3.968 -46.950 1.00 97.38 368 PRO A O 1
ATOM 2738 N N . VAL A 1 369 ? 16.159 2.711 -46.933 1.00 98.06 369 VAL A N 1
ATOM 2739 C CA . VAL A 1 369 ? 15.711 1.776 -47.975 1.00 98.06 369 VAL A CA 1
ATOM 2740 C C . VAL A 1 369 ? 14.669 0.787 -47.440 1.00 98.06 369 VAL A C 1
ATOM 2742 O O . VAL A 1 369 ? 13.853 0.268 -48.199 1.00 98.06 369 VAL A O 1
ATOM 2745 N N . ASN A 1 370 ? 14.633 0.566 -46.120 1.00 97.81 370 ASN A N 1
ATOM 2746 C CA . ASN A 1 370 ? 13.701 -0.346 -45.457 1.00 97.81 370 ASN A CA 1
ATOM 2747 C C . ASN A 1 370 ? 12.421 0.323 -44.914 1.00 97.81 370 ASN A C 1
ATOM 2749 O O . ASN A 1 370 ? 11.798 -0.196 -43.988 1.00 97.81 370 ASN A O 1
ATOM 2753 N N . ALA A 1 371 ? 11.976 1.442 -45.500 1.00 96.44 371 ALA A N 1
ATOM 2754 C CA . ALA A 1 371 ? 10.825 2.215 -45.011 1.00 96.44 371 ALA A CA 1
ATOM 2755 C C . ALA A 1 371 ? 9.540 1.386 -44.775 1.00 96.44 371 ALA A C 1
ATOM 2757 O O . ALA A 1 371 ? 8.847 1.579 -43.777 1.00 96.44 371 ALA A O 1
ATOM 2758 N N . ALA A 1 372 ? 9.263 0.384 -45.618 1.00 96.31 372 ALA A N 1
ATOM 2759 C CA . ALA A 1 372 ? 8.125 -0.525 -45.439 1.00 96.31 372 ALA A CA 1
ATOM 2760 C C . ALA A 1 372 ? 8.165 -1.335 -44.120 1.00 96.31 372 ALA A C 1
ATOM 2762 O O . ALA A 1 372 ? 7.120 -1.750 -43.626 1.00 96.31 372 ALA A O 1
ATOM 2763 N N . GLN A 1 373 ? 9.352 -1.552 -43.541 1.00 97.00 373 GLN A N 1
ATOM 2764 C CA . GLN A 1 373 ? 9.537 -2.209 -42.243 1.00 97.00 373 GLN A CA 1
ATOM 2765 C C . GLN A 1 373 ? 9.428 -1.226 -41.066 1.00 97.00 373 GLN A C 1
ATOM 2767 O O . GLN A 1 373 ? 9.054 -1.640 -39.971 1.00 97.00 373 GLN A O 1
ATOM 2772 N N . LEU A 1 374 ? 9.747 0.056 -41.282 1.00 97.81 374 LEU A N 1
ATOM 2773 C CA . LEU A 1 374 ? 9.721 1.115 -40.263 1.00 97.81 374 LEU A CA 1
ATOM 2774 C C . LEU A 1 374 ? 8.314 1.689 -40.030 1.00 97.81 374 LEU A C 1
ATOM 2776 O O . LEU A 1 374 ? 8.019 2.160 -38.930 1.00 97.81 374 LEU A O 1
ATOM 2780 N N . SER A 1 375 ? 7.437 1.623 -41.034 1.00 97.56 375 SER A N 1
ATOM 2781 C CA . SER A 1 375 ? 6.068 2.142 -40.959 1.00 97.56 375 SER A CA 1
ATOM 2782 C C . SER A 1 375 ? 5.282 1.564 -39.770 1.00 97.56 375 SER A C 1
ATOM 2784 O O . SER A 1 375 ? 5.032 0.358 -39.680 1.00 97.56 375 SER A O 1
ATOM 2786 N N . GLY A 1 376 ? 4.866 2.432 -38.844 1.00 96.75 376 GLY A N 1
ATOM 2787 C CA . GLY A 1 376 ? 4.151 2.050 -37.622 1.00 96.75 376 GLY A CA 1
ATOM 2788 C C . GLY A 1 376 ? 5.011 1.323 -36.578 1.00 96.75 376 GLY A C 1
ATOM 2789 O O . GLY A 1 376 ? 4.460 0.626 -35.723 1.00 96.75 376 GLY A O 1
ATOM 2790 N N . LYS A 1 377 ? 6.344 1.439 -36.649 1.00 98.06 377 LYS A N 1
ATOM 2791 C CA . LYS A 1 377 ? 7.312 0.844 -35.709 1.00 98.06 377 LYS A CA 1
ATOM 2792 C C . LYS A 1 377 ? 8.117 1.905 -34.960 1.00 98.06 377 LYS A C 1
ATOM 2794 O O . LYS A 1 377 ? 8.081 3.089 -35.296 1.00 98.06 377 LYS A O 1
ATOM 2799 N N . ILE A 1 378 ? 8.841 1.466 -33.932 1.00 98.44 378 ILE A N 1
ATOM 2800 C CA . ILE A 1 378 ? 9.879 2.279 -33.294 1.00 98.44 378 ILE A CA 1
ATOM 2801 C C . ILE A 1 378 ? 11.170 2.066 -34.086 1.00 98.44 378 ILE A C 1
ATOM 2803 O O . ILE A 1 378 ? 11.659 0.939 -34.186 1.00 98.44 378 ILE A O 1
ATOM 2807 N N . ALA A 1 379 ? 11.711 3.137 -34.662 1.00 98.44 379 ALA A N 1
ATOM 2808 C CA . ALA A 1 379 ? 12.975 3.077 -35.380 1.00 98.44 379 ALA A CA 1
ATOM 2809 C C . ALA A 1 379 ? 14.144 3.019 -34.392 1.00 98.44 379 ALA A C 1
ATOM 2811 O O . ALA A 1 379 ? 14.230 3.826 -33.463 1.00 98.44 379 ALA A O 1
ATOM 2812 N N . LEU A 1 380 ? 15.049 2.072 -34.613 1.00 98.38 380 LEU A N 1
ATOM 2813 C CA . LEU A 1 380 ? 16.294 1.920 -33.872 1.00 98.38 380 LEU A CA 1
ATOM 2814 C C . LEU A 1 380 ? 17.447 2.459 -34.723 1.00 98.38 380 LEU A C 1
ATOM 2816 O O . LEU A 1 380 ? 17.587 2.080 -35.888 1.00 98.38 380 LEU A O 1
ATOM 2820 N N . ILE A 1 381 ? 18.250 3.364 -34.164 1.00 98.25 381 ILE A N 1
ATOM 2821 C CA . ILE A 1 381 ? 19.288 4.092 -34.911 1.00 98.25 381 ILE A CA 1
ATOM 2822 C C . ILE A 1 381 ? 20.582 4.139 -34.105 1.00 98.25 381 ILE A C 1
ATOM 2824 O O . ILE A 1 381 ? 20.560 4.456 -32.920 1.00 98.25 381 ILE A O 1
ATOM 2828 N N . ASP A 1 382 ? 21.727 3.912 -34.741 1.00 96.81 382 ASP A N 1
ATOM 2829 C CA . ASP A 1 382 ? 23.021 4.134 -34.096 1.00 96.81 382 ASP A CA 1
ATOM 2830 C C . ASP A 1 382 ? 23.449 5.604 -34.163 1.00 96.81 382 ASP A C 1
ATOM 2832 O O . ASP A 1 382 ? 23.387 6.272 -35.209 1.00 96.81 382 ASP A O 1
ATOM 2836 N N . ARG A 1 383 ? 23.969 6.120 -33.046 1.00 95.50 383 ARG A N 1
ATOM 2837 C CA . ARG A 1 383 ? 24.732 7.369 -33.040 1.00 95.50 383 ARG A CA 1
ATOM 2838 C C . ARG A 1 383 ? 25.946 7.225 -33.962 1.00 95.50 383 ARG A C 1
ATOM 2840 O O . ARG A 1 383 ? 26.612 6.196 -34.001 1.00 95.50 383 ARG A O 1
ATOM 2847 N N . GLY A 1 384 ? 26.229 8.277 -34.722 1.00 91.75 384 GLY A N 1
ATOM 2848 C CA . GLY A 1 384 ? 27.226 8.240 -35.784 1.00 91.75 384 GLY A CA 1
ATOM 2849 C C . GLY A 1 384 ? 27.580 9.631 -36.287 1.00 91.75 384 GLY A C 1
ATOM 2850 O O . GLY A 1 384 ? 27.474 10.594 -35.533 1.00 91.75 384 GLY A O 1
ATOM 2851 N N . VAL A 1 385 ? 27.985 9.728 -37.554 1.00 88.06 385 VAL A N 1
ATOM 2852 C CA . VAL A 1 385 ? 28.606 10.947 -38.110 1.00 88.06 385 VAL A CA 1
ATOM 2853 C C . VAL A 1 385 ? 27.622 12.077 -38.447 1.00 88.06 385 VAL A C 1
ATOM 2855 O O . VAL A 1 385 ? 28.003 13.243 -38.431 1.00 88.06 385 VAL A O 1
ATOM 2858 N N . CYS A 1 386 ? 26.361 11.752 -38.740 1.00 91.88 386 CYS A N 1
ATOM 2859 C CA . CYS A 1 386 ? 25.321 12.720 -39.105 1.00 91.88 386 CYS A CA 1
ATOM 2860 C C . CYS A 1 386 ? 24.512 13.246 -37.901 1.00 91.88 386 CYS A C 1
ATOM 2862 O O . CYS A 1 386 ? 24.458 12.626 -36.837 1.00 91.88 386 CYS A O 1
ATOM 2864 N N . ASN A 1 387 ? 23.853 14.396 -38.086 1.00 94.69 387 ASN A N 1
ATOM 2865 C CA . ASN A 1 387 ? 23.119 15.109 -37.036 1.00 94.69 387 ASN A CA 1
ATOM 2866 C C . ASN A 1 387 ? 21.905 14.318 -36.500 1.00 94.69 387 ASN A C 1
ATOM 2868 O O . ASN A 1 387 ? 21.162 13.708 -37.267 1.00 94.69 387 ASN A O 1
ATOM 2872 N N . PHE A 1 388 ? 21.657 14.396 -35.187 1.00 96.81 388 PHE A N 1
ATOM 2873 C CA . PHE A 1 388 ? 20.551 13.710 -34.507 1.00 96.81 388 PHE A CA 1
ATOM 2874 C C . PHE A 1 388 ? 19.174 13.967 -35.139 1.00 96.81 388 PHE A C 1
ATOM 2876 O O . PHE A 1 388 ? 18.431 13.021 -35.389 1.00 96.81 388 PHE A O 1
ATOM 2883 N N . SER A 1 389 ? 18.851 15.230 -35.435 1.00 96.88 389 SER A N 1
ATOM 2884 C CA . SER A 1 389 ? 17.553 15.604 -36.010 1.00 96.88 389 SER A CA 1
ATOM 2885 C C . SER A 1 389 ? 17.361 15.060 -37.431 1.00 96.88 389 SER A C 1
ATOM 2887 O O . SER A 1 389 ? 16.274 14.607 -37.768 1.00 96.88 389 SER A O 1
ATOM 2889 N N . GLN A 1 390 ? 18.420 15.008 -38.245 1.00 96.94 390 GLN A N 1
ATOM 2890 C CA . GLN A 1 390 ? 18.372 14.453 -39.604 1.00 96.94 390 GLN A CA 1
ATOM 2891 C C . GLN A 1 390 ? 18.022 12.956 -39.594 1.00 96.94 390 GLN A C 1
ATOM 2893 O O . GLN A 1 390 ? 17.143 12.525 -40.338 1.00 96.94 390 GLN A O 1
ATOM 2898 N N . LYS A 1 391 ? 18.645 12.186 -38.690 1.00 97.69 391 LYS A N 1
ATOM 2899 C CA . LYS A 1 391 ? 18.367 10.750 -38.502 1.00 97.69 391 LYS A CA 1
ATOM 2900 C C . LYS A 1 391 ? 16.893 10.486 -38.195 1.00 97.69 391 LYS A C 1
ATOM 2902 O O . LYS A 1 391 ? 16.240 9.650 -38.815 1.00 97.69 391 LYS A O 1
ATOM 2907 N N . VAL A 1 392 ? 16.375 11.230 -37.220 1.00 98.06 392 VAL A N 1
ATOM 2908 C CA . VAL A 1 392 ? 15.001 11.104 -36.726 1.00 98.06 392 VAL A CA 1
ATOM 2909 C C . VAL A 1 392 ? 13.998 11.571 -37.779 1.00 98.06 392 VAL A C 1
AT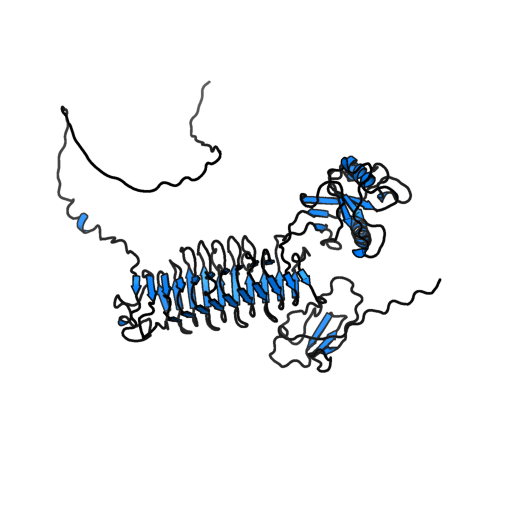OM 2911 O O . VAL A 1 392 ? 12.978 10.918 -37.979 1.00 98.06 392 VAL A O 1
ATOM 2914 N N . TYR A 1 393 ? 14.311 12.650 -38.499 1.00 98.06 393 TYR A N 1
ATOM 2915 C CA . TYR A 1 393 ? 13.503 13.138 -39.610 1.00 98.06 393 TYR A CA 1
ATOM 2916 C C . TYR A 1 393 ? 13.319 12.069 -40.691 1.00 98.06 393 TYR A C 1
ATOM 2918 O O . TYR A 1 393 ? 12.182 11.794 -41.069 1.00 98.06 393 TYR A O 1
ATOM 2926 N N . TYR A 1 394 ? 14.388 11.408 -41.149 1.00 98.25 394 TYR A N 1
ATOM 2927 C CA . TYR A 1 394 ? 14.246 10.361 -42.163 1.00 98.25 394 TYR A CA 1
ATOM 2928 C C . TYR A 1 394 ? 13.498 9.122 -41.655 1.00 98.25 394 TYR A C 1
ATOM 2930 O O . TYR A 1 394 ? 12.688 8.565 -42.396 1.00 98.25 394 TYR A O 1
ATOM 2938 N N . ALA A 1 395 ? 13.690 8.722 -40.394 1.00 98.38 395 ALA A N 1
ATOM 2939 C CA . ALA A 1 395 ? 12.883 7.665 -39.782 1.00 98.38 395 ALA A CA 1
ATOM 2940 C C . ALA A 1 395 ? 11.387 8.039 -39.729 1.00 98.38 395 ALA A C 1
ATOM 2942 O O . ALA A 1 395 ? 10.531 7.209 -40.035 1.00 98.38 395 ALA A O 1
ATOM 2943 N N . GLN A 1 396 ? 11.064 9.299 -39.420 1.00 98.38 396 GLN A N 1
ATOM 2944 C CA . GLN A 1 396 ? 9.695 9.814 -39.450 1.00 98.38 396 GLN A CA 1
ATOM 2945 C C . GLN A 1 396 ? 9.109 9.830 -40.871 1.00 98.38 396 GLN A C 1
ATOM 2947 O O . GLN A 1 396 ? 7.968 9.413 -41.054 1.00 98.38 396 GLN A O 1
ATOM 2952 N N . GLN A 1 397 ? 9.875 10.249 -41.890 1.00 98.06 397 GLN A N 1
ATOM 2953 C CA . GLN A 1 397 ? 9.429 10.184 -43.294 1.00 98.06 397 GLN A CA 1
ATOM 2954 C C . GLN A 1 397 ? 9.209 8.736 -43.768 1.00 98.06 397 GLN A C 1
ATOM 2956 O O . GLN A 1 397 ? 8.338 8.483 -44.595 1.00 98.06 397 GLN A O 1
ATOM 2961 N N . ALA A 1 398 ? 9.941 7.773 -43.200 1.00 97.88 398 ALA A N 1
ATOM 2962 C CA . ALA A 1 398 ? 9.723 6.340 -43.394 1.00 97.88 398 ALA A CA 1
ATOM 2963 C C . ALA A 1 398 ? 8.517 5.770 -42.604 1.00 97.88 398 ALA A C 1
ATOM 2965 O O . ALA A 1 398 ? 8.269 4.565 -42.641 1.00 97.88 398 ALA A O 1
ATOM 2966 N N . GLY A 1 399 ? 7.759 6.611 -41.891 1.00 97.62 399 GLY A N 1
ATOM 2967 C CA . GLY A 1 399 ? 6.555 6.222 -41.154 1.00 97.62 399 GLY A CA 1
ATOM 2968 C C . GLY A 1 399 ? 6.804 5.659 -39.752 1.00 97.62 399 GLY A C 1
ATOM 2969 O O . GLY A 1 399 ? 5.880 5.088 -39.166 1.00 97.62 399 GLY A O 1
ATOM 2970 N N . ALA A 1 400 ? 8.014 5.795 -39.197 1.00 98.31 400 ALA A N 1
ATOM 2971 C CA . ALA A 1 400 ? 8.265 5.444 -37.801 1.00 98.31 400 ALA A CA 1
ATOM 2972 C C . ALA A 1 400 ? 7.440 6.335 -36.860 1.00 98.31 400 ALA A C 1
ATOM 2974 O O . ALA A 1 400 ? 7.276 7.531 -37.095 1.00 98.31 400 ALA A O 1
ATOM 2975 N N . ILE A 1 401 ? 6.944 5.749 -35.770 1.00 96.69 401 ILE A N 1
ATOM 2976 C CA . ILE A 1 401 ? 6.066 6.413 -34.787 1.00 96.69 401 ILE A CA 1
ATOM 2977 C C . ILE A 1 401 ? 6.790 6.786 -33.482 1.00 96.69 401 ILE A C 1
ATOM 2979 O O . ILE A 1 401 ? 6.192 7.358 -32.575 1.00 96.69 401 ILE A O 1
ATOM 2983 N N . GLY A 1 402 ? 8.088 6.496 -33.406 1.00 96.75 402 GLY A N 1
ATOM 2984 C CA . GLY A 1 402 ? 9.013 6.889 -32.344 1.00 96.75 402 GLY A CA 1
ATOM 2985 C C . GLY A 1 402 ? 10.437 6.454 -32.694 1.00 96.75 402 GLY A C 1
ATOM 2986 O O . GLY A 1 402 ? 10.618 5.582 -33.548 1.00 96.75 402 GLY A O 1
ATOM 2987 N N . VAL A 1 403 ? 11.442 7.047 -32.050 1.00 98.00 403 VAL A N 1
ATOM 2988 C CA . VAL A 1 403 ? 12.859 6.710 -32.263 1.00 98.00 403 VAL A CA 1
ATOM 2989 C C . VAL A 1 403 ? 13.559 6.395 -30.948 1.00 98.00 403 VAL A C 1
ATOM 2991 O O . VAL A 1 403 ? 13.479 7.162 -29.988 1.00 98.00 403 VAL A O 1
ATOM 2994 N N . ILE A 1 404 ? 14.313 5.296 -30.949 1.00 97.62 404 ILE A N 1
ATOM 2995 C CA . ILE A 1 404 ? 15.319 4.983 -29.936 1.00 97.62 404 ILE A CA 1
ATOM 2996 C C . ILE A 1 404 ? 16.688 5.038 -30.611 1.00 97.62 404 ILE A C 1
ATOM 2998 O O . ILE A 1 404 ? 16.968 4.292 -31.550 1.00 97.62 404 ILE A O 1
ATOM 3002 N N . MET A 1 405 ? 17.549 5.929 -30.130 1.00 97.50 405 MET A N 1
ATOM 3003 C CA . MET A 1 405 ? 18.923 6.045 -30.596 1.00 97.50 405 MET A CA 1
ATOM 3004 C C . MET A 1 405 ? 19.879 5.357 -29.625 1.00 97.50 405 MET A C 1
ATOM 3006 O O . MET A 1 405 ? 19.813 5.590 -28.424 1.00 97.50 405 MET A O 1
ATOM 3010 N N . PHE A 1 406 ? 20.804 4.547 -30.120 1.00 96.25 406 PHE A N 1
ATOM 3011 C CA . PHE A 1 406 ? 21.847 3.948 -29.293 1.00 96.25 406 PHE A CA 1
ATOM 3012 C C . PHE A 1 406 ? 23.100 4.813 -29.311 1.00 96.25 406 PHE A C 1
ATOM 3014 O O . PHE A 1 406 ? 23.576 5.219 -30.375 1.00 96.25 406 PHE A O 1
ATOM 3021 N N . ASN A 1 407 ? 23.646 5.107 -28.133 1.00 93.62 407 ASN A N 1
ATOM 3022 C CA . ASN A 1 407 ? 24.942 5.763 -28.035 1.00 93.62 407 ASN A CA 1
ATOM 3023 C C . ASN A 1 407 ? 26.047 4.871 -28.629 1.00 93.62 407 ASN A C 1
ATOM 3025 O O . ASN A 1 407 ? 25.966 3.648 -28.572 1.00 93.62 407 ASN A O 1
ATOM 3029 N N . ASN A 1 408 ? 27.103 5.477 -29.173 1.00 91.88 408 ASN A N 1
ATOM 3030 C CA . ASN A 1 408 ? 28.215 4.764 -29.813 1.00 91.88 408 ASN A CA 1
ATOM 3031 C C . ASN A 1 408 ? 29.485 4.687 -28.948 1.00 91.88 408 ASN A C 1
ATOM 3033 O O . ASN A 1 408 ? 30.525 4.247 -29.431 1.00 91.88 408 ASN A O 1
ATOM 3037 N N . VAL A 1 409 ? 29.411 5.120 -27.686 1.00 89.00 409 VAL A N 1
ATOM 3038 C CA . VAL A 1 409 ? 30.514 5.048 -26.721 1.00 89.00 409 VAL A CA 1
ATOM 3039 C C . VAL A 1 409 ? 30.061 4.236 -25.512 1.00 89.00 409 VAL A C 1
ATOM 3041 O O . VAL A 1 409 ? 29.021 4.534 -24.919 1.00 89.00 409 VAL A O 1
ATOM 3044 N N . ALA A 1 410 ? 30.842 3.212 -25.171 1.00 81.00 410 ALA A N 1
ATOM 3045 C CA . ALA A 1 410 ? 30.647 2.396 -23.977 1.00 81.00 410 ALA A CA 1
ATOM 3046 C C . ALA A 1 410 ? 30.998 3.178 -22.700 1.00 81.00 410 ALA A C 1
ATOM 3048 O O . ALA A 1 410 ? 31.833 4.082 -22.721 1.00 81.00 410 ALA A O 1
ATOM 3049 N N . GLY A 1 411 ? 30.374 2.805 -21.586 1.00 71.00 411 GLY A N 1
ATOM 3050 C CA . GLY A 1 411 ? 30.490 3.488 -20.295 1.00 71.00 411 GLY A CA 1
ATOM 3051 C C . GLY A 1 411 ? 29.160 3.667 -19.558 1.00 71.00 411 GLY A C 1
ATOM 3052 O O . GLY A 1 411 ? 29.106 4.438 -18.602 1.00 71.00 411 GLY A O 1
ATOM 3053 N N . GLY A 1 412 ? 28.094 2.981 -19.986 1.00 70.50 412 GLY A N 1
ATOM 3054 C CA . GLY A 1 412 ? 26.795 3.011 -19.317 1.00 70.50 412 GLY A CA 1
ATOM 3055 C C . GLY A 1 412 ? 26.142 4.397 -19.278 1.00 70.50 412 GLY A C 1
ATOM 3056 O O . GLY A 1 412 ? 26.262 5.199 -20.206 1.00 70.50 412 GLY A O 1
ATOM 3057 N N . GLU A 1 413 ? 25.412 4.666 -18.195 1.00 68.19 413 GLU A N 1
ATOM 3058 C CA . GLU A 1 413 ? 24.561 5.855 -18.045 1.00 68.19 413 GLU A CA 1
ATOM 3059 C C . GLU A 1 413 ? 25.345 7.172 -18.067 1.00 68.19 413 GLU A C 1
ATOM 3061 O O . GLU A 1 413 ? 24.874 8.154 -18.635 1.00 68.19 413 GLU A O 1
ATOM 3066 N N . SER A 1 414 ? 26.577 7.184 -17.544 1.00 66.12 414 SER A N 1
ATOM 3067 C CA . SER A 1 414 ? 27.458 8.362 -17.550 1.00 66.12 414 SER A CA 1
ATOM 3068 C C . SER A 1 414 ? 27.841 8.844 -18.956 1.00 66.12 414 SER A C 1
ATOM 3070 O O . SER A 1 414 ? 28.352 9.952 -19.095 1.00 66.12 414 SER A O 1
ATOM 3072 N N . MET A 1 415 ? 27.598 8.030 -19.991 1.00 77.81 415 MET A N 1
ATOM 3073 C CA . MET A 1 415 ? 27.855 8.364 -21.395 1.00 77.81 415 MET A CA 1
ATOM 3074 C C . MET A 1 415 ? 26.584 8.689 -22.196 1.00 77.81 415 MET A C 1
ATOM 3076 O O . MET A 1 415 ? 26.681 8.935 -23.403 1.00 77.81 415 MET A O 1
ATOM 3080 N N . LEU A 1 416 ? 25.401 8.714 -21.564 1.00 79.69 416 LEU A N 1
ATOM 3081 C CA . LEU A 1 416 ? 24.181 9.228 -22.190 1.00 79.69 416 LEU A CA 1
ATOM 3082 C C . LEU A 1 416 ? 24.354 10.714 -22.528 1.00 79.69 416 LEU A C 1
ATOM 3084 O O . LEU A 1 416 ? 24.790 11.508 -21.698 1.00 79.69 416 LEU A O 1
ATOM 3088 N N . VAL A 1 417 ? 23.973 11.104 -23.746 1.00 82.06 417 VAL A N 1
ATOM 3089 C CA . VAL A 1 417 ? 23.985 12.509 -24.171 1.00 82.06 417 VAL A CA 1
ATOM 3090 C C . VAL A 1 417 ? 22.580 12.980 -24.514 1.00 82.06 417 VAL A C 1
ATOM 3092 O O . VAL A 1 417 ? 21.822 12.292 -25.195 1.00 82.06 417 VAL A O 1
ATOM 3095 N N . THR A 1 418 ? 22.235 14.187 -24.075 1.00 85.56 418 THR A N 1
ATOM 3096 C CA . THR A 1 418 ? 21.037 14.881 -24.552 1.00 85.56 418 THR A CA 1
ATOM 3097 C C . THR A 1 418 ? 21.216 15.220 -26.029 1.00 85.56 418 THR A C 1
ATOM 3099 O O . THR A 1 418 ? 22.181 15.886 -26.414 1.00 85.56 418 THR A O 1
ATOM 3102 N N . MET A 1 419 ? 20.303 14.750 -26.879 1.00 91.31 419 MET A N 1
ATOM 3103 C CA . MET A 1 419 ? 20.389 14.993 -28.319 1.00 91.31 419 MET A CA 1
ATOM 3104 C C . MET A 1 419 ? 20.036 16.451 -28.620 1.00 91.31 419 MET A C 1
ATOM 3106 O O . MET A 1 419 ? 18.883 16.869 -28.490 1.00 91.31 419 MET A O 1
ATOM 3110 N N . ALA A 1 420 ? 21.048 17.219 -29.022 1.00 88.19 420 ALA A N 1
ATOM 3111 C CA . ALA A 1 420 ? 20.895 18.609 -29.427 1.00 88.19 420 ALA A CA 1
ATOM 3112 C C . ALA A 1 420 ? 20.060 18.734 -30.721 1.00 88.19 420 ALA A C 1
ATOM 3114 O O . ALA A 1 420 ? 20.168 17.868 -31.599 1.00 88.19 420 ALA A O 1
ATOM 3115 N N . PRO A 1 421 ? 19.259 19.807 -30.869 1.00 88.81 421 PRO A N 1
ATOM 3116 C CA . PRO A 1 421 ? 18.538 20.083 -32.106 1.00 88.81 421 PRO A CA 1
ATOM 3117 C C . PRO A 1 421 ? 19.498 20.355 -33.275 1.00 88.81 421 PRO A C 1
ATOM 3119 O O . PRO A 1 421 ? 20.676 20.672 -33.102 1.00 88.81 421 PRO A O 1
ATOM 3122 N N . GLY A 1 422 ? 18.974 20.239 -34.490 1.00 91.44 422 GLY A N 1
ATOM 3123 C CA . GLY A 1 422 ? 19.657 20.586 -35.733 1.00 91.44 422 GLY A CA 1
ATOM 3124 C C . GLY A 1 422 ? 18.650 21.040 -36.786 1.00 91.44 422 GLY A C 1
ATOM 3125 O O . GLY A 1 422 ? 17.491 21.286 -36.463 1.00 91.44 422 GLY A O 1
ATOM 3126 N N . ALA A 1 423 ? 19.075 21.122 -38.048 1.00 93.94 423 ALA A N 1
ATOM 3127 C CA . ALA A 1 423 ? 18.299 21.731 -39.138 1.00 93.94 423 ALA A CA 1
ATOM 3128 C C . ALA A 1 423 ? 16.901 21.122 -39.394 1.00 93.94 423 ALA A C 1
ATOM 3130 O O . ALA A 1 423 ? 16.072 21.764 -40.033 1.00 93.94 423 ALA A O 1
ATOM 3131 N N . PHE A 1 424 ? 16.626 19.908 -38.903 1.00 94.94 424 PHE A N 1
ATOM 3132 C CA . PHE A 1 424 ? 15.330 19.238 -39.057 1.00 94.94 424 PHE A CA 1
ATOM 3133 C C . PHE A 1 424 ? 14.496 19.193 -37.764 1.00 94.94 424 PHE A C 1
ATOM 3135 O O . PHE A 1 424 ? 13.417 18.608 -37.775 1.00 94.94 424 PHE A O 1
ATOM 3142 N N . ALA A 1 425 ? 14.966 19.786 -36.658 1.00 93.06 425 ALA A N 1
ATOM 3143 C CA . ALA A 1 425 ? 14.332 19.672 -35.338 1.00 93.06 425 ALA A CA 1
ATOM 3144 C C . ALA A 1 425 ? 12.846 20.073 -35.337 1.00 93.06 425 ALA A C 1
ATOM 3146 O O . ALA A 1 425 ? 12.014 19.318 -34.837 1.00 93.06 425 ALA A O 1
ATOM 3147 N N . ASP A 1 426 ? 12.513 21.198 -35.973 1.00 94.06 426 ASP A N 1
ATOM 3148 C CA . ASP A 1 426 ? 11.152 21.758 -36.018 1.00 94.06 426 ASP A CA 1
ATOM 3149 C C . ASP A 1 426 ? 10.173 20.942 -36.885 1.00 94.06 426 ASP A C 1
ATOM 3151 O O . ASP A 1 426 ? 8.968 21.182 -36.867 1.00 94.06 426 ASP A O 1
ATOM 3155 N N . GLN A 1 427 ? 10.677 19.972 -37.656 1.00 96.19 427 GLN A N 1
ATOM 3156 C CA . GLN A 1 427 ? 9.877 19.092 -38.518 1.00 96.19 427 GLN A CA 1
ATOM 3157 C C . GLN A 1 427 ? 9.563 17.741 -37.851 1.00 96.19 427 GLN A C 1
ATOM 3159 O O . GLN A 1 427 ? 8.866 16.909 -38.436 1.00 96.19 427 GLN A O 1
ATOM 3164 N N . ILE A 1 428 ? 10.091 17.493 -36.649 1.00 97.12 428 ILE A N 1
ATOM 3165 C CA . ILE A 1 428 ? 9.941 16.225 -35.932 1.00 97.12 428 ILE A CA 1
ATOM 3166 C C . ILE A 1 428 ? 8.770 16.328 -34.955 1.00 97.12 428 ILE A C 1
ATOM 3168 O O . ILE A 1 428 ? 8.719 17.215 -34.108 1.00 97.12 428 ILE A O 1
ATOM 3172 N N . THR A 1 429 ? 7.847 15.376 -35.043 1.00 95.19 429 THR A N 1
ATOM 3173 C CA . THR A 1 429 ? 6.647 15.265 -34.204 1.00 95.19 429 THR A CA 1
ATOM 3174 C C . THR A 1 429 ? 6.556 13.929 -33.464 1.00 95.19 429 THR A C 1
ATOM 3176 O O . THR A 1 429 ? 5.637 13.742 -32.673 1.00 95.19 429 THR A O 1
ATOM 3179 N N . ILE A 1 430 ? 7.503 13.008 -33.673 1.00 95.69 430 ILE A N 1
ATOM 3180 C CA . ILE A 1 430 ? 7.573 11.718 -32.967 1.00 95.69 430 ILE A CA 1
ATOM 3181 C C . ILE A 1 430 ? 8.471 11.789 -31.715 1.00 95.69 430 ILE A C 1
ATOM 3183 O O . ILE A 1 430 ? 9.406 12.597 -31.676 1.00 95.69 430 ILE A O 1
ATOM 3187 N N . PRO A 1 431 ? 8.210 10.979 -30.668 1.00 94.38 431 PRO A N 1
ATOM 3188 C CA . PRO A 1 431 ? 9.064 10.916 -29.482 1.00 94.38 431 PRO A CA 1
ATOM 3189 C C . PRO A 1 431 ? 10.444 10.357 -29.837 1.00 94.38 431 PRO A C 1
ATOM 3191 O O . PRO A 1 431 ? 10.557 9.403 -30.609 1.00 94.38 431 PRO A O 1
ATOM 3194 N N . THR A 1 432 ? 11.492 10.934 -29.249 1.00 94.94 432 THR A N 1
ATOM 3195 C CA . THR A 1 432 ? 12.883 10.530 -29.493 1.00 94.94 432 THR A CA 1
ATOM 3196 C C . THR A 1 432 ? 13.657 10.435 -28.181 1.00 94.94 432 THR A C 1
ATOM 3198 O O . THR A 1 432 ? 13.717 11.397 -27.412 1.00 94.94 432 THR A O 1
ATOM 3201 N N . VAL A 1 433 ? 14.279 9.279 -27.947 1.00 94.19 433 VAL A N 1
ATOM 3202 C CA . VAL A 1 433 ? 15.084 8.972 -26.753 1.00 94.19 433 VAL A CA 1
ATOM 3203 C C . VAL A 1 433 ? 16.415 8.328 -27.138 1.00 94.19 433 VAL A C 1
ATOM 3205 O O . VAL A 1 433 ? 16.525 7.705 -28.191 1.00 94.19 433 VAL A O 1
ATOM 3208 N N . MET A 1 434 ? 17.430 8.474 -26.289 1.00 93.50 434 MET A N 1
ATOM 3209 C CA . MET A 1 434 ? 18.722 7.804 -26.413 1.00 93.50 434 MET A CA 1
ATOM 3210 C C . MET A 1 434 ? 18.910 6.785 -25.294 1.00 93.50 434 MET A C 1
ATOM 3212 O O . MET A 1 434 ? 18.770 7.142 -24.129 1.00 93.50 434 MET A O 1
ATOM 3216 N N . LEU A 1 435 ? 19.307 5.566 -25.654 1.00 91.19 435 LEU A N 1
ATOM 3217 C CA . LEU A 1 435 ? 19.779 4.521 -24.748 1.00 91.19 435 LEU A CA 1
ATOM 3218 C C . LEU A 1 435 ? 21.306 4.374 -24.803 1.00 91.19 435 LEU A C 1
ATOM 3220 O O . LEU A 1 435 ? 21.975 4.854 -25.726 1.00 91.19 435 LEU A O 1
ATOM 3224 N N . THR A 1 436 ? 21.863 3.692 -23.802 1.00 86.88 436 THR A N 1
ATOM 3225 C CA . THR A 1 436 ? 23.300 3.406 -23.712 1.00 86.88 436 THR A CA 1
ATOM 3226 C C . THR A 1 436 ? 23.779 2.494 -24.848 1.00 86.88 436 THR A C 1
ATOM 3228 O O . THR A 1 436 ? 22.991 1.831 -25.532 1.00 86.88 436 THR A O 1
ATOM 3231 N N . TYR A 1 437 ? 25.097 2.441 -25.048 1.00 85.81 437 TYR A N 1
ATOM 3232 C CA . TYR A 1 437 ? 25.713 1.544 -26.027 1.00 85.81 437 TYR A CA 1
ATOM 3233 C C . TYR A 1 437 ? 25.419 0.071 -25.699 1.00 85.81 437 TYR A C 1
ATOM 3235 O O . TYR A 1 437 ? 25.066 -0.716 -26.576 1.00 85.81 437 TYR A O 1
ATOM 3243 N N . GLU A 1 438 ? 25.508 -0.291 -24.420 1.00 85.81 438 GLU A N 1
ATOM 3244 C CA . GLU A 1 438 ? 25.322 -1.647 -23.903 1.00 85.81 438 GLU A CA 1
ATOM 3245 C C . GLU A 1 438 ? 23.868 -2.125 -24.065 1.00 85.81 438 GLU A C 1
ATOM 3247 O O . GLU A 1 438 ? 23.623 -3.278 -24.440 1.00 85.81 438 GLU A O 1
ATOM 3252 N N . ALA A 1 439 ? 22.898 -1.223 -23.872 1.00 84.94 439 ALA A N 1
ATOM 3253 C CA . ALA A 1 439 ? 21.494 -1.473 -24.183 1.00 84.94 439 ALA A CA 1
ATOM 3254 C C . ALA A 1 439 ? 21.294 -1.745 -25.683 1.00 84.94 439 ALA A C 1
ATOM 3256 O O . ALA A 1 439 ? 20.627 -2.714 -26.052 1.00 84.94 439 ALA A O 1
ATOM 3257 N N . GLY A 1 440 ? 21.939 -0.951 -26.544 1.00 90.69 440 GLY A N 1
ATOM 3258 C CA . GLY A 1 440 ? 21.916 -1.139 -27.995 1.00 90.69 440 GLY A CA 1
ATOM 3259 C C . GLY A 1 440 ? 22.484 -2.478 -28.455 1.00 90.69 440 GLY A C 1
ATOM 3260 O O . GLY A 1 440 ? 21.870 -3.140 -29.292 1.00 90.69 440 GLY A O 1
ATOM 3261 N N . GLN A 1 441 ? 23.604 -2.928 -27.880 1.00 90.81 441 GLN A N 1
ATOM 3262 C CA . GLN A 1 441 ? 24.152 -4.257 -28.180 1.00 90.81 441 GLN A CA 1
ATOM 3263 C C . GLN A 1 441 ? 23.207 -5.380 -27.729 1.00 90.81 441 GLN A C 1
ATOM 3265 O O . GLN A 1 441 ? 22.979 -6.329 -28.479 1.00 90.81 441 GLN A O 1
ATOM 3270 N N . SER A 1 442 ? 22.603 -5.245 -26.545 1.00 87.19 442 SER A N 1
ATOM 3271 C CA . SER A 1 442 ? 21.674 -6.240 -25.994 1.00 87.19 442 SER A CA 1
ATOM 3272 C C . SER A 1 442 ? 20.407 -6.377 -26.848 1.00 87.19 442 SER A C 1
ATOM 3274 O O . SER A 1 442 ? 20.046 -7.480 -27.259 1.00 87.19 442 SER A O 1
ATOM 3276 N N . ILE A 1 443 ? 19.765 -5.254 -27.191 1.00 89.81 443 ILE A N 1
ATOM 3277 C CA . ILE A 1 443 ? 18.559 -5.224 -28.033 1.00 89.81 443 ILE A CA 1
ATOM 3278 C C . ILE A 1 443 ? 18.870 -5.725 -29.453 1.00 89.81 443 ILE A C 1
ATOM 3280 O O . ILE A 1 443 ? 18.089 -6.492 -30.017 1.00 89.81 443 ILE A O 1
ATOM 3284 N N . ARG A 1 444 ? 20.033 -5.369 -30.020 1.00 93.62 444 ARG A N 1
ATOM 3285 C CA . ARG A 1 444 ? 20.488 -5.882 -31.324 1.00 93.62 444 ARG A CA 1
ATOM 3286 C C . ARG A 1 444 ? 20.674 -7.397 -31.320 1.00 93.62 444 ARG A C 1
ATOM 3288 O O . ARG A 1 444 ? 20.224 -8.053 -32.255 1.00 93.62 444 ARG A O 1
ATOM 3295 N N . ALA A 1 445 ? 21.295 -7.954 -30.280 1.00 90.81 445 ALA A N 1
ATOM 3296 C CA . ALA A 1 445 ? 21.456 -9.399 -30.145 1.00 90.81 445 ALA A CA 1
ATOM 3297 C C . ALA A 1 445 ? 20.097 -10.114 -30.029 1.00 90.81 445 ALA A C 1
ATOM 3299 O O . ALA A 1 445 ? 19.886 -11.140 -30.672 1.00 90.81 445 ALA A O 1
ATOM 3300 N N . ALA A 1 446 ? 19.147 -9.546 -29.279 1.00 84.75 446 ALA A N 1
ATOM 3301 C CA . ALA A 1 446 ? 17.799 -10.099 -29.155 1.00 84.75 446 ALA A CA 1
ATOM 3302 C C . ALA A 1 446 ? 17.002 -10.076 -30.472 1.00 84.75 446 ALA A C 1
ATOM 3304 O O . ALA A 1 446 ? 16.277 -11.030 -30.752 1.00 84.75 446 ALA A O 1
ATOM 3305 N N . LEU A 1 447 ? 17.175 -9.043 -31.308 1.00 93.19 447 LEU A N 1
ATOM 3306 C CA . LEU A 1 447 ? 16.512 -8.940 -32.616 1.00 93.19 447 LEU A CA 1
ATOM 3307 C C . LEU A 1 447 ? 16.894 -10.061 -33.595 1.00 93.19 447 LEU A C 1
ATOM 3309 O O . LEU A 1 447 ? 16.099 -10.395 -34.471 1.00 93.19 447 LEU A O 1
ATOM 3313 N N . ALA A 1 448 ? 18.060 -10.692 -33.426 1.00 89.56 448 ALA A N 1
ATOM 3314 C CA . ALA A 1 448 ? 18.434 -11.877 -34.201 1.00 89.56 448 ALA A CA 1
ATOM 3315 C C . ALA A 1 448 ? 17.580 -13.118 -33.857 1.00 89.56 448 ALA A C 1
ATOM 3317 O O . ALA A 1 448 ? 17.474 -14.032 -34.671 1.00 89.56 448 ALA A O 1
ATOM 3318 N N . GLY A 1 449 ? 16.963 -13.153 -32.668 1.00 85.06 449 GLY A N 1
ATOM 3319 C CA . GLY A 1 449 ? 16.082 -14.234 -32.215 1.00 85.06 449 GLY A CA 1
ATOM 3320 C C . GLY A 1 449 ? 14.587 -13.998 -32.468 1.00 85.06 449 GLY A C 1
ATOM 3321 O O . GLY A 1 449 ? 13.791 -14.914 -32.265 1.00 85.06 449 GLY A O 1
ATOM 3322 N N . GLY A 1 450 ? 14.183 -12.796 -32.889 1.00 89.75 450 GLY A N 1
ATOM 3323 C CA . GLY A 1 450 ? 12.781 -12.446 -33.128 1.00 89.75 450 GLY A CA 1
ATOM 3324 C C . GLY A 1 450 ? 12.462 -10.971 -32.853 1.00 89.75 450 GLY A C 1
ATOM 3325 O O . GLY A 1 450 ? 13.351 -10.186 -32.532 1.00 89.75 450 GLY A O 1
ATOM 3326 N N . PRO A 1 451 ? 11.188 -10.557 -32.978 1.00 91.56 451 PRO A N 1
ATOM 3327 C CA . PRO A 1 451 ? 10.795 -9.171 -32.747 1.00 91.56 451 PRO A CA 1
ATOM 3328 C C . PRO A 1 451 ? 10.978 -8.767 -31.278 1.00 91.56 451 PRO A C 1
ATOM 3330 O O . PRO A 1 451 ? 10.434 -9.409 -30.380 1.00 91.56 451 PRO A O 1
ATOM 3333 N N . VAL A 1 452 ? 11.669 -7.648 -31.051 1.00 93.44 452 VAL A N 1
ATOM 3334 C CA . VAL A 1 452 ? 11.722 -6.981 -29.743 1.00 93.44 452 VAL A CA 1
ATOM 3335 C C . VAL A 1 452 ? 10.560 -5.993 -29.659 1.00 93.44 452 VAL A C 1
ATOM 3337 O O . VAL A 1 452 ? 10.461 -5.090 -30.493 1.00 93.44 452 VAL A O 1
ATOM 3340 N N . ASN A 1 453 ? 9.664 -6.162 -28.686 1.00 91.62 453 ASN A N 1
ATOM 3341 C CA . ASN A 1 453 ? 8.541 -5.253 -28.456 1.00 91.62 453 ASN A CA 1
ATOM 3342 C C . ASN A 1 453 ? 8.903 -4.229 -27.375 1.00 91.62 453 ASN A C 1
ATOM 3344 O O . ASN A 1 453 ? 9.388 -4.609 -26.312 1.00 91.62 453 ASN A O 1
ATOM 3348 N N . ILE A 1 454 ? 8.681 -2.943 -27.651 1.00 91.31 454 ILE A N 1
ATOM 3349 C CA . ILE A 1 454 ? 9.153 -1.830 -26.823 1.00 91.31 454 ILE A CA 1
ATOM 3350 C C . ILE A 1 454 ? 8.022 -0.825 -26.602 1.00 91.31 454 ILE A C 1
ATOM 3352 O O . ILE A 1 454 ? 7.264 -0.505 -27.523 1.00 91.31 454 ILE A O 1
ATOM 3356 N N . SER A 1 455 ? 7.946 -0.302 -25.385 1.00 84.00 455 SER A N 1
ATOM 3357 C CA . SER A 1 455 ? 7.058 0.770 -24.964 1.00 84.00 455 SER A CA 1
ATOM 3358 C C . SER A 1 455 ? 7.860 2.033 -24.629 1.00 84.00 455 SER A C 1
ATOM 3360 O O . SER A 1 455 ? 8.799 1.969 -23.843 1.00 84.00 455 SER A O 1
ATOM 3362 N N . ILE A 1 456 ? 7.472 3.180 -25.194 1.00 84.62 456 ILE A N 1
ATOM 3363 C CA . ILE A 1 456 ? 7.877 4.519 -24.734 1.00 84.62 456 ILE A CA 1
ATOM 3364 C C . ILE A 1 456 ? 6.634 5.129 -24.090 1.00 84.62 456 ILE A C 1
ATOM 3366 O O . ILE A 1 456 ? 5.684 5.490 -24.795 1.00 84.62 456 ILE A O 1
ATOM 3370 N N . ILE A 1 457 ? 6.593 5.161 -22.760 1.00 69.31 457 ILE A N 1
ATOM 3371 C CA . ILE A 1 457 ? 5.349 5.394 -22.017 1.00 69.31 457 ILE A CA 1
ATOM 3372 C C . ILE A 1 457 ? 5.465 6.501 -20.981 1.00 69.31 457 ILE A C 1
ATOM 3374 O O . ILE A 1 457 ? 6.381 6.515 -20.167 1.00 69.31 457 ILE A O 1
ATOM 3378 N N . GLN A 1 458 ? 4.474 7.395 -20.986 1.00 59.06 458 GLN A N 1
ATOM 3379 C CA . GLN A 1 458 ? 4.237 8.373 -19.939 1.00 59.06 458 GLN A CA 1
ATOM 3380 C C . GLN A 1 458 ? 3.596 7.732 -18.738 1.00 59.06 458 GLN A C 1
ATOM 3382 O O . GLN A 1 458 ? 2.476 7.225 -18.797 1.00 59.06 458 GLN A O 1
ATOM 3387 N N . VAL A 1 459 ? 4.293 7.835 -17.635 1.00 50.16 459 VAL A N 1
ATOM 3388 C CA . VAL A 1 459 ? 4.014 7.148 -16.398 1.00 50.16 459 VAL A CA 1
ATOM 3389 C C . VAL A 1 459 ? 4.651 8.220 -15.420 1.00 50.16 459 VAL A C 1
ATOM 3391 O O . VAL A 1 459 ? 5.773 8.662 -15.616 1.00 50.16 459 VAL A O 1
ATOM 3394 N N . SER A 1 460 ? 3.893 8.842 -14.487 1.00 42.69 460 SER A N 1
ATOM 3395 C CA . SER A 1 460 ? 4.236 10.067 -13.671 1.00 42.69 460 SER A CA 1
ATOM 3396 C C . SER A 1 460 ? 4.551 9.925 -12.135 1.00 42.69 460 SER A C 1
ATOM 3398 O O . SER A 1 460 ? 3.659 9.583 -11.351 1.00 42.69 460 SER A O 1
ATOM 3400 N N . LEU A 1 461 ? 5.768 10.222 -11.643 1.00 45.38 461 LEU A N 1
ATOM 3401 C CA . LEU A 1 461 ? 6.252 9.637 -10.362 1.00 45.38 461 LEU A CA 1
ATOM 3402 C C . LEU A 1 461 ? 5.563 10.194 -9.100 1.00 45.38 461 LEU A C 1
ATOM 3404 O O . LEU A 1 461 ? 5.399 11.412 -9.012 1.00 45.38 461 LEU A O 1
ATOM 3408 N N . PRO A 1 462 ? 5.259 9.370 -8.067 1.00 46.47 462 PRO A N 1
ATOM 3409 C CA . PRO A 1 462 ? 5.111 9.886 -6.712 1.00 46.47 462 PRO A CA 1
ATOM 3410 C C . PRO A 1 462 ? 6.402 10.612 -6.302 1.00 46.47 462 PRO A C 1
ATOM 3412 O O . PRO A 1 462 ? 7.511 10.068 -6.285 1.00 46.47 462 PRO A O 1
ATOM 3415 N N . SER A 1 463 ? 6.224 11.888 -6.002 1.00 44.91 463 SER A N 1
ATOM 3416 C CA . SER A 1 463 ? 7.182 12.756 -5.341 1.00 44.91 463 SER A CA 1
ATOM 3417 C C . SER A 1 463 ? 6.522 13.165 -4.031 1.00 44.91 463 SER A C 1
ATOM 3419 O O . SER A 1 463 ? 5.353 13.551 -4.088 1.00 44.91 463 SER A O 1
ATOM 3421 N N . PRO A 1 464 ? 7.203 13.112 -2.875 1.00 56.66 464 PRO A N 1
ATOM 3422 C CA . PRO A 1 464 ? 8.647 12.920 -2.675 1.00 56.66 464 PRO A CA 1
ATOM 3423 C C . PRO A 1 464 ? 9.114 11.443 -2.633 1.00 56.66 464 PRO A C 1
ATOM 3425 O O . PRO A 1 464 ? 8.288 10.534 -2.543 1.00 56.66 464 PRO A O 1
ATOM 3428 N N . PRO A 1 465 ? 10.437 11.178 -2.700 1.00 63.06 465 PRO A N 1
ATOM 3429 C CA . PRO A 1 465 ? 11.003 9.825 -2.746 1.00 63.06 465 PRO A CA 1
ATOM 3430 C C . PRO A 1 465 ? 10.622 8.916 -1.570 1.00 63.06 465 PRO A C 1
ATOM 3432 O O . PRO A 1 465 ? 10.287 9.382 -0.480 1.00 63.06 465 PRO A O 1
ATOM 3435 N N . ILE A 1 466 ? 10.742 7.603 -1.789 1.00 66.81 466 ILE A N 1
ATOM 3436 C CA . ILE A 1 466 ? 10.767 6.603 -0.716 1.00 66.81 466 ILE A CA 1
ATOM 3437 C C . ILE A 1 466 ? 12.222 6.385 -0.291 1.00 66.81 466 ILE A C 1
ATOM 3439 O O . ILE A 1 466 ? 13.057 5.967 -1.092 1.00 66.81 466 ILE A O 1
ATOM 3443 N N . THR A 1 467 ? 12.531 6.625 0.980 1.00 63.78 467 THR A N 1
ATOM 3444 C CA . THR A 1 467 ? 13.849 6.329 1.555 1.00 63.78 467 THR A CA 1
ATOM 3445 C C . THR A 1 467 ? 13.932 4.837 1.862 1.00 63.78 467 THR A C 1
ATOM 3447 O O . THR A 1 467 ? 13.210 4.349 2.734 1.00 63.78 467 THR A O 1
ATOM 3450 N N . ASN A 1 468 ? 14.804 4.098 1.172 1.00 60.03 468 ASN A N 1
ATOM 3451 C CA . ASN A 1 468 ? 15.002 2.668 1.407 1.00 60.03 468 ASN A CA 1
ATOM 3452 C C . ASN A 1 468 ? 16.370 2.375 2.042 1.00 60.03 468 ASN A C 1
ATOM 3454 O O . ASN A 1 468 ? 17.410 2.562 1.416 1.00 60.03 468 ASN A O 1
ATOM 3458 N N . GLN A 1 469 ? 16.316 1.853 3.266 1.00 54.53 469 GLN A N 1
ATOM 3459 C CA . GLN A 1 469 ? 17.420 1.273 4.045 1.00 54.53 469 GLN A CA 1
ATOM 3460 C C . GLN A 1 469 ? 17.197 -0.238 4.296 1.00 54.53 469 GLN A C 1
ATOM 3462 O O . GLN A 1 469 ? 17.989 -0.899 4.957 1.00 54.53 469 GLN A O 1
ATOM 3467 N N . GLY A 1 470 ? 16.073 -0.782 3.814 1.00 50.72 470 GLY A N 1
ATOM 3468 C CA . GLY A 1 470 ? 15.698 -2.190 3.903 1.00 50.72 470 GLY A CA 1
ATOM 3469 C C . GLY A 1 470 ? 15.657 -2.866 2.530 1.00 50.72 470 GLY A C 1
ATOM 3470 O O . GLY A 1 470 ? 16.367 -2.490 1.599 1.00 50.72 470 GLY A O 1
ATOM 3471 N N . VAL A 1 471 ? 14.795 -3.873 2.369 1.00 49.88 471 VAL A N 1
ATOM 3472 C CA . VAL A 1 471 ? 14.671 -4.641 1.117 1.00 49.88 471 VAL A CA 1
ATOM 3473 C C . VAL A 1 471 ? 13.325 -4.389 0.445 1.00 49.88 471 VAL A C 1
ATOM 3475 O O . VAL A 1 471 ? 12.275 -4.565 1.059 1.00 49.88 471 VAL A O 1
ATOM 3478 N N . ILE A 1 472 ? 13.356 -4.074 -0.853 1.00 53.75 472 ILE A N 1
ATOM 3479 C CA . ILE A 1 472 ? 12.177 -4.031 -1.728 1.00 53.75 472 ILE A CA 1
ATOM 3480 C C . ILE A 1 472 ? 12.298 -5.146 -2.782 1.00 53.75 472 ILE A C 1
ATOM 3482 O O . ILE A 1 472 ? 13.318 -5.272 -3.464 1.00 53.75 472 ILE A O 1
ATOM 3486 N N . SER A 1 473 ? 11.264 -5.984 -2.910 1.00 54.44 473 SER A N 1
ATOM 3487 C CA . SER A 1 473 ? 11.275 -7.172 -3.775 1.00 54.44 473 SER A CA 1
ATOM 3488 C C . SER A 1 473 ? 10.040 -7.272 -4.672 1.00 54.44 473 SER A C 1
ATOM 3490 O O . SER A 1 473 ? 8.937 -7.585 -4.213 1.00 54.44 473 SER A O 1
ATOM 3492 N N . PHE A 1 474 ? 10.255 -7.104 -5.974 1.00 54.44 474 PHE A N 1
ATOM 3493 C CA . PHE A 1 474 ? 9.256 -7.351 -7.017 1.00 54.44 474 PHE A CA 1
ATOM 3494 C C . PHE A 1 474 ? 9.141 -8.844 -7.317 1.00 54.44 474 PHE A C 1
ATOM 3496 O O . PHE A 1 474 ? 10.151 -9.551 -7.362 1.00 54.44 474 PHE A O 1
ATOM 3503 N N . SER A 1 475 ? 7.915 -9.306 -7.553 1.00 44.88 475 SER A N 1
ATOM 3504 C CA . SER A 1 475 ? 7.646 -10.636 -8.103 1.00 44.88 475 SER A CA 1
ATOM 3505 C C . SER A 1 475 ? 7.256 -10.493 -9.578 1.00 44.88 475 SER A C 1
ATOM 3507 O O . SER A 1 475 ? 6.391 -9.689 -9.892 1.00 44.88 475 SER A O 1
ATOM 3509 N N . TYR A 1 476 ? 7.944 -11.249 -10.439 1.00 37.16 476 TYR A N 1
ATOM 3510 C CA . TYR A 1 476 ? 7.745 -11.508 -11.882 1.00 37.16 476 TYR A CA 1
ATOM 3511 C C . TYR A 1 476 ? 6.438 -11.020 -12.577 1.00 37.16 476 TYR A C 1
ATOM 3513 O O . TYR A 1 476 ? 5.368 -11.250 -12.018 1.00 37.16 476 TYR A O 1
ATOM 3521 N N . PRO A 1 477 ? 6.458 -10.554 -13.858 1.00 38.91 477 PRO A N 1
ATOM 3522 C CA . PRO A 1 477 ? 7.585 -10.404 -14.789 1.00 38.91 477 PRO A CA 1
ATOM 3523 C C . PRO A 1 477 ? 7.675 -8.999 -15.435 1.00 38.91 477 PRO A C 1
ATOM 3525 O O . PRO A 1 477 ? 7.920 -8.890 -16.632 1.00 38.91 477 PRO A O 1
ATOM 3528 N N . LEU A 1 478 ? 7.483 -7.918 -14.677 1.00 36.97 478 LEU A N 1
ATOM 3529 C CA . LEU A 1 478 ? 7.853 -6.567 -15.121 1.00 36.97 478 LEU A CA 1
ATOM 3530 C C . LEU A 1 478 ? 8.712 -5.920 -14.036 1.00 36.97 478 LEU A C 1
ATOM 3532 O O . LEU A 1 478 ? 8.219 -5.555 -12.972 1.00 36.97 478 LEU A O 1
ATOM 3536 N N . GLY A 1 479 ? 10.018 -5.836 -14.299 1.00 35.66 479 GLY A N 1
ATOM 3537 C CA . GLY A 1 479 ? 11.025 -5.283 -13.390 1.00 35.66 479 GLY A CA 1
ATOM 3538 C C . GLY A 1 479 ? 10.991 -3.760 -13.326 1.00 35.66 479 GLY A C 1
ATOM 3539 O O . GLY A 1 479 ? 12.016 -3.124 -13.541 1.00 35.66 479 GLY A O 1
ATOM 3540 N N . ILE A 1 480 ? 9.815 -3.187 -13.078 1.00 38.84 480 ILE A N 1
ATOM 3541 C CA . ILE A 1 480 ? 9.641 -1.744 -12.960 1.00 38.84 480 ILE A CA 1
ATOM 3542 C C . ILE A 1 480 ? 9.902 -1.388 -11.491 1.00 38.84 480 ILE A C 1
ATOM 3544 O O . ILE A 1 480 ? 9.165 -1.868 -10.622 1.00 38.84 480 ILE A O 1
ATOM 3548 N N . PRO A 1 481 ? 10.971 -0.630 -11.183 1.00 42.81 481 PRO A N 1
ATOM 3549 C CA . PRO A 1 481 ? 11.303 -0.282 -9.808 1.00 42.81 481 PRO A CA 1
ATOM 3550 C C . PRO A 1 481 ? 10.167 0.521 -9.167 1.00 42.81 481 PRO A C 1
ATOM 3552 O O . PRO A 1 481 ? 9.378 1.166 -9.860 1.00 42.81 481 PRO A O 1
ATOM 3555 N N . ILE A 1 482 ? 10.101 0.532 -7.829 1.00 43.19 482 ILE A N 1
ATOM 3556 C CA . ILE A 1 482 ? 9.265 1.529 -7.164 1.00 43.19 482 ILE A CA 1
ATOM 3557 C C . ILE A 1 482 ? 9.859 2.890 -7.552 1.00 43.19 482 ILE A C 1
ATOM 3559 O O . ILE A 1 482 ? 11.071 3.086 -7.429 1.00 43.19 482 ILE A O 1
ATOM 3563 N N . PRO A 1 483 ? 9.015 3.819 -8.010 1.00 42.50 483 PRO A N 1
ATOM 3564 C CA . PRO A 1 483 ? 9.312 5.228 -8.098 1.00 42.50 483 PRO A CA 1
ATOM 3565 C C . PRO A 1 483 ? 10.260 5.785 -7.065 1.00 42.50 483 PRO A C 1
ATOM 3567 O O . PRO A 1 483 ? 9.992 5.678 -5.869 1.00 42.50 483 PRO A O 1
ATOM 3570 N N . ASN A 1 484 ? 11.256 6.534 -7.541 1.00 46.47 484 ASN A N 1
ATOM 3571 C CA . ASN A 1 484 ? 11.886 7.554 -6.711 1.00 46.47 484 ASN A CA 1
ATOM 3572 C C . ASN A 1 484 ? 12.422 6.955 -5.389 1.00 46.47 484 ASN A C 1
ATOM 3574 O O . ASN A 1 484 ? 12.256 7.533 -4.320 1.00 46.47 484 ASN A O 1
ATOM 3578 N N . VAL A 1 485 ? 12.977 5.737 -5.437 1.00 48.25 485 VAL A N 1
ATOM 3579 C CA . VAL A 1 485 ? 13.574 5.101 -4.260 1.00 48.25 485 VAL A CA 1
ATOM 3580 C C . VAL A 1 485 ? 15.007 5.589 -4.117 1.00 48.25 485 VAL A C 1
ATOM 3582 O O . VAL A 1 485 ? 15.877 5.208 -4.901 1.00 48.25 485 VAL A O 1
ATOM 3585 N N . THR A 1 486 ? 15.271 6.375 -3.076 1.00 42.47 486 THR A N 1
ATOM 3586 C CA . THR A 1 486 ? 16.644 6.652 -2.648 1.00 42.47 486 THR A CA 1
ATOM 3587 C C . THR A 1 486 ? 17.138 5.426 -1.892 1.00 42.47 486 THR A C 1
ATOM 3589 O O . THR A 1 486 ? 16.737 5.185 -0.752 1.00 42.47 486 THR A O 1
ATOM 3592 N N . ASN A 1 487 ? 17.955 4.615 -2.560 1.00 39.00 487 ASN A N 1
ATOM 3593 C CA . ASN A 1 487 ? 18.497 3.374 -2.027 1.00 39.00 487 ASN A CA 1
ATOM 3594 C C . ASN A 1 487 ? 19.971 3.570 -1.645 1.00 39.00 487 ASN A C 1
ATOM 3596 O O . ASN A 1 487 ? 20.813 3.711 -2.531 1.00 39.00 487 ASN A O 1
ATOM 3600 N N . ASN A 1 488 ? 20.273 3.557 -0.347 1.00 34.25 488 ASN A N 1
ATOM 3601 C CA . ASN A 1 488 ? 21.607 3.906 0.157 1.00 34.25 488 ASN A CA 1
ATOM 3602 C C . ASN A 1 488 ? 22.611 2.732 0.170 1.00 34.25 488 ASN A C 1
ATOM 3604 O O . ASN A 1 488 ? 23.807 2.978 0.299 1.00 34.25 488 ASN A O 1
ATOM 3608 N N . ASP A 1 489 ? 22.154 1.485 -0.011 1.00 33.22 489 ASP A N 1
ATOM 3609 C CA . ASP A 1 489 ? 22.949 0.268 0.230 1.00 33.22 489 ASP A CA 1
ATOM 3610 C C . ASP A 1 489 ? 22.958 -0.732 -0.942 1.00 33.22 489 ASP A C 1
ATOM 3612 O O . ASP A 1 489 ? 22.042 -0.784 -1.766 1.00 33.22 489 ASP A O 1
ATOM 3616 N N . ILE A 1 490 ? 23.963 -1.613 -0.997 1.00 36.38 490 ILE A N 1
ATOM 3617 C CA . ILE A 1 490 ? 23.975 -2.747 -1.938 1.00 36.38 490 ILE A CA 1
ATOM 3618 C C . ILE A 1 490 ? 22.829 -3.707 -1.577 1.00 36.38 490 ILE A C 1
ATOM 3620 O O . ILE A 1 490 ? 22.844 -4.313 -0.507 1.00 36.38 490 ILE A O 1
ATOM 3624 N N . ILE A 1 491 ? 21.861 -3.907 -2.485 1.00 37.06 491 ILE A N 1
ATOM 3625 C CA . ILE A 1 491 ? 20.698 -4.787 -2.251 1.00 37.06 491 ILE A CA 1
ATOM 3626 C C . ILE A 1 491 ? 21.095 -6.273 -2.336 1.00 37.06 491 ILE A C 1
ATOM 3628 O O . ILE A 1 491 ? 20.779 -6.999 -3.280 1.00 37.06 491 ILE A O 1
ATOM 3632 N N . ALA A 1 492 ? 21.754 -6.750 -1.289 1.00 37.09 492 ALA A N 1
ATOM 3633 C CA . ALA A 1 492 ? 21.938 -8.157 -0.975 1.00 37.09 492 ALA A CA 1
ATOM 3634 C C . ALA A 1 492 ? 20.621 -8.745 -0.427 1.00 37.09 492 ALA A C 1
ATOM 3636 O O . ALA A 1 492 ? 20.418 -8.811 0.783 1.00 37.09 492 AL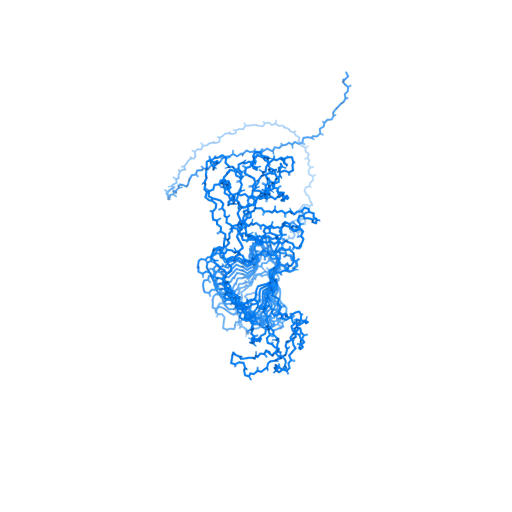A A O 1
ATOM 3637 N N . ARG A 1 493 ? 19.684 -9.160 -1.300 1.00 42.78 493 ARG A N 1
ATOM 3638 C CA . ARG A 1 493 ? 18.423 -9.776 -0.831 1.00 42.78 493 ARG A CA 1
ATOM 3639 C C . ARG A 1 493 ? 18.694 -11.091 -0.089 1.00 42.78 493 ARG A C 1
ATOM 3641 O O . ARG A 1 493 ? 18.977 -12.096 -0.741 1.00 42.78 493 ARG A O 1
ATOM 3648 N N . SER A 1 494 ? 18.499 -11.113 1.227 1.00 40.84 494 SER A N 1
ATOM 3649 C CA . SER A 1 494 ? 18.406 -12.360 1.983 1.00 40.84 494 SER A CA 1
ATOM 3650 C C . SER A 1 494 ? 17.103 -13.091 1.647 1.00 40.84 494 SER A C 1
ATOM 3652 O O . SER A 1 494 ? 16.010 -12.517 1.654 1.00 40.84 494 SER A O 1
ATOM 3654 N N . GLY A 1 495 ? 17.200 -14.382 1.327 1.00 41.56 495 GLY A N 1
ATOM 3655 C CA . GLY A 1 495 ? 16.026 -15.247 1.264 1.00 41.56 495 GLY A CA 1
ATOM 3656 C C . GLY A 1 495 ? 15.371 -15.352 2.644 1.00 41.56 495 GLY A C 1
ATOM 3657 O O . GLY A 1 495 ? 16.061 -15.412 3.657 1.00 41.56 495 GLY A O 1
ATOM 3658 N N . ALA A 1 496 ? 14.041 -15.406 2.705 1.00 42.56 496 ALA A N 1
ATOM 3659 C CA . ALA A 1 496 ? 13.330 -15.698 3.947 1.00 42.56 496 ALA A CA 1
ATOM 3660 C C . ALA A 1 496 ? 12.992 -17.193 4.001 1.00 42.56 496 ALA A C 1
ATOM 3662 O O . ALA A 1 496 ? 12.028 -17.626 3.371 1.00 42.56 496 ALA A O 1
ATOM 3663 N N . SER A 1 497 ? 13.757 -17.978 4.763 1.00 41.09 497 SER A N 1
ATOM 3664 C CA . SER A 1 497 ? 13.447 -19.387 5.030 1.00 41.09 497 SER A CA 1
ATOM 3665 C C . SER A 1 497 ? 13.016 -19.617 6.482 1.00 41.09 497 SER A C 1
ATOM 3667 O O . SER A 1 497 ? 13.219 -18.775 7.361 1.00 41.09 497 SER A O 1
ATOM 3669 N N . CYS A 1 498 ? 12.411 -20.779 6.722 1.00 39.00 498 CYS A N 1
ATOM 3670 C CA . CYS A 1 498 ? 12.244 -21.354 8.051 1.00 39.00 498 CYS A CA 1
ATOM 3671 C C . CYS A 1 498 ? 13.184 -22.564 8.140 1.00 39.00 498 CYS A C 1
ATOM 3673 O O . CYS A 1 498 ? 12.948 -23.564 7.467 1.00 39.00 498 CYS A O 1
ATOM 3675 N N . GLY A 1 499 ? 14.258 -22.466 8.924 1.00 54.53 499 GLY A N 1
ATOM 3676 C CA . GLY A 1 499 ? 15.289 -23.503 9.047 1.00 54.53 499 GLY A CA 1
ATOM 3677 C C . GLY A 1 499 ? 16.670 -22.895 9.296 1.00 54.53 499 GLY A C 1
ATOM 3678 O O . GLY A 1 499 ? 16.774 -21.704 9.557 1.00 54.53 499 GLY A O 1
ATOM 3679 N N . ASN A 1 500 ? 17.732 -23.694 9.173 1.00 65.25 500 ASN A N 1
ATOM 3680 C CA . ASN A 1 500 ? 19.118 -23.235 9.366 1.00 65.25 500 ASN A CA 1
ATOM 3681 C C . ASN A 1 500 ? 19.798 -22.785 8.058 1.00 65.25 500 ASN A C 1
ATOM 3683 O O . ASN A 1 500 ? 21.015 -22.629 8.026 1.00 65.25 500 ASN A O 1
ATOM 3687 N N . THR A 1 501 ? 19.054 -22.606 6.963 1.00 62.25 501 THR A N 1
ATOM 3688 C CA . THR A 1 501 ? 19.634 -22.390 5.627 1.00 62.25 501 THR A CA 1
ATOM 3689 C C . THR A 1 501 ? 18.802 -21.411 4.802 1.00 62.25 501 THR A C 1
ATOM 3691 O O . THR A 1 501 ? 17.603 -21.620 4.626 1.00 62.25 501 THR A O 1
ATOM 3694 N N . LEU A 1 502 ? 19.431 -20.365 4.265 1.00 62.38 502 LEU A N 1
ATOM 3695 C CA . LEU A 1 502 ? 18.865 -19.441 3.281 1.00 62.38 502 LEU A CA 1
ATOM 3696 C C . LEU A 1 502 ? 19.309 -19.844 1.875 1.00 62.38 502 LEU A C 1
ATOM 3698 O O . LEU A 1 502 ? 20.507 -19.974 1.636 1.00 62.38 502 LEU A O 1
ATOM 3702 N N . SER A 1 503 ? 18.374 -19.989 0.936 1.00 62.66 503 SER A N 1
ATOM 3703 C CA . SER A 1 503 ? 18.680 -20.196 -0.484 1.00 62.66 503 SER A CA 1
ATOM 3704 C C . SER A 1 503 ? 17.517 -19.686 -1.356 1.00 62.66 503 SER A C 1
ATOM 3706 O O . SER A 1 503 ? 16.375 -20.069 -1.085 1.00 62.66 503 SER A O 1
ATOM 3708 N N . PRO A 1 504 ? 17.750 -18.819 -2.365 1.00 56.03 504 PRO A N 1
ATOM 3709 C CA . PRO A 1 504 ? 18.978 -18.050 -2.574 1.00 56.03 504 PRO A CA 1
ATOM 3710 C C . PRO A 1 504 ? 19.241 -17.092 -1.396 1.00 56.03 504 PRO A C 1
ATOM 3712 O O . PRO A 1 504 ? 18.308 -16.484 -0.867 1.00 56.03 504 PRO A O 1
ATOM 3715 N N . ALA A 1 505 ? 20.496 -16.958 -0.966 1.00 56.16 505 ALA A N 1
ATOM 3716 C CA . ALA A 1 505 ? 20.883 -16.091 0.152 1.00 56.16 505 ALA A CA 1
ATOM 3717 C C . ALA A 1 505 ? 21.249 -14.659 -0.268 1.00 56.16 505 ALA A C 1
ATOM 3719 O O . ALA A 1 505 ? 21.214 -13.766 0.571 1.00 56.16 505 ALA A O 1
ATOM 3720 N N . LEU A 1 506 ? 21.567 -14.447 -1.546 1.00 59.25 506 LEU A N 1
ATOM 3721 C CA . LEU A 1 506 ? 21.730 -13.148 -2.199 1.00 59.25 506 LEU A CA 1
ATOM 3722 C C . LEU A 1 506 ? 20.902 -13.131 -3.492 1.00 59.25 506 LEU A C 1
ATOM 3724 O O . LEU A 1 506 ? 20.799 -14.144 -4.181 1.00 59.25 506 LEU A O 1
ATOM 3728 N N . GLN A 1 507 ? 20.361 -11.984 -3.900 1.00 51.66 507 GLN A N 1
ATOM 3729 C CA . GLN A 1 507 ? 19.863 -11.804 -5.272 1.00 51.66 507 GLN A CA 1
ATOM 3730 C C . GLN A 1 507 ? 20.563 -10.601 -5.892 1.00 51.66 507 GLN A C 1
ATOM 3732 O O . GLN A 1 507 ? 20.149 -9.462 -5.700 1.00 51.66 507 GLN A O 1
ATOM 3737 N N . LEU A 1 508 ? 21.659 -10.880 -6.597 1.00 49.38 508 LEU A N 1
ATOM 3738 C CA . LEU A 1 508 ? 22.447 -9.882 -7.312 1.00 49.38 508 LEU A CA 1
ATOM 3739 C C . LEU A 1 508 ? 21.778 -9.580 -8.661 1.00 49.38 508 LEU A C 1
ATOM 3741 O O . LEU A 1 508 ? 21.386 -10.496 -9.385 1.00 49.38 508 LEU A O 1
ATOM 3745 N N . GLY A 1 509 ? 21.636 -8.297 -8.992 1.00 39.78 509 GLY A N 1
ATOM 3746 C CA . GLY A 1 509 ? 21.121 -7.864 -10.289 1.00 39.78 509 GLY A CA 1
ATOM 3747 C C . GLY A 1 509 ? 22.175 -8.040 -11.381 1.00 39.78 509 GLY A C 1
ATOM 3748 O O . GLY A 1 509 ? 23.122 -7.263 -11.448 1.00 39.78 509 GLY A O 1
ATOM 3749 N N . GLY A 1 510 ? 22.001 -9.046 -12.241 1.00 46.25 510 GLY A N 1
ATOM 3750 C CA . GLY A 1 510 ? 22.905 -9.316 -13.363 1.00 46.25 510 GLY A CA 1
ATOM 3751 C C . GLY A 1 510 ? 24.285 -9.854 -12.956 1.00 46.25 510 GLY A C 1
ATOM 3752 O O . GLY A 1 510 ? 24.516 -10.270 -11.819 1.00 46.25 510 GLY A O 1
ATOM 3753 N N . SER A 1 511 ? 25.211 -9.869 -13.917 1.00 41.34 511 SER A N 1
ATOM 3754 C CA . SER A 1 511 ? 26.573 -10.397 -13.753 1.00 41.34 511 SER A CA 1
ATOM 3755 C C . SER A 1 511 ? 27.479 -9.434 -12.978 1.00 41.34 511 SER A C 1
ATOM 3757 O O . SER A 1 511 ? 28.345 -8.777 -13.554 1.00 41.34 511 SER A O 1
ATOM 3759 N N . VAL A 1 512 ? 27.291 -9.349 -11.661 1.00 46.19 512 VAL A N 1
ATOM 3760 C CA . VAL A 1 512 ? 28.188 -8.587 -10.782 1.00 46.19 512 VAL A CA 1
ATOM 3761 C C . VAL A 1 512 ? 29.467 -9.394 -10.529 1.00 46.19 512 VAL A C 1
ATOM 3763 O O . VAL A 1 512 ? 29.425 -10.452 -9.901 1.00 46.19 512 VAL A O 1
ATOM 3766 N N . SER A 1 513 ? 30.618 -8.882 -10.974 1.00 53.53 513 SER A N 1
ATOM 3767 C CA . SER A 1 513 ? 31.943 -9.447 -10.666 1.00 53.53 513 SER A CA 1
ATOM 3768 C C . SER A 1 513 ? 32.337 -9.163 -9.212 1.00 53.53 513 SER A C 1
ATOM 3770 O O . SER A 1 513 ? 33.164 -8.295 -8.933 1.00 53.53 513 SER A O 1
ATOM 3772 N N . LEU A 1 514 ? 31.711 -9.887 -8.284 1.00 51.22 514 LEU A N 1
ATOM 3773 C CA . LEU A 1 514 ? 31.880 -9.762 -6.839 1.00 51.22 514 LEU A CA 1
ATOM 3774 C C . LEU A 1 514 ? 32.252 -11.123 -6.246 1.00 51.22 514 LEU A C 1
ATOM 3776 O O . LEU A 1 514 ? 31.516 -12.093 -6.422 1.00 51.22 514 LEU A O 1
ATOM 3780 N N . THR A 1 515 ? 33.357 -11.202 -5.510 1.00 60.09 515 THR A N 1
ATOM 3781 C CA . THR A 1 515 ? 33.636 -12.352 -4.637 1.00 60.09 515 THR A CA 1
ATOM 3782 C C . THR A 1 515 ? 33.078 -12.039 -3.257 1.00 60.09 515 THR A C 1
ATOM 3784 O O . THR A 1 515 ? 33.373 -10.982 -2.698 1.00 60.09 515 THR A O 1
ATOM 3787 N N . VAL A 1 516 ? 32.260 -12.933 -2.708 1.00 69.06 516 VAL A N 1
ATOM 3788 C CA . VAL A 1 516 ? 31.642 -12.770 -1.385 1.00 69.06 516 VAL A CA 1
ATOM 3789 C C . VAL A 1 516 ? 32.343 -13.685 -0.387 1.00 69.06 516 VAL A C 1
ATOM 3791 O O . VAL A 1 516 ? 32.587 -14.856 -0.677 1.00 69.06 516 VAL A O 1
ATOM 3794 N N . GLY A 1 517 ? 32.649 -13.162 0.800 1.00 73.81 517 GLY A N 1
ATOM 3795 C CA . GLY A 1 517 ? 33.246 -13.925 1.890 1.00 73.81 517 GLY A CA 1
ATOM 3796 C C . GLY A 1 517 ? 32.421 -15.160 2.260 1.00 73.81 517 GLY A C 1
ATOM 3797 O O . GLY A 1 517 ? 31.195 -15.104 2.374 1.00 73.81 517 GLY A O 1
ATOM 3798 N N . THR A 1 518 ? 33.107 -16.283 2.474 1.00 82.19 518 THR A N 1
ATOM 3799 C CA . THR A 1 518 ? 32.494 -17.575 2.830 1.00 82.19 518 THR A CA 1
ATOM 3800 C C . THR A 1 518 ? 31.996 -17.644 4.273 1.00 82.19 518 THR A C 1
ATOM 3802 O O . THR A 1 518 ? 31.269 -18.574 4.613 1.00 82.19 518 THR A O 1
ATOM 3805 N N . THR A 1 519 ? 32.344 -16.667 5.110 1.00 81.50 519 THR A N 1
ATOM 3806 C CA . THR A 1 519 ? 31.864 -16.509 6.488 1.00 81.50 519 THR A CA 1
ATOM 3807 C C . THR A 1 519 ? 31.105 -15.196 6.586 1.00 81.50 519 THR A C 1
ATOM 3809 O O . THR A 1 519 ? 31.630 -14.161 6.174 1.00 81.50 519 THR A O 1
ATOM 3812 N N . TRP A 1 520 ? 29.887 -15.230 7.128 1.00 80.94 520 TRP A N 1
ATOM 3813 C CA . TRP A 1 520 ? 29.143 -14.019 7.495 1.00 80.94 520 TRP A CA 1
ATOM 3814 C C . TRP A 1 520 ? 29.057 -13.916 9.021 1.00 80.94 520 TRP A C 1
ATOM 3816 O O . TRP A 1 520 ? 29.113 -14.927 9.728 1.00 80.94 520 TRP A O 1
ATOM 3826 N N . TYR A 1 521 ? 28.918 -12.697 9.525 1.00 72.94 521 TYR A N 1
ATOM 3827 C CA . TYR A 1 521 ? 29.130 -12.310 10.918 1.00 72.94 521 TYR A CA 1
ATOM 3828 C C . TYR A 1 521 ? 27.885 -11.642 11.507 1.00 72.94 521 TYR A C 1
ATOM 3830 O O . TYR A 1 521 ? 27.017 -11.186 10.768 1.00 72.94 521 TYR A O 1
ATOM 3838 N N . LYS A 1 522 ? 27.788 -11.600 12.839 1.00 67.81 522 LYS A N 1
ATOM 3839 C CA . LYS A 1 522 ? 26.695 -10.954 13.596 1.00 67.81 522 LYS A CA 1
ATOM 3840 C C . LYS A 1 522 ? 27.035 -9.534 14.060 1.00 67.81 522 LYS A C 1
ATOM 3842 O O . LYS A 1 522 ? 26.278 -8.949 14.830 1.00 67.81 522 LYS A O 1
ATOM 3847 N N . ASP A 1 523 ? 28.201 -9.042 13.674 1.00 60.78 523 ASP A N 1
ATOM 3848 C CA . ASP A 1 523 ? 28.780 -7.784 14.107 1.00 60.78 523 ASP A CA 1
ATOM 3849 C C . ASP A 1 523 ? 29.564 -7.143 12.960 1.00 60.78 523 ASP A C 1
ATOM 3851 O O . ASP A 1 523 ? 30.186 -7.825 12.142 1.00 60.78 523 ASP A O 1
ATOM 3855 N N . GLU A 1 524 ? 29.572 -5.814 12.939 1.00 53.94 524 GLU A N 1
ATOM 3856 C CA . GLU A 1 524 ? 30.265 -5.016 11.925 1.00 53.94 524 GLU A CA 1
ATOM 3857 C C . GLU A 1 524 ? 31.790 -5.165 11.975 1.00 53.94 524 GLU A C 1
ATOM 3859 O O . GLU A 1 524 ? 32.457 -5.073 10.948 1.00 53.94 524 GLU A O 1
ATOM 3864 N N . ALA A 1 525 ? 32.345 -5.473 13.151 1.00 62.81 525 ALA A N 1
ATOM 3865 C CA . ALA A 1 525 ? 33.774 -5.715 13.333 1.00 62.81 525 ALA A CA 1
ATOM 3866 C C . ALA A 1 525 ? 34.245 -7.079 12.780 1.00 62.81 525 ALA A C 1
ATOM 3868 O O . ALA A 1 525 ? 35.443 -7.364 12.813 1.00 62.81 525 ALA A O 1
ATOM 3869 N N . LEU A 1 526 ? 33.331 -7.905 12.249 1.00 66.69 526 LEU A N 1
ATOM 3870 C CA . LEU A 1 526 ? 33.607 -9.219 11.659 1.00 66.69 526 LEU A CA 1
ATOM 3871 C C . LEU A 1 526 ? 34.291 -10.194 12.641 1.00 66.69 526 LEU A C 1
ATOM 3873 O O . LEU A 1 526 ? 35.157 -10.986 12.261 1.00 66.69 526 LEU A O 1
ATOM 3877 N N . THR A 1 527 ? 33.905 -10.147 13.919 1.00 76.19 527 THR A N 1
ATOM 3878 C CA . THR A 1 527 ? 34.517 -10.940 15.003 1.00 76.19 527 THR A CA 1
ATOM 3879 C C . THR A 1 527 ? 33.671 -12.128 15.465 1.00 76.19 527 THR A C 1
ATOM 3881 O O . THR A 1 527 ? 34.214 -13.093 16.003 1.00 76.19 527 THR A O 1
ATOM 3884 N N . MET A 1 528 ? 32.355 -12.109 15.230 1.00 70.94 528 MET A N 1
ATOM 3885 C CA . MET A 1 528 ? 31.391 -13.112 15.689 1.00 70.94 528 MET A CA 1
ATOM 3886 C C . MET A 1 528 ? 30.714 -13.817 14.500 1.00 70.94 528 MET A C 1
ATOM 3888 O O . MET A 1 528 ? 29.674 -13.359 14.021 1.00 70.94 528 MET A O 1
ATOM 3892 N N . PRO A 1 529 ? 31.235 -14.962 14.017 1.00 81.06 529 PRO A N 1
ATOM 3893 C CA . PRO A 1 529 ? 30.630 -15.692 12.905 1.00 81.06 529 PRO A CA 1
ATOM 3894 C C . PRO A 1 529 ? 29.177 -16.097 13.188 1.00 81.06 529 PRO A C 1
ATOM 3896 O O . PRO A 1 529 ? 28.863 -16.625 14.258 1.00 81.06 529 PRO A O 1
ATOM 3899 N N . ALA A 1 530 ? 28.300 -15.892 12.208 1.00 73.00 530 ALA A N 1
ATOM 3900 C CA . ALA A 1 530 ? 26.893 -16.289 12.216 1.00 73.00 530 ALA A CA 1
ATOM 3901 C C . ALA A 1 530 ? 26.653 -17.617 11.474 1.00 73.00 530 ALA A C 1
ATOM 3903 O O . ALA A 1 530 ? 25.812 -18.425 11.885 1.00 73.00 530 ALA A O 1
ATOM 3904 N N . GLY A 1 531 ? 27.393 -17.833 10.385 1.00 81.75 531 GLY A N 1
ATOM 3905 C CA . GLY A 1 531 ? 27.229 -18.962 9.475 1.00 81.75 531 GLY A CA 1
ATOM 3906 C C . GLY A 1 531 ? 28.175 -18.893 8.276 1.00 81.75 531 GLY A C 1
ATOM 3907 O O . GLY A 1 531 ? 29.017 -17.995 8.186 1.00 81.75 531 GLY A O 1
ATOM 3908 N N . THR A 1 532 ? 28.016 -19.830 7.344 1.00 85.69 532 THR A N 1
ATOM 3909 C CA . THR A 1 532 ? 28.837 -19.948 6.131 1.00 85.69 532 THR A CA 1
ATOM 3910 C C . THR A 1 532 ? 28.022 -19.737 4.859 1.00 85.69 532 THR A C 1
ATOM 3912 O O . THR A 1 532 ? 26.883 -20.187 4.755 1.00 85.69 532 THR A O 1
ATOM 3915 N N . TYR A 1 533 ? 28.604 -19.067 3.867 1.00 80.94 533 TYR A N 1
ATOM 3916 C CA . TYR A 1 533 ? 28.001 -18.814 2.560 1.00 80.94 533 TYR A CA 1
ATOM 3917 C C . TYR A 1 533 ? 28.730 -19.574 1.451 1.00 80.94 533 TYR A C 1
ATOM 3919 O O . TYR A 1 533 ? 29.951 -19.502 1.318 1.00 80.94 533 TYR A O 1
ATOM 3927 N N . ASN A 1 534 ? 27.960 -20.277 0.623 1.00 80.81 534 ASN A N 1
ATOM 3928 C CA . ASN A 1 534 ? 28.419 -20.893 -0.612 1.00 80.81 534 ASN A CA 1
ATOM 3929 C C . ASN A 1 534 ? 27.953 -20.041 -1.800 1.00 80.81 534 ASN A C 1
ATOM 3931 O O . ASN A 1 534 ? 26.757 -19.965 -2.086 1.00 80.81 534 ASN A O 1
ATOM 3935 N N . GLN A 1 535 ? 28.905 -19.429 -2.508 1.00 73.12 535 GLN A N 1
ATOM 3936 C CA . GLN A 1 535 ? 28.625 -18.570 -3.660 1.00 73.12 535 GLN A CA 1
ATOM 3937 C C . GLN A 1 535 ? 28.186 -19.347 -4.916 1.00 73.12 535 GLN A C 1
ATOM 3939 O O . GLN A 1 535 ? 27.402 -18.816 -5.697 1.00 73.12 535 GLN A O 1
ATOM 3944 N N . GLN A 1 536 ? 28.625 -20.599 -5.105 1.00 75.00 536 GLN A N 1
ATOM 3945 C CA . GLN A 1 536 ? 28.228 -21.424 -6.259 1.00 75.00 536 GLN A CA 1
ATOM 3946 C C . GLN A 1 536 ? 26.753 -21.834 -6.181 1.00 75.00 536 GLN A C 1
ATOM 3948 O O . GLN A 1 536 ? 26.045 -21.808 -7.184 1.00 75.00 536 GLN A O 1
ATOM 3953 N N . THR A 1 537 ? 26.286 -22.200 -4.985 1.00 73.56 537 THR A N 1
ATOM 3954 C CA . THR A 1 537 ? 24.888 -22.588 -4.736 1.00 73.56 537 THR A CA 1
ATOM 3955 C C . THR A 1 537 ? 24.041 -21.445 -4.181 1.00 73.56 537 THR A C 1
ATOM 3957 O O . THR A 1 537 ? 22.881 -21.666 -3.839 1.00 73.56 537 THR A O 1
ATOM 3960 N N . ASN A 1 538 ? 24.611 -20.241 -4.051 1.00 67.38 538 ASN A N 1
ATOM 3961 C CA . ASN A 1 538 ? 23.968 -19.052 -3.491 1.00 67.38 538 ASN A CA 1
ATOM 3962 C C . ASN A 1 538 ? 23.217 -19.361 -2.179 1.00 67.38 538 ASN A C 1
ATOM 3964 O O . ASN A 1 538 ? 22.024 -19.104 -2.039 1.00 67.38 538 ASN A O 1
ATOM 3968 N N . THR A 1 539 ? 23.895 -20.013 -1.237 1.00 74.56 539 THR A N 1
ATOM 3969 C CA . THR A 1 539 ? 23.253 -20.595 -0.051 1.00 74.56 539 THR A CA 1
ATOM 3970 C C . THR A 1 539 ? 24.023 -20.235 1.213 1.00 74.56 539 THR A C 1
ATOM 3972 O O . THR A 1 539 ? 25.218 -20.502 1.300 1.00 74.56 539 THR A O 1
ATOM 3975 N N . PHE A 1 540 ? 23.343 -19.655 2.203 1.00 76.12 540 PHE A N 1
ATOM 3976 C CA . PHE A 1 540 ? 23.903 -19.332 3.518 1.00 76.12 540 PHE A CA 1
ATOM 3977 C C . PHE A 1 540 ? 23.381 -20.315 4.568 1.00 76.12 540 PHE A C 1
ATOM 3979 O O . PHE A 1 540 ? 22.172 -20.484 4.703 1.00 76.12 540 PHE A O 1
ATOM 3986 N N . THR A 1 541 ? 24.274 -20.957 5.317 1.00 81.88 541 THR A N 1
ATOM 3987 C CA . THR A 1 541 ? 23.946 -21.922 6.375 1.00 81.88 541 THR A CA 1
ATOM 3988 C C . THR A 1 541 ? 24.345 -21.370 7.734 1.00 81.88 541 THR A C 1
ATOM 3990 O O . THR A 1 541 ? 25.502 -21.033 7.972 1.00 81.88 541 THR A O 1
ATOM 3993 N N . ILE A 1 542 ? 23.380 -21.307 8.641 1.00 75.56 542 ILE A N 1
ATOM 3994 C CA . ILE A 1 542 ? 23.547 -20.857 10.017 1.00 75.56 542 ILE A CA 1
ATOM 3995 C C . ILE A 1 542 ? 24.258 -21.938 10.819 1.00 75.56 542 ILE A C 1
ATOM 3997 O O . ILE A 1 542 ? 23.822 -23.088 10.851 1.00 75.56 542 ILE A O 1
ATOM 4001 N N . THR A 1 543 ? 25.309 -21.536 11.526 1.00 76.38 543 THR A N 1
ATOM 4002 C CA . THR A 1 543 ? 26.016 -22.395 12.484 1.00 76.38 543 THR A CA 1
ATOM 4003 C C . THR A 1 543 ? 25.924 -21.871 13.913 1.00 76.38 543 THR A C 1
ATOM 4005 O O . THR A 1 543 ? 25.920 -22.669 14.843 1.00 76.38 543 THR A O 1
ATOM 4008 N N . ASN A 1 544 ? 25.807 -20.550 14.098 1.00 69.12 544 ASN A N 1
ATOM 4009 C CA . ASN A 1 544 ? 26.068 -19.906 15.389 1.00 69.12 544 ASN A CA 1
ATOM 4010 C C . ASN A 1 544 ? 24.964 -18.956 15.889 1.00 69.12 544 ASN A C 1
ATOM 4012 O O . ASN A 1 544 ? 25.145 -18.340 16.941 1.00 69.12 544 ASN A O 1
ATOM 4016 N N . LEU A 1 545 ? 23.850 -18.757 15.175 1.00 66.25 545 LEU A N 1
ATOM 4017 C CA . LEU A 1 545 ? 22.742 -17.931 15.690 1.00 66.25 545 LEU A CA 1
ATOM 4018 C C . LEU A 1 545 ? 21.969 -18.659 16.798 1.00 66.25 545 LEU A C 1
ATOM 4020 O O . LEU A 1 545 ? 21.882 -19.884 16.805 1.00 66.25 545 LEU A O 1
ATOM 4024 N N . ALA A 1 546 ? 21.435 -17.897 17.756 1.00 56.00 546 ALA A N 1
ATOM 4025 C CA . ALA A 1 546 ? 20.722 -18.465 18.895 1.00 56.00 546 ALA A CA 1
ATOM 4026 C C . ALA A 1 546 ? 19.452 -19.196 18.430 1.00 56.00 546 ALA A C 1
ATOM 4028 O O . ALA A 1 546 ? 18.651 -18.646 17.668 1.00 56.00 546 ALA A O 1
ATOM 4029 N N . ALA A 1 547 ? 19.268 -20.432 18.900 1.00 44.84 547 ALA A N 1
ATOM 4030 C CA . ALA A 1 547 ? 18.122 -21.254 18.538 1.00 44.84 547 ALA A CA 1
ATOM 4031 C C . ALA A 1 547 ? 16.807 -20.545 18.908 1.00 44.84 547 ALA A C 1
ATOM 4033 O O . ALA A 1 547 ? 16.592 -20.188 20.064 1.00 44.84 547 ALA A O 1
ATOM 4034 N N . GLY A 1 548 ? 15.935 -20.344 17.917 1.00 47.34 548 GLY A N 1
ATOM 4035 C CA . GLY A 1 548 ? 14.635 -19.686 18.087 1.00 47.34 548 GLY A CA 1
ATOM 4036 C C . GLY A 1 548 ? 14.558 -18.228 17.619 1.00 47.34 548 GLY A C 1
ATOM 4037 O O . GLY A 1 548 ? 13.451 -17.705 17.540 1.00 47.34 548 GLY A O 1
ATOM 4038 N N . VAL A 1 549 ? 15.669 -17.579 17.243 1.00 44.94 549 VAL A N 1
ATOM 4039 C CA . VAL A 1 549 ? 15.615 -16.262 16.576 1.00 44.94 549 VAL A CA 1
ATOM 4040 C C . VAL A 1 549 ? 15.268 -16.455 15.092 1.00 44.94 549 VAL A C 1
ATOM 4042 O O . VAL A 1 549 ? 16.035 -17.106 14.378 1.00 44.94 549 VAL A O 1
ATOM 4045 N N . PRO A 1 550 ? 14.154 -15.898 14.573 1.00 45.94 550 PRO A N 1
ATOM 4046 C CA . PRO A 1 550 ? 13.877 -15.929 13.142 1.00 45.94 550 PRO A CA 1
ATOM 4047 C C . PRO A 1 550 ? 14.947 -15.141 12.380 1.00 45.94 550 PRO A C 1
ATOM 4049 O O . PRO A 1 550 ? 15.241 -13.997 12.721 1.00 45.94 550 PRO A O 1
ATOM 4052 N N . ILE A 1 551 ? 15.473 -15.712 11.294 1.00 47.59 551 ILE A N 1
ATOM 4053 C CA . ILE A 1 551 ? 16.550 -15.106 10.479 1.00 47.59 551 ILE A CA 1
ATOM 4054 C C . ILE A 1 551 ? 16.170 -13.706 9.963 1.00 47.59 551 ILE A C 1
ATOM 4056 O O . ILE A 1 551 ? 17.023 -12.845 9.773 1.00 47.59 551 ILE A O 1
ATOM 4060 N N . ARG A 1 552 ? 14.862 -13.453 9.825 1.00 46.47 552 ARG A N 1
ATOM 4061 C CA . ARG A 1 552 ? 14.251 -12.160 9.474 1.00 46.47 552 ARG A CA 1
ATOM 4062 C C . ARG A 1 552 ? 14.633 -11.000 10.409 1.00 46.47 552 ARG A C 1
ATOM 4064 O O . ARG A 1 552 ? 14.386 -9.858 10.044 1.00 46.47 552 ARG A O 1
ATOM 4071 N N . CYS A 1 553 ? 15.207 -11.290 11.579 1.00 47.91 553 CYS A N 1
ATOM 4072 C CA . CYS A 1 553 ? 15.571 -10.312 12.605 1.00 47.91 553 CYS A CA 1
ATOM 4073 C C . CYS A 1 553 ? 17.085 -10.233 12.884 1.00 47.91 553 CYS A C 1
ATOM 4075 O O . CYS A 1 553 ? 17.484 -9.742 13.936 1.00 47.91 553 CYS A O 1
ATOM 4077 N N . THR A 1 554 ? 17.940 -10.765 12.003 1.00 50.09 554 THR A N 1
ATOM 4078 C CA . THR A 1 554 ? 19.402 -10.753 12.182 1.00 50.09 554 THR A CA 1
ATOM 4079 C C . THR A 1 554 ? 20.085 -10.042 11.017 1.00 50.09 554 THR A C 1
ATOM 4081 O O . THR A 1 554 ? 20.039 -10.526 9.887 1.00 50.09 554 THR A O 1
ATOM 4084 N N . PHE A 1 555 ? 20.765 -8.928 11.298 1.00 55.50 555 PHE A N 1
ATOM 4085 C CA . PHE A 1 555 ? 21.720 -8.335 10.362 1.00 55.50 555 PHE A CA 1
ATOM 4086 C C . PHE A 1 555 ? 22.949 -9.241 10.235 1.00 55.50 555 PHE A C 1
ATOM 4088 O O . PHE A 1 555 ? 23.430 -9.786 11.230 1.00 55.50 555 PHE A O 1
ATOM 4095 N N . LEU A 1 556 ? 23.425 -9.429 9.004 1.00 60.94 556 LEU A N 1
ATOM 4096 C CA . LEU A 1 556 ? 24.568 -10.279 8.694 1.00 60.94 556 LEU A CA 1
ATOM 4097 C C . LEU A 1 556 ? 25.597 -9.471 7.911 1.00 60.94 556 LEU A C 1
ATOM 4099 O O . LEU A 1 556 ? 25.318 -9.006 6.808 1.00 60.94 556 LEU A O 1
ATOM 4103 N N . TRP A 1 557 ? 26.783 -9.321 8.489 1.00 57.50 557 TRP A N 1
ATOM 4104 C CA . TRP A 1 557 ? 27.901 -8.611 7.880 1.00 57.50 557 TRP A CA 1
ATOM 4105 C C . TRP A 1 557 ? 28.780 -9.596 7.116 1.00 57.50 557 TRP A C 1
ATOM 4107 O O . TRP A 1 557 ? 28.977 -10.735 7.540 1.00 57.50 557 TRP A O 1
ATOM 4117 N N . LEU A 1 558 ? 29.304 -9.173 5.972 1.00 66.12 558 LEU A N 1
ATOM 4118 C CA . LEU A 1 558 ? 30.094 -10.014 5.081 1.00 66.12 558 LEU A CA 1
ATOM 4119 C C . LEU A 1 558 ? 31.202 -9.194 4.425 1.00 66.12 558 LEU A C 1
ATOM 4121 O O . LEU A 1 558 ? 31.084 -7.980 4.266 1.00 66.12 558 LEU A O 1
ATOM 4125 N N . THR A 1 559 ? 32.286 -9.857 4.033 1.00 59.19 559 THR A N 1
ATOM 4126 C CA . THR A 1 559 ? 33.313 -9.232 3.198 1.00 59.19 559 THR A CA 1
ATOM 4127 C C . THR A 1 559 ? 32.936 -9.364 1.729 1.00 59.19 559 THR A C 1
ATOM 4129 O O . THR A 1 559 ? 32.371 -10.373 1.299 1.00 59.19 559 THR A O 1
ATOM 4132 N N . THR A 1 560 ? 33.271 -8.350 0.936 1.00 57.09 560 THR A N 1
ATOM 4133 C CA . THR A 1 560 ? 33.213 -8.434 -0.524 1.00 57.09 560 THR A CA 1
ATOM 4134 C C . THR A 1 560 ? 34.532 -7.967 -1.116 1.00 57.09 560 THR A C 1
ATOM 4136 O O . THR A 1 560 ? 35.154 -7.038 -0.602 1.00 57.09 560 THR A O 1
ATOM 4139 N N . THR A 1 561 ? 34.967 -8.607 -2.197 1.00 52.88 561 THR A N 1
ATOM 4140 C CA . THR A 1 561 ? 36.076 -8.116 -3.015 1.00 52.88 561 THR A CA 1
ATOM 4141 C C . THR A 1 561 ? 35.646 -8.041 -4.473 1.00 52.88 561 THR A C 1
ATOM 4143 O O . THR A 1 561 ? 35.124 -8.995 -5.055 1.00 52.88 561 THR A O 1
ATOM 4146 N N . THR A 1 562 ? 35.863 -6.880 -5.081 1.00 43.31 562 THR A N 1
ATOM 4147 C CA . THR A 1 562 ? 35.852 -6.731 -6.535 1.00 43.31 562 THR A CA 1
ATOM 4148 C C . THR A 1 562 ? 37.227 -7.142 -7.073 1.00 43.31 562 THR A C 1
ATOM 4150 O O . THR A 1 562 ? 38.240 -6.871 -6.420 1.00 43.31 562 THR A O 1
ATOM 4153 N N . PRO A 1 563 ? 37.318 -7.809 -8.238 1.00 45.09 563 PRO A N 1
ATOM 4154 C CA . PRO A 1 563 ? 38.605 -8.076 -8.864 1.00 45.09 563 PRO A CA 1
ATOM 4155 C C . PRO A 1 563 ? 39.367 -6.770 -9.085 1.00 45.09 563 PRO A C 1
ATOM 4157 O O . PRO A 1 563 ? 38.824 -5.819 -9.653 1.00 45.09 563 PRO A O 1
ATOM 4160 N N . ALA A 1 564 ? 40.636 -6.729 -8.675 1.00 35.91 564 ALA A N 1
ATOM 4161 C CA . ALA A 1 564 ? 41.511 -5.627 -9.042 1.00 35.91 564 ALA A CA 1
ATOM 4162 C C . ALA A 1 564 ? 41.557 -5.533 -10.573 1.00 35.91 564 ALA A C 1
ATOM 4164 O O . ALA A 1 564 ? 41.871 -6.512 -11.255 1.00 35.91 564 ALA A O 1
ATOM 4165 N N . ARG A 1 565 ? 41.229 -4.357 -11.121 1.00 34.50 565 ARG A N 1
ATOM 4166 C CA . ARG A 1 565 ? 41.377 -4.096 -12.554 1.00 34.50 565 ARG A CA 1
ATOM 4167 C C . ARG A 1 565 ? 42.851 -4.297 -12.891 1.00 34.50 565 ARG A C 1
ATOM 4169 O O . ARG A 1 565 ? 43.691 -3.581 -12.350 1.00 34.50 565 ARG A O 1
ATOM 4176 N N . ALA A 1 566 ? 43.158 -5.273 -13.746 1.00 29.80 566 ALA A N 1
ATOM 4177 C CA . ALA A 1 566 ? 44.527 -5.494 -14.190 1.00 29.80 566 ALA A CA 1
ATOM 4178 C C . ALA A 1 566 ? 45.090 -4.165 -14.730 1.00 29.80 566 ALA A C 1
ATOM 4180 O O . ALA A 1 566 ? 44.389 -3.499 -15.505 1.00 29.80 566 ALA A O 1
ATOM 4181 N N . PRO A 1 567 ? 46.300 -3.741 -14.319 1.00 30.31 567 PRO A N 1
ATOM 4182 C CA . PRO A 1 567 ? 46.930 -2.592 -14.943 1.00 30.31 567 PRO A CA 1
ATOM 4183 C C . PRO A 1 567 ? 47.081 -2.904 -16.432 1.00 30.31 567 PRO A C 1
ATOM 4185 O O . PRO A 1 567 ? 47.576 -3.972 -16.799 1.00 30.31 567 PRO A O 1
ATOM 4188 N N . PHE A 1 568 ? 46.611 -1.996 -17.287 1.00 30.06 568 PHE A N 1
ATOM 4189 C CA . PHE A 1 568 ? 46.861 -2.118 -18.718 1.00 30.06 568 PHE A CA 1
ATOM 4190 C C . PHE A 1 568 ? 48.376 -2.167 -18.950 1.00 30.06 568 PHE A C 1
ATOM 4192 O O . PHE A 1 568 ? 49.102 -1.431 -18.271 1.00 30.06 568 PHE A O 1
ATOM 4199 N N . PRO A 1 569 ? 48.869 -2.978 -19.901 1.00 33.59 569 PRO A N 1
ATOM 4200 C CA . PRO A 1 569 ? 50.213 -2.765 -20.406 1.00 33.59 569 PRO A CA 1
ATOM 4201 C C . PRO A 1 569 ? 50.294 -1.330 -20.944 1.00 33.59 569 PRO A C 1
ATOM 4203 O O . PRO A 1 569 ? 49.457 -0.910 -21.746 1.00 33.59 569 PRO A O 1
ATOM 4206 N N . SER A 1 570 ? 51.275 -0.577 -20.448 1.00 31.64 570 SER A N 1
ATOM 4207 C CA . SER A 1 570 ? 51.687 0.707 -21.022 1.00 31.64 570 SER A CA 1
ATOM 4208 C C . SER A 1 570 ? 52.035 0.526 -22.513 1.00 31.64 570 SER A C 1
ATOM 4210 O O . SER A 1 570 ? 52.442 -0.579 -22.878 1.00 31.64 570 SER A O 1
ATOM 4212 N N . PRO A 1 571 ? 51.831 1.562 -23.351 1.00 45.47 571 PRO A N 1
ATOM 4213 C CA . PRO A 1 571 ? 51.664 1.427 -24.806 1.00 45.47 571 PRO A CA 1
ATOM 4214 C C . PRO A 1 571 ? 52.855 0.820 -25.557 1.00 45.47 571 PRO A C 1
ATOM 4216 O O . PRO A 1 571 ? 54.009 1.109 -25.169 1.00 45.47 571 PRO A O 1
#

Organism: NCBI:txid2654236

Foldseek 3Di:
DDDDDDDDDDDDDDDDDDDDDDDDDDDDDDDDDDDDDDDDDDDDDDDDDDDDDDPPPPVVVPPPPPVPLQAAEKEQQCPPAQEQQQLVRIPVSHRAAQSHEYEYDQPHPRAHEAEAEHEYQEYEYADNGEYEYAQHGAYEHQEAAYEYNYYYEFLHEYAYNYQAQENYEWAAEYHQAQSREYEYANHQHEPYEQDAARTEYEFLHEYHYQPPHADHAEPYHDHYAYEQAASGEYEEARHQAEPAEWAAHYEFNHEYEAQPPHHHNHAPYEHDHQRTEAEQAQLGEAEHAGHHFYQHHAAEYQAEYEYNHPQDAFDQWKAFCDDQQLGATFDWAWAPFAADLLPDKAKFWEDAFAQVDPPARRAQLHQGPVLVVQASHEYEHEDDDDAPLNSQLSSVVSRHQAYEYEYPDDDAPVRHDHRYDDPNRHVHHHTYIYGYNVSVVSCVVVVVVHITMIIRHGRHHRPDAHEYSYYYHYDDDYHRDHGRYPYDDQQQDAAFDDDQKTPLGGDHDPDDQKDKAQFKAQDPVRPHTQFGADPVRNMTGGDDDDPPDRPSNTDIHIDMDHPDDPPDPDD

Secondary structure (DSSP, 8-state):
------------------------------------------------------STTTTTTTS---------EEEB--SS-SBTT-GGGBTTSS---TTPEEEE-S--SS--EE-SEEE-SEEEE-TT-EEEE-TT-EEEESSS-EEESSEEEESSEEEEE--SS-SEEESSEEEE-TT-EEEEE--SS-SEEE-STT-EEEESSEEEESSSS-BSS-SEEESSEEEE-TT-EEEE--BSS-SEEESSEEEESSEEEESSSS--SS-SEEE-STT-EEEE-TT-EEEESS-EEESSSEEEESSEEEE--SS-----EEEEEESGGG-EEE-EEEBSSSB-GGG-EEEEEEEE-----SS-GGG-SS--TTHHHHTTSEEEEE--SS-HHHHHHHHHHTT-SEEEEEPSS-SGGGG---B---TTGGG--SBEEEE-HHHHHHHHHHHTTSPPEEEEE-----SSPEEESSEEEE-SS-----TTEEE-S--------SSSEESS----SS----EEEEEEESSTTS-SEEEEEETTTTEEEESSSPTT--GGG---EEEEEPPPPPPPPP-

Sequence (571 aa):
MMDHCPEKRRRCLQRKLCPFNFFTLNNQSKPIVCMKNHYTPQNPTHLGLAWPLRKLLLVFLLLGCTCALHAQTTTWTGATNIDWDTPTNWSTNAVPTVNDNVEVPSAPANQPTLNTAASVKGLRVQSGATLILSATGNLMLPDAGMSNDGTLTNNGTITISTTSQDGVYNTGLFQNKPTGTLRINKPWGNGIWNLNSSSTVINEGKIFIGDTDNTGVSGILNYGTFTNKATGEIHIDRSRSNAIANTSSFTNSGTITIGALVPPGGNAIENLADVATFTNEACALIRAFSNVLNTKGSFTNNGYISVNSVKVPSVPDVLVNSPAGVAGSYTFSQANFGANVNSVNLTANGVFVDDATVPNPTQGCSPPVNAAQLSGKIALIDRGVCNFSQKVYYAQQAGAIGVIMFNNVAGGESMLVTMAPGAFADQITIPTVMLTYEAGQSIRAALAGGPVNISIIQVSLPSPPITNQGVISFSYPLGIPIPNVTNNDIIARSGASCGNTLSPALQLGGSVSLTVGTTWYKDEALTMPAGTYNQQTNTFTITNLAAGVPIRCTFLWLTTTTPARAPFPSP

Radius of gyration: 35.14 Å; chains: 1; bounding box: 130×63×90 Å

InterPro domains:
  IPR003137 PA domain [PF02225] (358-443)
  IPR046450 PA domain superfamily [SSF52025] (345-455)